Protein AF-0000000071817191 (afdb_homodimer)

Sequence (508 aa):
MSSQGKIFKFDKERPIPLLEDIYEMFQDKDYLIYTEIKSTRRDANRKQNAEAVAKAVVDMIAKYNMEKKVFVNSFDAFTTAAVKKLNPNLVVGTFFYLGEFDQDYDAKKEYGGLPDLSKCLRVLPNGPNFTEYLLMTGAVLKTYQGAFFDIDYNMYSRLMKESSLQGLEKYYGNKVSAGAWTIYKMTLSEKELKASDTLINQMIGWGLQRLITDDTDRVAKLLGRYDSGSGRSAQFLSATILLFIAGLVRLLISMSSQGKIFKFDKERPIPLLEDIYEMFQDKDYLIYTEIKSTRRDANRKQNAEAVAKAVVDMIAKYNMEKKVFVNSFDAFTTAAVKKLNPNLVVGTFFYLGEFDQDYDAKKEYGGLPDLSKCLRVLPNGPNFTEYLLMTGAVLKTYQGAFFDIDYNMYSRLMKESSLQGLEKYYGNKVSAGAWTIYKMTLSEKELKASDTLINQMIGWGLQRLITDDTDRVAKLLGRYDSGSGRSAQFLSATILLFIAGLVRLLIS

Solvent-accessible surface area (backbone atoms only — not comparable to full-atom values): 26976 Å² total; per-residue (Å²): 127,87,60,55,30,53,64,80,74,76,90,64,92,47,56,25,82,47,74,62,55,51,43,62,71,42,54,87,46,75,48,60,40,53,43,48,50,56,80,60,56,87,47,100,52,30,66,60,51,22,41,51,54,20,48,55,50,51,51,46,33,59,74,46,70,29,60,90,33,40,36,38,34,18,74,44,62,58,28,32,37,35,33,26,71,77,39,74,80,48,46,26,23,31,47,46,52,55,59,54,51,33,76,84,33,58,54,56,74,75,45,45,81,43,59,78,35,53,77,66,52,75,75,57,66,78,26,35,66,38,41,49,50,38,62,47,52,33,49,70,38,42,48,52,40,26,24,32,38,36,28,30,55,75,37,42,72,71,42,56,50,81,70,46,44,67,22,40,43,68,40,38,38,91,22,37,47,39,27,31,29,68,39,60,43,85,77,54,48,72,71,53,42,57,56,43,50,58,52,52,52,51,42,45,74,43,58,49,71,40,79,40,46,47,35,22,49,60,52,29,50,73,68,62,52,48,51,79,73,88,68,53,46,33,52,29,45,28,54,51,46,49,42,39,52,57,39,66,39,62,61,75,59,124,127,86,60,57,28,54,64,79,73,77,90,62,92,50,58,21,78,47,72,62,55,51,41,63,72,42,55,85,46,74,47,59,40,49,43,49,51,67,68,76,68,80,48,99,50,21,66,61,47,22,41,51,52,20,48,55,51,50,52,46,32,58,74,48,69,30,59,90,33,41,36,39,32,17,73,42,62,59,29,34,39,35,33,25,70,77,38,74,78,48,47,26,24,33,46,46,52,56,60,54,53,33,72,84,33,56,54,56,75,74,46,46,81,42,59,77,34,52,78,69,52,76,75,56,65,80,24,36,68,37,40,49,48,37,62,40,52,34,48,69,39,40,49,52,40,25,24,31,38,36,30,29,54,78,35,41,73,74,40,52,52,78,65,36,44,59,26,34,43,68,45,38,40,91,22,39,48,39,27,30,31,68,40,62,44,85,79,53,50,72,71,52,46,56,58,42,50,58,54,51,53,51,43,45,74,51,58,48,70,41,80,40,47,46,24,30,43,56,51,35,49,73,68,63,58,51,54,76,73,89,68,61,49,44,62,36,61,34,54,52,44,48,46,40,54,53,29,64,22,65,46,71,53,116

Structure (mmCIF, N/CA/C/O backbone):
data_AF-0000000071817191-model_v1
#
loop_
_entity.id
_entity.type
_entity.pdbx_description
1 polymer 'Uncharacterized protein'
#
loop_
_atom_site.group_PDB
_atom_site.id
_atom_site.type_symbol
_atom_site.label_atom_id
_atom_site.label_alt_id
_atom_site.label_comp_id
_atom_site.label_asym_id
_atom_site.label_entity_id
_atom_site.label_seq_id
_atom_site.pdbx_PDB_ins_code
_atom_site.Cartn_x
_atom_site.Cartn_y
_atom_site.Cartn_z
_atom_site.occupancy
_atom_site.B_iso_or_equiv
_atom_site.auth_seq_id
_atom_site.auth_comp_id
_atom_site.auth_asym_id
_atom_site.auth_atom_id
_atom_site.pdbx_PDB_model_num
ATOM 1 N N . MET A 1 1 ? 1.898 -35.625 -13.406 1 26.91 1 MET A N 1
ATOM 2 C CA . MET A 1 1 ? 2.883 -34.562 -13.219 1 26.91 1 MET A CA 1
ATOM 3 C C . MET A 1 1 ? 2.68 -33.875 -11.875 1 26.91 1 MET A C 1
ATOM 5 O O . MET A 1 1 ? 1.566 -33.438 -11.547 1 26.91 1 MET A O 1
ATOM 9 N N . SER A 1 2 ? 3.367 -34.156 -10.867 1 32.69 2 SER A N 1
A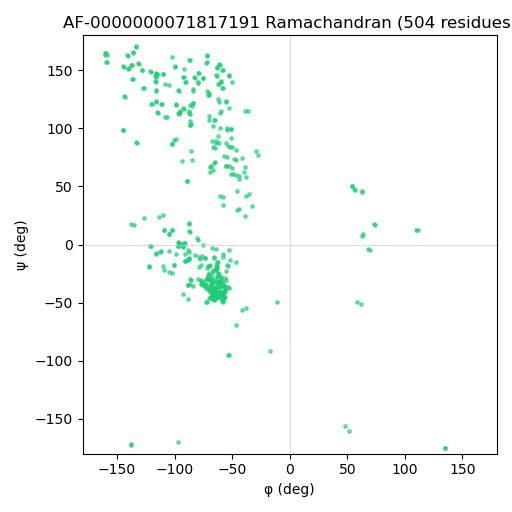TOM 10 C CA . SER A 1 2 ? 3.266 -33.75 -9.477 1 32.69 2 SER A CA 1
ATOM 11 C C . SER A 1 2 ? 3.268 -32.219 -9.359 1 32.69 2 SER A C 1
ATOM 13 O O . SER A 1 2 ? 4.277 -31.562 -9.648 1 32.69 2 SER A O 1
ATOM 15 N N . SER A 1 3 ? 2.293 -31.516 -9.797 1 40.75 3 SER A N 1
ATOM 16 C CA . SER A 1 3 ? 1.998 -30.078 -9.844 1 40.75 3 SER A CA 1
ATOM 17 C C . SER A 1 3 ? 2.33 -29.406 -8.516 1 40.75 3 SER A C 1
ATOM 19 O O . SER A 1 3 ? 1.433 -29.109 -7.723 1 40.75 3 SER A O 1
ATOM 21 N N . GLN A 1 4 ? 3.365 -29.953 -7.777 1 39.31 4 GLN A N 1
ATOM 22 C CA . GLN A 1 4 ? 3.627 -29.672 -6.371 1 39.31 4 GLN A CA 1
ATOM 23 C C . GLN A 1 4 ? 4.141 -28.25 -6.191 1 39.31 4 GLN A C 1
ATOM 25 O O . GLN A 1 4 ? 4.922 -27.75 -7.008 1 39.31 4 GLN A O 1
ATOM 30 N N . GLY A 1 5 ? 3.404 -27.438 -5.633 1 45.56 5 GLY A N 1
ATOM 31 C CA . GLY A 1 5 ? 3.93 -26.156 -5.164 1 45.56 5 GLY A CA 1
ATOM 32 C C . GLY A 1 5 ? 5.316 -26.281 -4.559 1 45.56 5 GLY A C 1
ATOM 33 O O . GLY A 1 5 ? 5.715 -27.344 -4.102 1 45.56 5 GLY A O 1
ATOM 34 N N . LYS A 1 6 ? 6.395 -25.719 -5.086 1 46.88 6 LYS A N 1
ATOM 35 C CA . LYS A 1 6 ? 7.742 -25.75 -4.52 1 46.88 6 LYS A CA 1
ATOM 36 C C . LYS A 1 6 ? 7.793 -25 -3.193 1 46.88 6 LYS A C 1
ATOM 38 O O . LYS A 1 6 ? 7.324 -23.859 -3.102 1 46.88 6 LYS A O 1
ATOM 43 N N . ILE A 1 7 ? 7.895 -25.766 -2.078 1 50.25 7 ILE A N 1
ATOM 44 C CA . ILE A 1 7 ? 8.148 -25.156 -0.773 1 50.25 7 ILE A CA 1
ATOM 45 C C . ILE A 1 7 ? 9.461 -24.391 -0.804 1 50.25 7 ILE A C 1
ATOM 47 O O . ILE A 1 7 ? 10.492 -24.922 -1.239 1 50.25 7 ILE A O 1
ATOM 51 N N . PHE A 1 8 ? 9.312 -23.109 -0.65 1 50.69 8 PHE A N 1
ATOM 52 C CA . PHE A 1 8 ? 10.539 -22.344 -0.516 1 50.69 8 PHE A CA 1
ATOM 53 C C . PHE A 1 8 ? 11 -22.297 0.937 1 50.69 8 PHE A C 1
ATOM 55 O O . PHE A 1 8 ? 10.227 -21.938 1.828 1 50.69 8 PHE A O 1
ATOM 62 N N . LYS A 1 9 ? 12.031 -23.031 1.238 1 55.59 9 LYS A N 1
ATOM 63 C CA . LYS A 1 9 ? 12.648 -22.969 2.557 1 55.59 9 LYS A CA 1
ATOM 64 C C . LYS A 1 9 ? 13.711 -21.859 2.607 1 55.59 9 LYS A C 1
ATOM 66 O O . LYS A 1 9 ? 14.641 -21.859 1.8 1 55.59 9 LYS A O 1
ATOM 71 N N . PHE A 1 10 ? 13.297 -20.875 3.457 1 59.56 10 PHE A N 1
ATOM 72 C CA . PHE A 1 10 ? 14.312 -19.844 3.656 1 59.56 10 PHE A CA 1
ATOM 73 C C . PHE A 1 10 ? 15.555 -20.438 4.301 1 59.56 10 PHE A C 1
ATOM 75 O O . PHE A 1 10 ? 15.461 -21.266 5.219 1 59.56 10 PHE A O 1
ATOM 82 N N . ASP A 1 11 ? 16.641 -20.234 3.67 1 61.88 11 ASP A N 1
ATOM 83 C CA . ASP A 1 11 ? 17.891 -20.875 4.074 1 61.88 11 ASP A CA 1
ATOM 84 C C . ASP A 1 11 ? 18.391 -20.281 5.391 1 61.88 11 ASP A C 1
ATOM 86 O O . ASP A 1 11 ? 19.188 -20.922 6.094 1 61.88 11 ASP A O 1
ATOM 90 N N . LYS A 1 12 ? 17.969 -18.984 5.688 1 68.06 12 LYS A N 1
ATOM 91 C CA . LYS A 1 12 ? 18.422 -18.328 6.91 1 68.06 12 LYS A CA 1
ATOM 92 C C . LYS A 1 12 ? 17.5 -17.156 7.266 1 68.06 12 LYS A C 1
ATOM 94 O O . LYS A 1 12 ? 16.672 -16.75 6.457 1 68.06 12 LYS A O 1
ATOM 99 N N . GLU A 1 13 ? 17.719 -16.844 8.508 1 67.75 13 GLU A N 1
ATOM 100 C CA . GLU A 1 13 ? 17.078 -15.594 8.914 1 67.75 13 GLU A CA 1
ATOM 101 C C . GLU A 1 13 ? 17.766 -14.383 8.289 1 67.75 13 GLU A C 1
ATOM 103 O O . GLU A 1 13 ? 19 -14.352 8.172 1 67.75 13 GLU A O 1
ATOM 108 N N . ARG A 1 14 ? 16.969 -13.555 7.754 1 70.88 14 ARG A N 1
ATOM 109 C CA . ARG A 1 14 ? 17.484 -12.328 7.156 1 70.88 14 ARG A CA 1
ATOM 110 C C . ARG A 1 14 ? 16.953 -11.094 7.875 1 70.88 14 ARG A C 1
ATOM 112 O O . ARG A 1 14 ? 15.828 -11.102 8.375 1 70.88 14 ARG A O 1
ATOM 119 N N . PRO A 1 15 ? 17.828 -10.102 7.945 1 71.25 15 PRO A N 1
ATOM 120 C CA . PRO A 1 15 ? 17.344 -8.875 8.586 1 71.25 15 PRO A CA 1
ATOM 121 C C . PRO A 1 15 ? 16.344 -8.117 7.734 1 71.25 15 PRO A C 1
ATOM 123 O O . PRO A 1 15 ? 16.281 -8.312 6.52 1 71.25 15 PRO A O 1
ATOM 126 N N . ILE A 1 16 ? 15.523 -7.305 8.391 1 70.94 16 ILE A N 1
ATOM 127 C CA . ILE A 1 16 ? 14.664 -6.32 7.738 1 70.94 16 ILE A CA 1
ATOM 128 C C . ILE A 1 16 ? 15.344 -4.953 7.762 1 70.94 16 ILE A C 1
ATOM 130 O O . ILE A 1 16 ? 15.898 -4.543 8.789 1 70.94 16 ILE A O 1
ATOM 134 N N . PRO A 1 17 ? 15.352 -4.285 6.617 1 76.12 17 PRO A N 1
ATOM 135 C CA . PRO A 1 17 ? 16 -2.975 6.637 1 76.12 17 PRO A CA 1
ATOM 136 C C . PRO A 1 17 ? 15.32 -1.989 7.586 1 76.12 17 PRO A C 1
ATOM 138 O O . PRO A 1 17 ? 14.094 -1.983 7.699 1 76.12 17 PRO A O 1
ATOM 141 N N . LEU A 1 18 ? 16.141 -1.257 8.289 1 76.25 18 LEU A N 1
ATOM 142 C CA . LEU A 1 18 ? 15.68 -0.145 9.117 1 76.25 18 LEU A CA 1
ATOM 143 C C . LEU A 1 18 ? 15.602 1.14 8.297 1 76.25 18 LEU A C 1
ATOM 145 O O . LEU A 1 18 ? 16.172 1.225 7.207 1 76.25 18 LEU A O 1
ATOM 149 N N . LEU A 1 19 ? 14.781 2.062 8.844 1 81 19 LEU A N 1
ATOM 150 C CA . LEU A 1 19 ? 14.68 3.344 8.156 1 81 19 LEU A CA 1
ATOM 151 C C . LEU A 1 19 ? 16.062 3.945 7.934 1 81 19 LEU A C 1
ATOM 153 O O . LEU A 1 19 ? 16.328 4.543 6.887 1 81 19 LEU A O 1
ATOM 157 N N . GLU A 1 20 ? 16.938 3.77 8.883 1 83.56 20 GLU A N 1
ATOM 158 C CA . GLU A 1 20 ? 18.297 4.316 8.75 1 83.56 20 GLU A CA 1
ATOM 159 C C . GLU A 1 20 ? 19.031 3.66 7.594 1 83.56 20 GLU A C 1
ATOM 161 O O . GLU A 1 20 ? 19.844 4.309 6.914 1 83.56 20 GLU A O 1
ATOM 166 N N . ASP A 1 21 ? 18.828 2.334 7.371 1 81.62 21 ASP A N 1
ATOM 167 C CA . ASP A 1 21 ? 19.453 1.648 6.242 1 81.62 21 ASP A CA 1
ATOM 168 C C . ASP A 1 21 ? 19 2.266 4.918 1 81.62 21 ASP A C 1
ATOM 170 O O . ASP A 1 21 ? 19.828 2.445 4.008 1 81.62 21 ASP A O 1
ATOM 174 N N . ILE A 1 22 ? 17.797 2.676 4.883 1 82.44 22 ILE A N 1
ATOM 175 C CA . ILE A 1 22 ? 17.234 3.258 3.668 1 82.44 22 ILE A CA 1
ATOM 176 C C . ILE A 1 22 ? 17.828 4.648 3.447 1 82.44 22 ILE A C 1
ATOM 178 O O . ILE A 1 22 ? 18.281 4.973 2.348 1 82.44 22 ILE A O 1
ATOM 182 N N . TYR A 1 23 ? 17.797 5.445 4.469 1 85.56 23 TYR A N 1
ATOM 183 C CA . TYR A 1 23 ? 18.344 6.793 4.328 1 85.56 23 TYR A CA 1
ATOM 184 C C . TYR A 1 23 ? 19.828 6.75 3.982 1 85.56 23 TYR A C 1
ATOM 186 O O . TYR A 1 23 ? 20.297 7.551 3.182 1 85.56 23 TYR A O 1
ATOM 194 N N . GLU A 1 24 ? 20.5 5.773 4.539 1 88.88 24 GLU A N 1
ATOM 195 C CA . GLU A 1 24 ? 21.922 5.613 4.223 1 88.88 24 GLU A CA 1
ATOM 196 C C . GLU A 1 24 ? 22.125 5.266 2.75 1 88.88 24 GLU A C 1
ATOM 198 O O . GLU A 1 24 ? 23.016 5.797 2.098 1 88.88 24 GLU A O 1
ATOM 203 N N . MET A 1 25 ? 21.312 4.461 2.258 1 83.31 25 MET A N 1
ATOM 204 C CA . MET A 1 25 ? 21.422 4.008 0.876 1 83.31 25 MET A CA 1
ATOM 205 C C . MET A 1 25 ? 21.078 5.129 -0.097 1 83.31 25 MET A C 1
ATOM 207 O O . MET A 1 25 ? 21.609 5.18 -1.208 1 83.31 25 MET A O 1
ATOM 211 N N . PHE A 1 26 ? 20.25 6.098 0.341 1 85.06 26 PHE A N 1
ATOM 212 C CA . PHE A 1 26 ? 19.672 7.031 -0.626 1 85.06 26 PHE A CA 1
ATOM 213 C C . PHE A 1 26 ? 20.234 8.438 -0.414 1 85.06 26 PHE A C 1
ATOM 215 O O . PHE A 1 26 ? 20.016 9.328 -1.235 1 85.06 26 PHE A O 1
ATOM 222 N N . GLN A 1 27 ? 21 8.633 0.619 1 90.06 27 GLN A N 1
ATOM 223 C CA . GLN A 1 27 ? 21.422 9.977 1.007 1 90.06 27 GLN A CA 1
ATOM 224 C C . GLN A 1 27 ? 22.203 10.648 -0.111 1 90.06 27 GLN A C 1
ATOM 226 O O . GLN A 1 27 ? 22.125 11.867 -0.288 1 90.06 27 GLN A O 1
ATOM 231 N N . ASP A 1 28 ? 22.875 9.836 -0.923 1 92.12 28 ASP A N 1
ATOM 232 C CA . ASP A 1 28 ? 23.719 10.422 -1.963 1 92.12 28 ASP A CA 1
ATOM 233 C C . ASP A 1 28 ? 23.062 10.297 -3.334 1 92.12 28 ASP A C 1
ATOM 235 O O . ASP A 1 28 ? 23.688 10.594 -4.359 1 92.12 28 ASP A O 1
ATOM 239 N N . LYS A 1 29 ? 21.844 9.883 -3.365 1 84.31 29 LYS A N 1
ATOM 240 C CA . LYS A 1 29 ? 21.094 9.781 -4.613 1 84.31 29 LYS A CA 1
ATOM 241 C C . LYS A 1 29 ? 20.172 10.984 -4.801 1 84.31 29 LYS A C 1
ATOM 243 O O . LYS A 1 29 ? 19.797 11.641 -3.828 1 84.31 29 LYS A O 1
ATOM 248 N N . ASP A 1 30 ? 19.906 11.258 -6.059 1 81.88 30 ASP A N 1
ATOM 249 C CA . ASP A 1 30 ? 19.047 12.391 -6.371 1 81.88 30 ASP A CA 1
ATOM 250 C C . ASP A 1 30 ? 17.578 11.969 -6.418 1 81.88 30 ASP A C 1
ATOM 252 O O . ASP A 1 30 ? 16.922 12.125 -7.445 1 81.88 30 ASP A O 1
ATOM 256 N N . TYR A 1 31 ? 17.109 11.328 -5.297 1 79 31 TYR A N 1
ATOM 257 C CA . TYR A 1 31 ? 15.719 10.945 -5.137 1 79 31 TYR A CA 1
ATOM 258 C C . TYR A 1 31 ? 15.07 11.703 -3.982 1 79 31 TYR A C 1
ATOM 260 O O . TYR A 1 31 ? 15.758 12.102 -3.037 1 79 31 TYR A O 1
ATOM 268 N N . LEU A 1 32 ? 13.828 11.961 -4.176 1 82 32 LEU A N 1
ATOM 269 C CA . LEU A 1 32 ? 13 12.352 -3.037 1 82 32 LEU A CA 1
ATOM 270 C C . LEU A 1 32 ? 12.375 11.133 -2.371 1 82 32 LEU A C 1
ATOM 272 O O . LEU A 1 32 ? 11.984 10.18 -3.053 1 82 32 LEU A O 1
ATOM 276 N N . ILE A 1 33 ? 12.352 11.172 -1.087 1 82.62 33 ILE A N 1
ATOM 277 C CA . ILE A 1 33 ? 11.766 10.055 -0.36 1 82.62 33 ILE A CA 1
ATOM 278 C C . ILE A 1 33 ? 10.469 10.492 0.31 1 82.62 33 ILE A C 1
ATOM 280 O O . ILE A 1 33 ? 10.445 11.484 1.04 1 82.62 33 ILE A O 1
ATOM 284 N N . TYR A 1 34 ? 9.398 9.82 -0.054 1 84 34 TYR A N 1
ATOM 285 C CA . TYR A 1 34 ? 8.109 9.93 0.616 1 84 34 TYR A CA 1
ATOM 286 C C . TYR A 1 34 ? 8.031 8.977 1.801 1 84 34 TYR A C 1
ATOM 288 O O . TYR A 1 34 ? 7.844 7.766 1.622 1 84 34 TYR A O 1
ATOM 296 N N . THR A 1 35 ? 8.18 9.508 3.014 1 84.56 35 THR A N 1
ATOM 297 C CA . THR A 1 35 ? 8.188 8.695 4.223 1 84.56 35 THR A CA 1
ATOM 298 C C . THR A 1 35 ? 6.805 8.672 4.871 1 84.56 35 THR A C 1
ATOM 300 O O . THR A 1 35 ? 6.328 9.695 5.359 1 84.56 35 THR A O 1
ATOM 303 N N . GLU A 1 36 ? 6.195 7.547 4.859 1 86.12 36 GLU A N 1
ATOM 304 C CA . GLU A 1 36 ? 4.914 7.363 5.539 1 86.12 36 GLU A CA 1
ATOM 305 C C . GLU A 1 36 ? 5.105 6.703 6.902 1 86.12 36 GLU A C 1
ATOM 307 O O . GLU A 1 36 ? 5.641 5.594 6.988 1 86.12 36 GLU A O 1
ATOM 312 N N . ILE A 1 37 ? 4.668 7.418 7.973 1 84.56 37 ILE A N 1
ATOM 313 C CA . ILE A 1 37 ? 4.715 6.852 9.312 1 84.56 37 ILE A CA 1
ATOM 314 C C . ILE A 1 37 ? 3.367 6.223 9.656 1 84.56 37 ILE A C 1
ATOM 316 O O . ILE A 1 37 ? 2.336 6.898 9.641 1 84.56 37 ILE A O 1
ATOM 320 N N . LYS A 1 38 ? 3.367 4.941 9.805 1 80.62 38 LYS A N 1
ATOM 321 C CA . LYS A 1 38 ? 2.182 4.242 10.297 1 80.62 38 LYS A CA 1
ATOM 322 C C . LYS A 1 38 ? 2.297 3.945 11.789 1 80.62 38 LYS A C 1
ATOM 324 O O . LYS A 1 38 ? 3.029 3.039 12.195 1 80.62 38 LYS A O 1
ATOM 329 N N . SER A 1 39 ? 1.797 4.887 12.578 1 67.56 39 SER A N 1
ATOM 330 C CA . SER A 1 39 ? 1.914 4.77 14.023 1 67.56 39 SER A CA 1
ATOM 331 C C . SER A 1 39 ? 0.753 3.977 14.609 1 67.56 39 SER A C 1
ATOM 333 O O . SER A 1 39 ? -0.366 4.031 14.102 1 67.56 39 SER A O 1
ATOM 335 N N . THR A 1 40 ? 1.017 2.795 15.188 1 60.22 40 THR A N 1
ATOM 336 C CA . THR A 1 40 ? 0.071 1.804 15.688 1 60.22 40 THR A CA 1
ATOM 337 C C . THR A 1 40 ? -1.019 2.469 16.531 1 60.22 40 THR A C 1
ATOM 339 O O . THR A 1 40 ? -2.182 2.066 16.469 1 60.22 40 THR A O 1
ATOM 342 N N . ARG A 1 41 ? -0.735 3.072 17.875 1 57.75 41 ARG A N 1
ATOM 343 C CA . ARG A 1 41 ? -1.492 2.91 19.109 1 57.75 41 ARG A CA 1
ATOM 344 C C . ARG A 1 41 ? -2.521 4.023 19.281 1 57.75 41 ARG A C 1
ATOM 346 O O . ARG A 1 41 ? -2.217 5.086 19.828 1 57.75 41 ARG A O 1
ATOM 353 N N . ARG A 1 42 ? -3.588 3.838 18.359 1 60.66 42 ARG A N 1
ATOM 354 C CA . ARG A 1 42 ? -4.684 4.754 18.656 1 60.66 42 ARG A CA 1
ATOM 355 C C . ARG A 1 42 ? -5.195 4.555 20.078 1 60.66 42 ARG A C 1
ATOM 357 O O . ARG A 1 42 ? -6.387 4.719 20.359 1 60.66 42 ARG A O 1
ATOM 364 N N . ASP A 1 43 ? -4.293 4.227 20.906 1 64.75 43 ASP A N 1
ATOM 365 C CA . ASP A 1 43 ? -4.719 3.982 22.281 1 64.75 43 ASP A CA 1
ATOM 366 C C . ASP A 1 43 ? -4.5 5.219 23.156 1 64.75 43 ASP A C 1
ATOM 368 O O . ASP A 1 43 ? -4.316 6.32 22.641 1 64.75 43 ASP A O 1
ATOM 372 N N . ALA A 1 44 ? -4.656 5.023 24.438 1 70.69 44 ALA A N 1
ATOM 373 C CA . ALA A 1 44 ? -4.547 6.102 25.422 1 70.69 44 ALA A CA 1
ATOM 374 C C . ALA A 1 44 ? -3.18 6.777 25.344 1 70.69 44 ALA A C 1
ATOM 376 O O . ALA A 1 44 ? -3.021 7.926 25.766 1 70.69 44 ALA A O 1
ATOM 377 N N . ASN A 1 45 ? -2.277 6.148 24.594 1 78.44 45 ASN A N 1
ATOM 378 C CA . ASN A 1 45 ? -0.915 6.672 24.531 1 78.44 45 ASN A CA 1
ATOM 379 C C . ASN A 1 45 ? -0.58 7.188 23.141 1 78.44 45 ASN A C 1
ATOM 381 O O . ASN A 1 45 ? 0.593 7.336 22.781 1 78.44 45 ASN A O 1
ATOM 385 N N . ARG A 1 46 ? -1.551 7.535 22.391 1 81.38 46 ARG A N 1
ATOM 386 C CA . ARG A 1 46 ? -1.4 7.918 21 1 81.38 46 ARG A CA 1
ATOM 387 C C . ARG A 1 46 ? -0.441 9.094 20.844 1 81.38 46 ARG A C 1
ATOM 389 O O . ARG A 1 46 ? 0.482 9.055 20.031 1 81.38 46 ARG A O 1
ATOM 396 N N . LYS A 1 47 ? -0.657 10.141 21.688 1 84.88 47 LYS A N 1
ATOM 397 C CA . LYS A 1 47 ? 0.16 11.344 21.578 1 84.88 47 LYS A CA 1
ATOM 398 C C . LYS A 1 47 ? 1.619 11.047 21.922 1 84.88 47 LYS A C 1
ATOM 400 O O . LYS A 1 47 ? 2.527 11.492 21.203 1 84.88 47 LYS A O 1
ATOM 405 N N . GLN A 1 48 ? 1.816 10.281 22.922 1 84.62 48 GLN A N 1
ATOM 406 C CA . GLN A 1 48 ? 3.168 9.914 23.328 1 84.62 48 GLN A CA 1
ATOM 407 C C . GLN A 1 48 ? 3.855 9.07 22.266 1 84.62 48 GLN A C 1
ATOM 409 O O . GLN A 1 48 ? 5.031 9.281 21.953 1 84.62 48 GLN A O 1
ATOM 414 N N . ASN A 1 49 ? 3.117 8.164 21.75 1 82.31 49 ASN A N 1
ATOM 415 C CA . ASN A 1 49 ? 3.66 7.312 20.688 1 82.31 49 ASN A CA 1
ATOM 416 C C . ASN A 1 49 ? 3.99 8.125 19.438 1 82.31 49 ASN A C 1
ATOM 418 O O . ASN A 1 49 ? 5.035 7.914 18.812 1 82.31 49 ASN A O 1
ATOM 422 N N . ALA A 1 50 ? 3.086 9.047 19.125 1 85.5 50 ALA A N 1
ATOM 423 C CA . ALA A 1 50 ? 3.299 9.922 17.969 1 85.5 50 ALA A CA 1
ATOM 424 C C . ALA A 1 50 ? 4.578 10.742 18.141 1 85.5 50 ALA A C 1
ATOM 426 O O . ALA A 1 50 ? 5.387 10.836 17.203 1 85.5 50 ALA A O 1
ATOM 427 N N . GLU A 1 51 ? 4.723 11.25 19.297 1 89.62 51 GLU A N 1
ATOM 428 C CA . GLU A 1 51 ? 5.906 12.062 19.562 1 89.62 51 GLU A CA 1
ATOM 429 C C . GLU A 1 51 ? 7.18 11.219 19.516 1 89.62 51 GLU A C 1
ATOM 431 O O . GLU A 1 51 ? 8.195 11.664 18.984 1 89.62 51 GLU A O 1
ATOM 436 N N . ALA A 1 52 ? 7.094 10 20.016 1 84.81 52 ALA A N 1
ATOM 437 C CA . ALA A 1 52 ? 8.258 9.125 20.047 1 84.81 52 ALA A CA 1
ATOM 438 C C . ALA A 1 52 ? 8.695 8.727 18.641 1 84.81 52 ALA A C 1
ATOM 440 O O . ALA A 1 52 ? 9.875 8.805 18.312 1 84.81 52 ALA A O 1
ATOM 441 N N . VAL A 1 53 ? 7.742 8.344 17.891 1 86.94 53 VAL A N 1
ATOM 442 C CA . VAL A 1 53 ? 8.086 7.91 16.531 1 86.94 53 VAL A CA 1
ATOM 443 C C . VAL A 1 53 ? 8.531 9.109 15.703 1 86.94 53 VAL A C 1
ATOM 445 O O . VAL A 1 53 ? 9.453 9 14.891 1 86.94 53 VAL A O 1
ATOM 448 N N . ALA A 1 54 ? 7.863 10.266 15.906 1 90.38 54 ALA A N 1
ATOM 449 C CA . ALA A 1 54 ? 8.273 11.492 15.211 1 90.38 54 ALA A CA 1
ATOM 450 C C . ALA A 1 54 ? 9.727 11.836 15.531 1 90.38 54 ALA A C 1
ATOM 452 O O . ALA A 1 54 ? 10.508 12.141 14.625 1 90.38 54 ALA A O 1
ATOM 453 N N . LYS A 1 55 ? 10.086 11.742 16.766 1 93.62 55 LYS A N 1
ATOM 454 C CA . LYS A 1 55 ? 11.453 12.047 17.156 1 93.62 55 LYS A CA 1
ATOM 455 C C . LYS A 1 55 ? 12.445 11.102 16.484 1 93.62 55 LYS A C 1
ATOM 457 O O . LYS A 1 55 ? 13.484 11.539 15.984 1 93.62 55 LYS A O 1
ATOM 462 N N . ALA A 1 56 ? 12.117 9.805 16.484 1 86.94 56 ALA A N 1
ATOM 463 C CA . ALA A 1 56 ? 12.992 8.82 15.852 1 86.94 56 ALA A CA 1
ATOM 464 C C . ALA A 1 56 ? 13.195 9.133 14.375 1 86.94 56 ALA A C 1
ATOM 466 O O . ALA A 1 56 ? 14.32 9.102 13.867 1 86.94 56 ALA A O 1
ATOM 467 N N . VAL A 1 57 ? 12.156 9.5 13.703 1 89.81 57 VAL A N 1
ATOM 468 C CA . VAL A 1 57 ? 12.203 9.773 12.273 1 89.81 57 VAL A CA 1
ATOM 469 C C . VAL A 1 57 ? 12.984 11.055 12.016 1 89.81 57 VAL A C 1
ATOM 471 O O . VAL A 1 57 ? 13.859 11.102 11.148 1 89.81 57 VAL A O 1
ATOM 474 N N . VAL A 1 58 ? 12.695 12.125 12.812 1 94.94 58 VAL A N 1
ATOM 475 C CA . VAL A 1 58 ? 13.367 13.406 12.641 1 94.94 58 VAL A CA 1
ATOM 476 C C . VAL A 1 58 ? 14.859 13.258 12.906 1 94.94 58 VAL A C 1
ATOM 478 O O . VAL A 1 58 ? 15.688 13.805 12.18 1 94.94 58 VAL A O 1
ATOM 481 N N . ASP A 1 59 ? 15.219 12.477 13.938 1 94.56 59 ASP A N 1
ATOM 482 C CA . ASP A 1 59 ? 16.625 12.219 14.25 1 94.56 59 ASP A CA 1
ATOM 483 C C . ASP A 1 59 ? 17.328 11.523 13.086 1 94.56 59 ASP A C 1
ATOM 485 O O . ASP A 1 59 ? 18.453 11.875 12.75 1 94.56 59 ASP A O 1
ATOM 489 N N . MET A 1 60 ? 16.672 10.578 12.484 1 90.19 60 MET A N 1
ATOM 490 C CA . MET A 1 60 ? 17.266 9.859 11.367 1 90.19 60 MET A CA 1
ATOM 491 C C . MET A 1 60 ? 17.422 10.766 10.148 1 90.19 60 MET A C 1
ATOM 493 O O . MET A 1 60 ? 18.438 10.711 9.453 1 90.19 60 MET A O 1
ATOM 497 N N . ILE A 1 61 ? 16.438 11.602 9.875 1 93.12 61 ILE A N 1
ATOM 498 C CA . ILE A 1 61 ? 16.5 12.547 8.773 1 93.12 61 ILE A CA 1
ATOM 499 C C . ILE A 1 61 ? 17.719 13.469 8.953 1 93.12 61 ILE A C 1
ATOM 501 O O . ILE A 1 61 ? 18.453 13.719 8 1 93.12 61 ILE A O 1
ATOM 505 N N . ALA A 1 62 ? 17.875 13.922 10.18 1 97.31 62 ALA A N 1
ATOM 506 C CA . ALA A 1 62 ? 19 14.797 10.492 1 97.31 62 ALA A CA 1
ATOM 507 C C . ALA A 1 62 ? 20.328 14.055 10.367 1 97.31 62 ALA A C 1
ATOM 509 O O . ALA A 1 62 ? 21.266 14.555 9.766 1 97.31 62 ALA A O 1
ATOM 510 N N . LYS A 1 63 ? 20.391 12.867 10.891 1 96.94 63 LYS A N 1
ATOM 511 C CA . LYS A 1 63 ? 21.609 12.062 10.898 1 96.94 63 LYS A CA 1
ATOM 512 C C . LYS A 1 63 ? 22.141 11.844 9.484 1 96.94 63 LYS A C 1
ATOM 514 O O . LYS A 1 63 ? 23.344 11.859 9.258 1 96.94 63 LYS A O 1
ATOM 519 N N . TYR A 1 64 ? 21.266 11.703 8.523 1 95.69 64 TYR A N 1
ATOM 520 C CA . TYR A 1 64 ? 21.688 11.352 7.172 1 95.69 64 TYR A CA 1
ATOM 521 C C . TYR A 1 64 ? 21.516 12.531 6.223 1 95.69 64 TYR A C 1
ATOM 523 O O . TYR A 1 64 ? 21.516 12.352 5 1 95.69 64 TYR A O 1
ATOM 531 N N . ASN A 1 65 ? 21.281 13.742 6.797 1 95.56 65 ASN A N 1
ATOM 532 C CA . ASN A 1 65 ? 21.188 14.984 6.035 1 95.56 65 ASN A CA 1
ATOM 533 C C . ASN A 1 65 ? 20.109 14.891 4.949 1 95.56 65 ASN A C 1
ATOM 535 O O . ASN A 1 65 ? 20.359 15.25 3.797 1 95.56 65 ASN A O 1
ATOM 539 N N . MET A 1 66 ? 18.922 14.398 5.328 1 91.5 66 MET A N 1
ATOM 540 C CA . MET A 1 66 ? 17.859 14.109 4.367 1 91.5 66 MET A CA 1
ATOM 541 C C . MET A 1 66 ? 16.797 15.203 4.387 1 91.5 66 MET A C 1
ATOM 543 O O . MET A 1 66 ? 15.742 15.055 3.771 1 91.5 66 MET A O 1
ATOM 547 N N . GLU A 1 67 ? 17 16.359 5.004 1 92.81 67 GLU A N 1
ATOM 548 C CA . GLU A 1 67 ? 15.969 17.359 5.262 1 92.81 67 GLU A CA 1
ATOM 549 C C . GLU A 1 67 ? 15.359 17.891 3.963 1 92.81 67 GLU A C 1
ATOM 551 O O . GLU A 1 67 ? 14.164 18.172 3.9 1 92.81 67 GLU A O 1
ATOM 556 N N . LYS A 1 68 ? 16.141 17.938 2.986 1 87.5 68 LYS A N 1
ATOM 557 C CA . LYS A 1 68 ? 15.664 18.516 1.727 1 87.5 68 LYS A CA 1
ATOM 558 C C . LYS A 1 68 ? 15.203 17.406 0.771 1 87.5 68 LYS A C 1
ATOM 560 O O . LYS A 1 68 ? 14.789 17.703 -0.356 1 87.5 68 LYS A O 1
ATOM 565 N N . LYS A 1 69 ? 15.266 16.141 1.224 1 85.75 69 LYS A N 1
ATOM 566 C CA . LYS A 1 69 ? 15 15.023 0.324 1 85.75 69 LYS A CA 1
ATOM 567 C C . LYS A 1 69 ? 13.82 14.188 0.824 1 85.75 69 LYS A C 1
ATOM 569 O O . LYS A 1 69 ? 13.414 13.219 0.17 1 85.75 69 LYS A O 1
ATOM 574 N N . VAL A 1 70 ? 13.289 14.625 1.971 1 86.81 70 VAL A N 1
ATOM 575 C CA . VAL A 1 70 ? 12.266 13.773 2.568 1 86.81 70 VAL A CA 1
ATOM 576 C C . VAL A 1 70 ? 11.008 14.594 2.848 1 86.81 70 VAL A C 1
ATOM 578 O O . VAL A 1 70 ? 11.094 15.734 3.318 1 86.81 70 VAL A O 1
ATOM 581 N N . PHE A 1 71 ? 9.883 14.062 2.498 1 87.44 71 PHE A N 1
ATOM 582 C CA . PHE A 1 71 ? 8.617 14.531 3.049 1 87.44 71 PHE A CA 1
ATOM 583 C C . PHE A 1 71 ? 7.941 13.438 3.865 1 87.44 71 PHE A C 1
ATOM 585 O O . PHE A 1 71 ? 8.133 12.25 3.598 1 87.44 71 PHE A O 1
ATOM 592 N N . VAL A 1 72 ? 7.258 13.844 4.879 1 88.31 72 VAL A N 1
ATOM 593 C CA . VAL A 1 72 ? 6.691 12.898 5.836 1 88.31 72 VAL A CA 1
ATOM 594 C C . VAL A 1 72 ? 5.164 12.984 5.809 1 88.31 72 VAL A C 1
ATOM 596 O O . VAL A 1 72 ? 4.602 14.078 5.762 1 88.31 72 VAL A O 1
ATOM 599 N N . ASN A 1 73 ? 4.539 11.859 5.754 1 90.06 73 ASN A N 1
ATOM 600 C CA . ASN A 1 73 ? 3.086 11.742 5.805 1 90.06 73 ASN A CA 1
ATOM 601 C C . ASN A 1 73 ? 2.643 10.688 6.812 1 90.06 73 ASN A C 1
ATOM 603 O O . ASN A 1 73 ? 3.43 9.82 7.195 1 90.06 73 ASN A O 1
ATOM 607 N N . SER A 1 74 ? 1.427 10.828 7.293 1 90.12 74 SER A N 1
ATOM 608 C CA . SER A 1 74 ? 0.858 9.859 8.219 1 90.12 74 SER A CA 1
ATOM 609 C C . SER A 1 74 ? -0.665 9.938 8.234 1 90.12 74 SER A C 1
ATOM 611 O O . SER A 1 74 ? -1.242 10.984 7.945 1 90.12 74 SER A O 1
ATOM 613 N N . PHE A 1 75 ? -1.272 8.898 8.633 1 89.94 75 PHE A N 1
ATOM 614 C CA . PHE A 1 75 ? -2.709 8.906 8.883 1 89.94 75 PHE A CA 1
ATOM 615 C C . PHE A 1 75 ? -3.02 9.547 10.227 1 89.94 75 PHE A C 1
ATOM 617 O O . PHE A 1 75 ? -4.18 9.859 10.523 1 89.94 75 PHE A O 1
ATOM 624 N N . ASP A 1 76 ? -2.01 9.781 11.023 1 88.81 76 ASP A N 1
ATOM 625 C CA . ASP A 1 76 ? -2.146 10.398 12.336 1 88.81 76 ASP A CA 1
ATOM 626 C C . ASP A 1 76 ? -1.59 11.82 12.328 1 88.81 76 ASP A C 1
ATOM 628 O O . ASP A 1 76 ? -0.373 12.016 12.367 1 88.81 76 ASP A O 1
ATOM 632 N N . ALA A 1 77 ? -2.512 12.812 12.422 1 91.56 77 ALA A N 1
ATOM 633 C CA . ALA A 1 77 ? -2.113 14.219 12.367 1 91.56 77 ALA A CA 1
ATOM 634 C C . ALA A 1 77 ? -1.229 14.578 13.555 1 91.56 77 ALA A C 1
ATOM 636 O O . ALA A 1 77 ? -0.4 15.492 13.461 1 91.56 77 ALA A O 1
ATOM 637 N N . PHE A 1 78 ? -1.308 13.812 14.648 1 91.62 78 PHE A N 1
ATOM 638 C CA . PHE A 1 78 ? -0.434 14.07 15.781 1 91.62 78 PHE A CA 1
ATOM 639 C C . PHE A 1 78 ? 1.013 13.734 15.445 1 91.62 78 PHE A C 1
ATOM 641 O O . PHE A 1 78 ? 1.936 14.422 15.883 1 91.62 78 PHE A O 1
ATOM 648 N N . THR A 1 79 ? 1.135 12.695 14.672 1 90.94 79 THR A N 1
ATOM 649 C CA . THR A 1 79 ? 2.477 12.281 14.281 1 90.94 79 THR A CA 1
ATOM 650 C C . THR A 1 79 ? 3.131 13.336 13.391 1 90.94 79 THR A C 1
ATOM 652 O O . THR A 1 79 ? 4.266 13.75 13.641 1 90.94 79 THR A O 1
ATOM 655 N N . THR A 1 80 ? 2.457 13.836 12.414 1 93.88 80 THR A N 1
ATOM 656 C CA . THR A 1 80 ? 3.055 14.812 11.516 1 93.88 80 THR A CA 1
ATOM 657 C C . THR A 1 80 ? 3.219 16.156 12.203 1 93.88 80 THR A C 1
ATOM 659 O O . THR A 1 80 ? 4.18 16.891 11.945 1 93.88 80 THR A O 1
ATOM 662 N N . ALA A 1 81 ? 2.262 16.5 13.102 1 94.06 81 ALA A N 1
ATOM 663 C CA . ALA A 1 81 ? 2.422 17.703 13.898 1 94.06 81 ALA A CA 1
ATOM 664 C C . ALA A 1 81 ? 3.682 17.641 14.758 1 94.06 81 ALA A C 1
ATOM 666 O O . ALA A 1 81 ? 4.414 18.625 14.883 1 94.06 81 ALA A O 1
ATOM 667 N N . ALA A 1 82 ? 3.898 16.438 15.32 1 94.31 82 ALA A N 1
ATOM 668 C CA . ALA A 1 82 ? 5.09 16.234 16.141 1 94.31 82 ALA A CA 1
ATOM 669 C C . ALA A 1 82 ? 6.359 16.375 15.305 1 94.31 82 ALA A C 1
ATOM 671 O O . ALA A 1 82 ? 7.344 16.969 15.75 1 94.31 82 ALA A O 1
ATOM 672 N N . VAL A 1 83 ? 6.379 15.852 14.125 1 95.44 83 VAL A N 1
ATOM 673 C CA . VAL A 1 83 ? 7.516 15.984 13.219 1 95.44 83 VAL A CA 1
ATOM 674 C C . VAL A 1 83 ? 7.793 17.469 12.953 1 95.44 83 VAL A C 1
ATOM 676 O O . VAL A 1 83 ? 8.938 17.922 13.047 1 95.44 83 VAL A O 1
ATOM 679 N N . LYS A 1 84 ? 6.777 18.203 12.664 1 95.56 84 LYS A N 1
ATOM 680 C CA . LYS A 1 84 ? 6.906 19.625 12.359 1 95.56 84 LYS A CA 1
ATOM 681 C C . LYS A 1 84 ? 7.422 20.406 13.57 1 95.56 84 LYS A C 1
ATOM 683 O O . LYS A 1 84 ? 8.258 21.297 13.43 1 95.56 84 LYS A O 1
ATOM 688 N N . LYS A 1 85 ? 6.902 20.094 14.68 1 95.81 85 LYS A N 1
ATOM 689 C CA . LYS A 1 85 ? 7.344 20.734 15.906 1 95.81 85 LYS A CA 1
ATOM 690 C C . LYS A 1 85 ? 8.836 20.531 16.141 1 95.81 85 LYS A C 1
ATOM 692 O O . LYS A 1 85 ? 9.547 21.453 16.547 1 95.81 85 LYS A O 1
ATOM 697 N N . LEU A 1 86 ? 9.312 19.359 15.891 1 97.5 86 LEU A N 1
ATOM 698 C CA . LEU A 1 86 ? 10.703 19 16.141 1 97.5 86 LEU A CA 1
ATOM 699 C C . LEU A 1 86 ? 11.633 19.625 15.102 1 97.5 86 LEU A C 1
ATOM 701 O O . LEU A 1 86 ? 12.773 19.969 15.414 1 97.5 86 LEU A O 1
ATOM 705 N N . ASN A 1 87 ? 11.195 19.75 13.859 1 97.19 87 ASN A N 1
ATOM 706 C CA . ASN A 1 87 ? 11.93 20.391 12.781 1 97.19 87 ASN A CA 1
ATOM 707 C C . ASN A 1 87 ? 10.992 21.141 11.828 1 97.19 87 ASN A C 1
ATOM 709 O O . ASN A 1 87 ? 10.445 20.531 10.898 1 97.19 87 ASN A O 1
ATOM 713 N N . PRO A 1 88 ? 10.867 22.406 11.992 1 94.38 88 PRO A N 1
ATOM 714 C CA . PRO A 1 88 ? 9.906 23.203 11.234 1 94.38 88 PRO A CA 1
ATOM 715 C C . PRO A 1 88 ? 10.227 23.266 9.742 1 94.38 88 PRO A C 1
ATOM 717 O O . PRO A 1 88 ? 9.391 23.688 8.945 1 94.38 88 PRO A O 1
ATOM 720 N N . ASN A 1 89 ? 11.375 22.828 9.352 1 91.06 89 ASN A N 1
ATOM 721 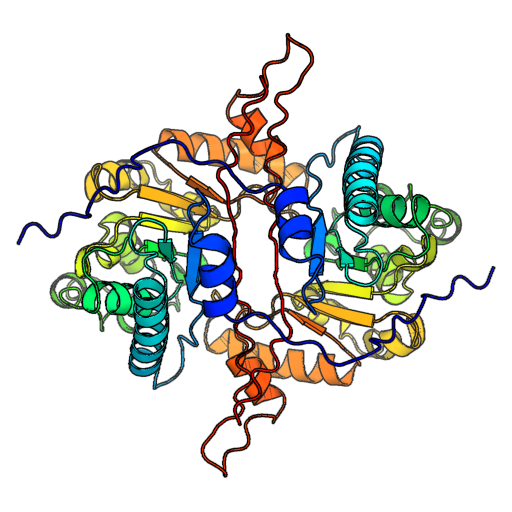C CA . ASN A 1 89 ? 11.773 22.906 7.953 1 91.06 89 ASN A CA 1
ATOM 722 C C . ASN A 1 89 ? 11.312 21.672 7.172 1 91.06 89 ASN A C 1
ATOM 724 O O . ASN A 1 89 ? 11.352 21.672 5.941 1 91.06 89 ASN A O 1
ATOM 728 N N . LEU A 1 90 ? 10.891 20.641 7.848 1 92.75 90 LEU A N 1
ATOM 729 C CA . LEU A 1 90 ? 10.461 19.438 7.16 1 92.75 90 LEU A CA 1
ATOM 730 C C . LEU A 1 90 ? 9.086 19.625 6.539 1 92.75 90 LEU A C 1
ATOM 732 O O . LEU A 1 90 ? 8.227 20.297 7.113 1 92.75 90 LEU A O 1
ATOM 736 N N . VAL A 1 91 ? 8.922 19.031 5.359 1 89.44 91 VAL A N 1
ATOM 737 C CA . VAL A 1 91 ? 7.645 19.031 4.648 1 89.44 91 VAL A CA 1
ATOM 738 C C . VAL A 1 91 ? 6.77 17.891 5.145 1 89.44 91 VAL A C 1
ATOM 740 O O . VAL A 1 91 ? 7.164 16.719 5.066 1 89.44 91 VAL A O 1
ATOM 743 N N . VAL A 1 92 ? 5.602 18.266 5.691 1 92.5 92 VAL A N 1
ATOM 744 C CA . VAL A 1 92 ? 4.75 17.234 6.258 1 92.5 92 VAL A CA 1
ATOM 745 C C . VAL A 1 92 ? 3.338 17.359 5.695 1 92.5 92 VAL A C 1
ATOM 747 O O . VAL A 1 92 ? 2.93 18.438 5.254 1 92.5 92 VAL A O 1
ATOM 750 N N . GLY A 1 93 ? 2.621 16.234 5.594 1 92.31 93 GLY A N 1
ATOM 751 C CA . GLY A 1 93 ? 1.217 16.172 5.227 1 92.31 93 GLY A CA 1
ATOM 752 C C . GLY A 1 93 ? 0.423 15.195 6.07 1 92.31 93 GLY A C 1
ATOM 753 O O . GLY A 1 93 ? 0.885 14.766 7.129 1 92.31 93 GLY A O 1
ATOM 754 N N . THR A 1 94 ? -0.78 14.961 5.715 1 92.81 94 THR A N 1
ATOM 755 C CA . THR A 1 94 ? -1.615 13.969 6.383 1 92.81 94 THR A CA 1
ATOM 756 C C . THR A 1 94 ? -2.533 13.273 5.383 1 92.81 94 THR A C 1
ATOM 758 O O . THR A 1 94 ? -2.883 13.852 4.352 1 92.81 94 THR A O 1
ATOM 761 N N . PHE A 1 95 ? -2.889 12.055 5.742 1 92.94 95 PHE A N 1
ATOM 762 C CA . PHE A 1 95 ? -3.875 11.305 4.977 1 92.94 95 PHE A CA 1
ATOM 763 C C . PHE A 1 95 ? -5.273 11.508 5.543 1 92.94 95 PHE A C 1
ATOM 765 O O . PHE A 1 95 ? -5.445 11.648 6.758 1 92.94 95 PHE A O 1
ATOM 772 N N . PHE A 1 96 ? -6.234 11.555 4.672 1 91.75 96 PHE A N 1
ATOM 773 C CA . PHE A 1 96 ? -7.641 11.453 5.043 1 91.75 96 PHE A CA 1
ATOM 774 C C . PHE A 1 96 ? -8.297 10.266 4.352 1 91.75 96 PHE A C 1
ATOM 776 O O . PHE A 1 96 ? -7.898 9.883 3.25 1 91.75 96 PHE A O 1
ATOM 783 N N . TYR A 1 97 ? -9.273 9.68 5.023 1 92.12 97 TYR A N 1
ATOM 784 C CA . TYR A 1 97 ? -9.883 8.484 4.465 1 92.12 97 TYR A CA 1
ATOM 785 C C . TYR A 1 97 ? -11.391 8.484 4.695 1 92.12 97 TYR A C 1
ATOM 787 O O . TYR A 1 97 ? -11.891 9.188 5.578 1 92.12 97 TYR A O 1
ATOM 795 N N . LEU A 1 98 ? -12.078 7.695 3.98 1 90.06 98 LEU A N 1
ATOM 796 C CA . LEU A 1 98 ? -13.531 7.719 3.869 1 90.06 98 LEU A CA 1
ATOM 797 C C . LEU A 1 98 ? -14.188 7.492 5.227 1 90.06 98 LEU A C 1
ATOM 799 O O . LEU A 1 98 ? -15.195 8.117 5.547 1 90.06 98 LEU A O 1
ATOM 803 N N . GLY A 1 99 ? -13.57 6.684 6.047 1 89.75 99 GLY A N 1
ATOM 804 C CA . GLY A 1 99 ? -14.141 6.348 7.344 1 89.75 99 GLY A CA 1
ATOM 805 C C . GLY A 1 99 ? -14.281 7.551 8.258 1 89.75 99 GLY A C 1
ATOM 806 O O . GLY A 1 99 ? -15.016 7.5 9.25 1 89.75 99 GLY A O 1
ATOM 807 N N . GLU A 1 100 ? -13.664 8.617 7.961 1 89.75 100 GLU A N 1
ATOM 808 C CA . GLU A 1 100 ? -13.758 9.82 8.781 1 89.75 100 GLU A CA 1
ATOM 809 C C . GLU A 1 100 ? -15.109 10.5 8.609 1 89.75 100 GLU A C 1
ATOM 811 O O . GLU A 1 100 ? -15.484 11.359 9.414 1 89.75 100 GLU A O 1
ATOM 816 N N . PHE A 1 101 ? -15.867 10.07 7.617 1 87.44 101 PHE A N 1
ATOM 817 C CA . PHE A 1 101 ? -17.203 10.625 7.402 1 87.44 101 PHE A CA 1
ATOM 818 C C . PHE A 1 101 ? -18.266 9.734 8.039 1 87.44 101 PHE A C 1
ATOM 820 O O . PHE A 1 101 ? -19.453 10.023 7.953 1 87.44 101 PHE A O 1
ATOM 827 N N . ASP A 1 102 ? -17.828 8.695 8.602 1 88 102 ASP A N 1
ATOM 828 C CA . ASP A 1 102 ? -18.797 7.84 9.273 1 88 102 ASP A CA 1
ATOM 829 C C . ASP A 1 102 ? -19.469 8.578 10.43 1 88 102 ASP A C 1
ATOM 831 O O . ASP A 1 102 ? -18.844 9.406 11.094 1 88 102 ASP A O 1
ATOM 835 N N . GLN A 1 103 ? -20.672 8.141 10.695 1 86.31 103 GLN A N 1
ATOM 836 C CA . GLN A 1 103 ? -21.469 8.789 11.742 1 86.31 103 GLN A CA 1
ATOM 837 C C . GLN A 1 103 ? -20.812 8.617 13.109 1 86.31 103 GLN A C 1
ATOM 839 O O . GLN A 1 103 ? -20.875 9.516 13.945 1 86.31 103 GLN A O 1
ATOM 844 N N . ASP A 1 104 ? -20.156 7.578 13.281 1 85.69 104 ASP A N 1
ATOM 845 C CA . ASP A 1 104 ? -19.609 7.266 14.602 1 85.69 104 ASP A CA 1
ATOM 846 C C . ASP A 1 104 ? -18.156 7.727 14.711 1 85.69 104 ASP A C 1
ATOM 848 O O . ASP A 1 104 ? -17.531 7.566 15.758 1 85.69 104 ASP A O 1
ATOM 852 N N . TYR A 1 105 ? -17.703 8.312 13.641 1 88.88 105 TYR A N 1
ATOM 853 C CA . TYR A 1 105 ? -16.344 8.859 13.711 1 88.88 105 TYR A CA 1
ATOM 854 C C . TYR A 1 105 ? -16.297 10.078 14.625 1 88.88 105 TYR A C 1
ATOM 856 O O . TYR A 1 105 ? -17.062 11.031 14.445 1 88.88 105 TYR A O 1
ATOM 864 N N . ASP A 1 106 ? -15.367 10.062 15.57 1 86.94 106 ASP A N 1
ATOM 865 C CA . ASP A 1 106 ? -15.227 11.156 16.531 1 86.94 106 ASP A CA 1
ATOM 866 C C . ASP A 1 106 ? -14.055 12.062 16.172 1 86.94 106 ASP A C 1
ATOM 868 O O . ASP A 1 106 ? -12.969 11.938 16.734 1 86.94 106 ASP A O 1
ATOM 872 N N . ALA A 1 107 ? -14.328 13.031 15.312 1 87.25 107 ALA A N 1
ATOM 873 C CA . ALA A 1 107 ? -13.289 13.938 14.836 1 87.25 107 ALA A CA 1
ATOM 874 C C . ALA A 1 107 ? -12.766 14.82 15.969 1 87.25 107 ALA A C 1
ATOM 876 O O . ALA A 1 107 ? -11.594 15.219 15.961 1 87.25 107 ALA A O 1
ATOM 877 N N . LYS A 1 108 ? -13.547 15.195 16.891 1 85.5 108 LYS A N 1
ATOM 878 C CA . LYS A 1 108 ? -13.117 16.016 18.016 1 85.5 108 LYS A CA 1
ATOM 879 C C . LYS A 1 108 ? -12.07 15.281 18.859 1 85.5 108 LYS A C 1
ATOM 881 O O . LYS A 1 108 ? -11.078 15.883 19.281 1 85.5 108 LYS A O 1
ATOM 886 N N . LYS A 1 109 ? -12.398 14.055 19.031 1 81.75 109 LYS A N 1
ATOM 887 C CA . LYS A 1 109 ? -11.43 13.242 19.75 1 81.75 109 LYS A CA 1
ATOM 888 C C . LYS A 1 109 ? -10.156 13.039 18.938 1 81.75 109 LYS A C 1
ATOM 890 O O . LYS A 1 109 ? -9.047 13.133 19.484 1 81.75 109 LYS A O 1
ATOM 895 N N . GLU A 1 110 ? -10.289 12.773 17.656 1 84.62 110 GLU A N 1
ATOM 896 C CA . GLU A 1 110 ? -9.172 12.445 16.781 1 84.62 110 GLU A CA 1
ATOM 897 C C . GLU A 1 110 ? -8.258 13.648 16.562 1 84.62 110 GLU A C 1
ATOM 899 O O . GLU A 1 110 ? -7.043 13.5 16.469 1 84.62 110 GLU A O 1
ATOM 904 N N . TYR A 1 111 ? -8.836 14.898 16.609 1 87.38 111 TYR A N 1
ATOM 905 C CA . TYR A 1 111 ? -8.039 16.062 16.219 1 87.38 111 TYR A CA 1
ATOM 906 C C . TYR A 1 111 ? -7.977 17.078 17.359 1 87.38 111 TYR A C 1
ATOM 908 O O . TYR A 1 111 ? -7.172 18.016 17.312 1 87.38 111 TYR A O 1
ATOM 916 N N . GLY A 1 112 ? -8.898 17.016 18.328 1 82.25 112 GLY A N 1
ATOM 917 C CA . GLY A 1 112 ? -9.039 18 19.391 1 82.25 112 GLY A CA 1
ATOM 918 C C . GLY A 1 112 ? -7.758 18.25 20.156 1 82.25 112 GLY A C 1
ATOM 919 O O . GLY A 1 112 ? -7.559 19.328 20.719 1 82.25 112 GLY A O 1
ATOM 920 N N . GLY A 1 113 ? -6.777 17.406 20.109 1 82.88 113 GLY A N 1
ATOM 921 C CA . GLY A 1 113 ? -5.531 17.609 20.844 1 82.88 113 GLY A CA 1
ATOM 922 C C . GLY A 1 113 ? -4.484 18.344 20.031 1 82.88 113 GLY A C 1
ATOM 923 O O . GLY A 1 113 ? -3.416 18.688 20.547 1 82.88 113 GLY A O 1
ATOM 924 N N . LEU A 1 114 ? -4.793 18.719 18.859 1 88.75 114 LEU A N 1
ATOM 925 C CA . LEU A 1 114 ? -3.865 19.484 18.031 1 88.75 114 LEU A CA 1
ATOM 926 C C . LEU A 1 114 ? -3.867 20.953 18.422 1 88.75 114 LEU A C 1
ATOM 928 O O . LEU A 1 114 ? -4.898 21.5 18.828 1 88.75 114 LEU A O 1
ATOM 932 N N . PRO A 1 115 ? -2.711 21.562 18.266 1 79.81 115 PRO A N 1
ATOM 933 C CA . PRO A 1 115 ? -2.652 22.969 18.656 1 79.81 115 PRO A CA 1
ATOM 934 C C . PRO A 1 115 ? -3.629 23.844 17.875 1 79.81 115 PRO A C 1
ATOM 936 O O . PRO A 1 115 ? -3.855 23.609 16.688 1 79.81 115 PRO A O 1
ATOM 939 N N . ASP A 1 116 ? -4.273 24.797 18.484 1 74.75 116 ASP A N 1
ATOM 940 C CA . ASP A 1 116 ? -5.062 25.891 17.922 1 74.75 116 ASP A CA 1
ATOM 941 C C . ASP A 1 116 ? -6.34 25.375 17.266 1 74.75 116 ASP A C 1
ATOM 943 O O . ASP A 1 116 ? -7.086 26.141 16.656 1 74.75 116 ASP A O 1
ATOM 947 N N . LEU A 1 117 ? -6.48 24.031 17.25 1 78.31 117 LEU A N 1
ATOM 948 C CA . LEU A 1 117 ? -7.707 23.531 16.625 1 78.31 117 LEU A CA 1
ATOM 949 C C . LEU A 1 117 ? -8.898 23.703 17.578 1 78.31 117 LEU A C 1
ATOM 951 O O . LEU A 1 117 ? -10.031 23.859 17.125 1 78.31 117 LEU A O 1
ATOM 955 N N . SER A 1 118 ? -8.57 23.625 18.828 1 67.25 118 SER A N 1
ATOM 956 C CA . SER A 1 118 ? -9.633 23.734 19.812 1 67.25 118 SER A CA 1
ATOM 957 C C . SER A 1 118 ? -10.422 25.031 19.625 1 67.25 118 SER A C 1
ATOM 959 O O . SER A 1 118 ? -11.641 25.062 19.812 1 67.25 118 SER A O 1
ATOM 961 N N . LYS A 1 119 ? -9.812 26.031 19.156 1 64.56 119 LYS A N 1
ATOM 962 C CA . LYS A 1 119 ? -10.492 27.312 18.953 1 64.56 119 LYS A CA 1
ATOM 963 C C . LYS A 1 119 ? -11.469 27.234 17.797 1 64.56 119 LYS A C 1
ATOM 965 O O . LYS A 1 119 ? -12.516 27.891 17.812 1 64.56 119 LYS A O 1
ATOM 970 N N . CYS A 1 120 ? -11.164 26.375 16.828 1 60.78 120 CYS A N 1
ATOM 971 C CA . CYS A 1 120 ? -11.984 26.234 15.633 1 60.78 120 CYS A CA 1
ATOM 972 C C . CYS A 1 120 ? -13.125 25.25 15.867 1 60.78 120 CYS A C 1
ATOM 974 O O . CYS A 1 120 ? -14.18 25.344 15.234 1 60.78 120 CYS A O 1
ATOM 976 N N . LEU A 1 121 ? -12.914 24.219 16.766 1 61.31 121 LEU A N 1
ATOM 977 C CA . LEU A 1 121 ? -13.797 23.078 16.938 1 61.31 121 LEU A CA 1
ATOM 978 C C . LEU A 1 121 ? -15.031 23.453 17.75 1 61.31 121 LEU A C 1
ATOM 980 O O . LEU A 1 121 ? -16.047 22.75 17.719 1 61.31 121 LEU A O 1
ATOM 984 N N . ARG A 1 122 ? -15.055 24.578 18.516 1 59.59 122 ARG A N 1
ATOM 985 C CA . ARG A 1 122 ? -16.109 24.844 19.484 1 59.59 122 ARG A CA 1
ATOM 986 C C . ARG A 1 122 ? -17.453 25.094 18.797 1 59.59 122 ARG A C 1
ATOM 988 O O . ARG A 1 122 ? -18.516 24.938 19.391 1 59.59 122 ARG A O 1
ATOM 995 N N . VAL A 1 123 ? -17.422 25.094 17.438 1 60.81 123 VAL A N 1
ATOM 996 C CA . VAL A 1 123 ? -18.672 25.703 17.016 1 60.81 123 VAL A CA 1
ATOM 997 C C . VAL A 1 123 ? -19.578 24.641 16.391 1 60.81 123 VAL A C 1
ATOM 999 O O . VAL A 1 123 ? -20.812 24.781 16.406 1 60.81 123 VAL A O 1
ATOM 1002 N N . LEU A 1 124 ? -19.016 23.547 15.93 1 70.25 124 LEU A N 1
ATOM 1003 C CA . LEU A 1 124 ? -19.891 22.625 15.211 1 70.25 124 LEU A CA 1
ATOM 1004 C C . LEU A 1 124 ? -20 21.281 15.938 1 70.25 124 LEU A C 1
ATOM 1006 O O . LEU A 1 124 ? -19.047 20.875 16.609 1 70.25 124 LEU A O 1
ATOM 1010 N N . PRO A 1 125 ? -21.266 20.703 15.953 1 78.44 125 PRO A N 1
ATOM 1011 C CA . PRO A 1 125 ? -21.391 19.344 16.516 1 78.44 125 PRO A CA 1
ATOM 1012 C C . PRO A 1 125 ? -20.516 18.328 15.797 1 78.44 125 PRO A C 1
ATOM 1014 O O . PRO A 1 125 ? -20.172 18.516 14.633 1 78.44 125 PRO A O 1
ATOM 1017 N N . ASN A 1 126 ? -20.109 17.344 16.531 1 83.19 126 ASN A N 1
ATOM 1018 C CA . ASN A 1 126 ? -19.375 16.234 15.938 1 83.19 126 ASN A CA 1
ATOM 1019 C C . ASN A 1 126 ? -20.219 15.516 14.883 1 83.19 126 ASN A C 1
ATOM 1021 O O . ASN A 1 126 ? -21.438 15.594 14.898 1 83.19 126 ASN A O 1
ATOM 1025 N N . GLY A 1 127 ? -19.562 14.898 13.977 1 83.25 127 GLY A N 1
ATOM 1026 C CA . GLY A 1 127 ? -20.234 14.188 12.906 1 83.25 127 GLY A CA 1
ATOM 1027 C C . GLY A 1 127 ? -19.641 14.453 11.539 1 83.25 127 GLY A C 1
ATOM 1028 O O . GLY A 1 127 ? -18.641 15.172 11.422 1 83.25 127 GLY A O 1
ATOM 1029 N N . PRO A 1 128 ? -20.281 13.914 10.508 1 84.12 128 PRO A N 1
ATOM 1030 C CA . PRO A 1 128 ? -19.734 14.016 9.148 1 84.12 128 PRO A CA 1
ATOM 1031 C C . PRO A 1 128 ? -19.594 15.461 8.672 1 84.12 128 PRO A C 1
ATOM 1033 O O . PRO A 1 128 ? -18.656 15.789 7.953 1 84.12 128 PRO A O 1
ATOM 1036 N N . ASN A 1 129 ? -20.5 16.297 9.156 1 81.31 129 ASN A N 1
ATOM 1037 C CA . ASN A 1 129 ? -20.422 17.703 8.75 1 81.31 129 ASN A CA 1
ATOM 1038 C C . ASN A 1 129 ? -19.203 18.391 9.352 1 81.31 129 ASN A C 1
ATOM 1040 O O . ASN A 1 129 ? -18.578 19.234 8.703 1 81.31 129 ASN A O 1
ATOM 1044 N N . PHE A 1 130 ? -18.984 18.047 10.508 1 83.19 130 PHE A N 1
ATOM 1045 C CA . PHE A 1 130 ? -17.812 18.609 11.18 1 83.19 130 PHE A CA 1
ATOM 1046 C C . PHE A 1 130 ? -16.531 18.156 10.5 1 83.19 130 PHE A C 1
ATOM 1048 O O . PHE A 1 130 ? -15.641 18.969 10.242 1 83.19 130 PHE A O 1
ATOM 1055 N N . THR A 1 131 ? -16.469 16.875 10.141 1 83.19 131 THR A N 1
ATOM 1056 C CA . THR A 1 131 ? -15.312 16.344 9.438 1 83.19 131 THR A CA 1
ATOM 1057 C C . THR A 1 131 ? -15.133 17.016 8.086 1 83.19 131 THR A C 1
ATOM 1059 O O . THR A 1 131 ? -14.016 17.391 7.711 1 83.19 131 THR A O 1
ATOM 1062 N N . GLU A 1 132 ? -16.188 17.188 7.453 1 81.19 132 GLU A N 1
ATOM 1063 C CA . GLU A 1 132 ? -16.156 17.875 6.164 1 81.19 132 GLU A CA 1
ATOM 1064 C C . GLU A 1 132 ? -15.625 19.297 6.309 1 81.19 132 GLU A C 1
ATOM 1066 O O . GLU A 1 132 ? -14.797 19.734 5.512 1 81.19 132 GLU A O 1
ATOM 1071 N N . TYR A 1 133 ? -16.094 19.984 7.305 1 81.25 133 TYR A N 1
ATOM 1072 C CA . TYR A 1 133 ? -15.648 21.344 7.57 1 81.25 133 TYR A CA 1
ATOM 1073 C C . TYR A 1 133 ? -14.148 21.391 7.816 1 81.25 133 TYR A C 1
ATOM 1075 O O . TYR A 1 133 ? -13.445 22.25 7.258 1 81.25 133 TYR A O 1
ATOM 1083 N N . LEU A 1 134 ? -13.664 20.469 8.625 1 82.94 134 LEU A N 1
ATOM 1084 C CA . LEU A 1 134 ? -12.242 20.406 8.938 1 82.94 134 LEU A CA 1
ATOM 1085 C C . LEU A 1 134 ? -11.414 20.203 7.672 1 82.94 134 LEU A C 1
ATOM 1087 O O . LEU A 1 134 ? -10.383 20.844 7.484 1 82.94 134 LEU A O 1
ATOM 1091 N N . LEU A 1 135 ? -11.867 19.312 6.859 1 81.38 135 LEU A N 1
ATOM 1092 C CA . LEU A 1 135 ? -11.148 19 5.629 1 81.38 135 LEU A CA 1
ATOM 1093 C C . LEU A 1 135 ? -11.18 20.188 4.664 1 81.38 135 LEU A C 1
ATOM 1095 O O . LEU A 1 135 ? -10.141 20.578 4.141 1 81.38 135 LEU A O 1
ATOM 1099 N N . MET A 1 136 ? -12.32 20.781 4.52 1 78.06 136 MET A N 1
ATOM 1100 C CA . MET A 1 136 ? -12.516 21.828 3.521 1 78.06 136 MET A CA 1
ATOM 1101 C C . MET A 1 136 ? -11.789 23.109 3.922 1 78.06 136 MET A C 1
ATOM 1103 O O . MET A 1 136 ? -11.305 23.859 3.062 1 78.06 136 MET A O 1
ATOM 1107 N N . THR A 1 137 ? -11.641 23.359 5.156 1 78.5 137 THR A N 1
ATOM 1108 C CA . THR A 1 137 ? -11.008 24.594 5.617 1 78.5 137 THR A CA 1
ATOM 1109 C C . THR A 1 137 ? -9.508 24.406 5.781 1 78.5 137 THR A C 1
ATOM 1111 O O . THR A 1 137 ? -8.766 25.375 5.938 1 78.5 137 THR A O 1
ATOM 1114 N N . GLY A 1 138 ? -9.148 23.141 5.762 1 81.31 138 GLY A N 1
ATOM 1115 C CA . GLY A 1 138 ? -7.746 22.844 5.996 1 81.31 138 GLY A CA 1
ATOM 1116 C C . GLY A 1 138 ? -7.332 23.031 7.445 1 81.31 138 GLY A C 1
ATOM 1117 O O . GLY A 1 138 ? -6.145 23.203 7.738 1 81.31 138 GLY A O 1
ATOM 1118 N N . ALA A 1 139 ? -8.32 23.062 8.32 1 82.56 139 ALA A N 1
ATOM 1119 C CA . ALA A 1 139 ? -8.078 23.391 9.727 1 82.56 139 ALA A CA 1
ATOM 1120 C C . ALA A 1 139 ? -7.039 22.453 10.336 1 82.56 139 ALA A C 1
ATOM 1122 O O . ALA A 1 139 ? -6.16 22.891 11.078 1 82.56 139 ALA A O 1
ATOM 1123 N N . VAL A 1 140 ? -7.066 21.203 10.008 1 87.44 140 VAL A N 1
ATOM 1124 C CA . VAL A 1 140 ? -6.168 20.219 10.602 1 87.44 140 VAL A CA 1
ATOM 1125 C C . VAL A 1 140 ? -4.723 20.531 10.219 1 87.44 140 VAL A C 1
ATOM 1127 O O . VAL A 1 140 ? -3.855 20.641 11.086 1 87.44 140 VAL A O 1
ATOM 1130 N N . LEU A 1 141 ? -4.473 20.797 9 1 87.88 141 LEU A N 1
ATOM 1131 C CA . LEU A 1 141 ? -3.123 21.047 8.5 1 87.88 141 LEU A CA 1
ATOM 1132 C C . LEU A 1 141 ? -2.607 22.391 8.969 1 87.88 141 LEU A C 1
ATOM 1134 O O . LEU A 1 141 ? -1.42 22.547 9.266 1 87.88 141 LEU A O 1
ATOM 1138 N N . LYS A 1 142 ? -3.488 23.328 9.008 1 82.88 142 LYS A N 1
ATOM 1139 C CA . LYS A 1 142 ? -3.1 24.688 9.344 1 82.88 142 LYS A CA 1
ATOM 1140 C C . LYS A 1 142 ? -2.545 24.766 10.766 1 82.88 142 LYS A C 1
ATOM 1142 O O . LYS A 1 142 ? -1.665 25.594 11.047 1 82.88 142 LYS A O 1
ATOM 1147 N N . THR A 1 143 ? -2.967 23.891 11.609 1 86.06 143 THR A N 1
ATOM 1148 C CA . THR A 1 143 ? -2.572 23.969 13.016 1 86.06 143 THR A CA 1
ATOM 1149 C C . THR A 1 143 ? -1.075 23.719 13.172 1 86.06 143 THR A C 1
ATOM 1151 O O . THR A 1 143 ? -0.471 24.141 14.156 1 86.06 143 THR A O 1
ATOM 1154 N N . TYR A 1 144 ? -0.469 23.062 12.242 1 88.81 144 TYR A N 1
ATOM 1155 C CA . TYR A 1 144 ? 0.951 22.75 12.359 1 88.81 144 TYR A CA 1
ATOM 1156 C C . TYR A 1 144 ? 1.682 23.016 11.047 1 88.81 144 TYR A C 1
ATOM 1158 O O . TYR A 1 144 ? 2.77 22.484 10.82 1 88.81 144 TYR A O 1
ATOM 1166 N N . GLN A 1 145 ? 1.081 23.766 10.172 1 87.38 145 GLN A N 1
ATOM 1167 C CA . GLN A 1 145 ? 1.68 24.203 8.922 1 87.38 145 GLN A CA 1
ATOM 1168 C C . GLN A 1 145 ? 2.012 23.016 8.016 1 87.38 145 GLN A C 1
ATOM 1170 O O . GLN A 1 145 ? 3.123 22.922 7.496 1 87.38 145 GLN A O 1
ATOM 1175 N N . GLY A 1 146 ? 1.045 22.125 7.934 1 90.19 146 GLY A N 1
ATOM 1176 C CA . GLY A 1 146 ? 1.161 21.078 6.949 1 90.19 146 GLY A CA 1
ATOM 1177 C C . GLY A 1 146 ? 1.16 21.578 5.52 1 90.19 146 GLY A C 1
ATOM 1178 O O . GLY A 1 146 ? 0.467 22.547 5.199 1 90.19 146 GLY A O 1
ATOM 1179 N N . ALA A 1 147 ? 1.942 20.875 4.629 1 87.12 147 ALA A N 1
ATOM 1180 C CA . ALA A 1 147 ? 2.156 21.375 3.277 1 87.12 147 ALA A CA 1
ATOM 1181 C C . ALA A 1 147 ? 1.258 20.656 2.273 1 87.12 147 ALA A C 1
ATOM 1183 O O . ALA A 1 147 ? 1.055 21.141 1.156 1 87.12 147 ALA A O 1
ATOM 1184 N N . PHE A 1 148 ? 0.728 19.5 2.67 1 86.31 148 PHE A N 1
ATOM 1185 C CA . PHE A 1 148 ? -0.074 18.75 1.71 1 86.31 148 PHE A CA 1
ATOM 1186 C C . PHE A 1 148 ? -0.977 17.75 2.424 1 86.31 148 PHE A C 1
ATOM 1188 O O . PHE A 1 148 ? -0.809 17.5 3.617 1 86.31 148 PHE A O 1
ATOM 1195 N N . PHE A 1 149 ? -1.964 17.234 1.693 1 88.88 149 PHE A N 1
ATOM 1196 C CA . PHE A 1 149 ? -2.748 16.109 2.154 1 88.88 149 PHE A CA 1
ATOM 1197 C C . PHE A 1 149 ? -3.045 15.148 1.003 1 88.88 149 PHE A C 1
ATOM 1199 O O . PHE A 1 149 ? -3.029 15.547 -0.162 1 88.88 149 PHE A O 1
ATOM 1206 N N . ASP A 1 150 ? -3.201 13.93 1.322 1 88.56 150 ASP A N 1
ATOM 1207 C CA . ASP A 1 150 ? -3.656 12.891 0.399 1 88.56 150 ASP A CA 1
ATOM 1208 C C . ASP A 1 150 ? -4.949 12.242 0.893 1 88.56 150 ASP A C 1
ATOM 1210 O O . ASP A 1 150 ? -4.984 11.672 1.984 1 88.56 150 ASP A O 1
ATOM 1214 N N . ILE A 1 151 ? -5.949 12.336 0.098 1 89.44 151 ILE A N 1
ATOM 1215 C CA . ILE A 1 151 ? -7.266 11.891 0.54 1 89.44 151 ILE A CA 1
ATOM 1216 C C . ILE A 1 151 ? -7.656 10.617 -0.214 1 89.44 151 ILE A C 1
ATOM 1218 O O . ILE A 1 151 ? -7.297 10.445 -1.382 1 89.44 151 ILE A O 1
ATOM 1222 N N . ASP A 1 152 ? -8.383 9.773 0.49 1 91.81 152 ASP A N 1
ATOM 1223 C CA . ASP A 1 152 ? -9.047 8.672 -0.201 1 91.81 152 ASP A CA 1
ATOM 1224 C C . ASP A 1 152 ? -9.938 9.188 -1.329 1 91.81 152 ASP A C 1
ATOM 1226 O O . ASP A 1 152 ? -10.828 10.016 -1.099 1 91.81 152 ASP A O 1
ATOM 1230 N N . TYR A 1 153 ? -9.695 8.711 -2.561 1 86.38 153 TYR A N 1
ATOM 1231 C CA . TYR A 1 153 ? -10.406 9.281 -3.695 1 86.38 153 TYR A CA 1
ATOM 1232 C C . TYR A 1 153 ? -11.906 9.023 -3.592 1 86.38 153 TYR A C 1
ATOM 1234 O O . TYR A 1 153 ? -12.711 9.742 -4.184 1 86.38 153 TYR A O 1
ATOM 1242 N N . ASN A 1 154 ? -12.289 7.996 -2.764 1 86.25 154 ASN A N 1
ATOM 1243 C CA . ASN A 1 154 ? -13.711 7.727 -2.562 1 86.25 154 ASN A CA 1
ATOM 1244 C C . ASN A 1 154 ? -14.375 8.836 -1.753 1 86.25 154 ASN A C 1
ATOM 1246 O O . ASN A 1 154 ? -15.602 8.93 -1.718 1 86.25 154 ASN A O 1
ATOM 1250 N N . MET A 1 155 ? -13.602 9.617 -1.076 1 85.38 155 MET A N 1
ATOM 1251 C CA . MET A 1 155 ? -14.148 10.734 -0.311 1 85.38 155 MET A CA 1
ATOM 1252 C C . MET A 1 155 ? -14.656 11.836 -1.238 1 85.38 155 MET A C 1
ATOM 1254 O O . MET A 1 155 ? -15.414 12.711 -0.817 1 85.38 155 MET A O 1
ATOM 1258 N N . TYR A 1 156 ? -14.18 11.781 -2.457 1 74.62 156 TYR A N 1
ATOM 1259 C CA . TYR A 1 156 ? -14.508 12.859 -3.391 1 74.62 156 TYR A CA 1
ATOM 1260 C C . TYR A 1 156 ? -16 12.883 -3.693 1 74.62 156 TYR A C 1
ATOM 1262 O O . TYR A 1 156 ? -16.594 13.961 -3.818 1 74.62 156 TYR A O 1
ATOM 1270 N N . SER A 1 157 ? -16.531 11.688 -3.809 1 71.06 157 SER A N 1
ATOM 1271 C CA . SER A 1 157 ? -17.953 11.664 -4.078 1 71.06 157 SER A CA 1
ATOM 1272 C C . SER A 1 157 ? -18.734 12.383 -2.988 1 71.06 157 SER A C 1
ATOM 1274 O O . SER A 1 157 ? -19.75 13.039 -3.27 1 71.06 157 SER A O 1
ATOM 1276 N N . ARG A 1 158 ? -18.234 12.305 -1.819 1 72.5 158 ARG A N 1
ATOM 1277 C CA . ARG A 1 158 ? -18.891 12.969 -0.695 1 72.5 158 ARG A CA 1
ATOM 1278 C C . ARG A 1 158 ? -18.609 14.469 -0.725 1 72.5 158 ARG A C 1
ATOM 1280 O O . ARG A 1 158 ? -19.469 15.266 -0.33 1 72.5 158 ARG A O 1
ATOM 1287 N N . LEU A 1 159 ? -17.516 14.758 -1.189 1 72.12 159 LEU A N 1
ATOM 1288 C CA . LEU A 1 159 ? -17.094 16.156 -1.153 1 72.12 159 LEU A CA 1
ATOM 1289 C C . LEU A 1 159 ? -17.609 16.906 -2.371 1 72.12 159 LEU A C 1
ATOM 1291 O O . LEU A 1 159 ? -17.688 18.141 -2.354 1 72.12 159 LEU A O 1
ATOM 1295 N N . MET A 1 160 ? -17.719 16.172 -3.639 1 61.56 160 MET A N 1
ATOM 1296 C CA . MET A 1 160 ? -18.109 16.766 -4.914 1 61.56 160 MET A CA 1
ATOM 1297 C C . MET A 1 160 ? -19.484 17.422 -4.809 1 61.56 160 MET A C 1
ATOM 1299 O O . MET A 1 160 ? -19.922 18.125 -5.727 1 61.56 160 MET A O 1
ATOM 1303 N N . LYS A 1 161 ? -20.078 17.203 -3.754 1 55.06 161 LYS A N 1
ATOM 1304 C CA . LYS A 1 161 ? -21.234 18.078 -3.857 1 55.06 161 LYS A CA 1
ATOM 1305 C C . LYS A 1 161 ? -20.828 19.5 -4.23 1 55.06 161 LYS A C 1
ATOM 1307 O O . LYS A 1 161 ? -19.703 19.922 -3.941 1 55.06 161 LYS A O 1
ATOM 1312 N N . GLU A 1 162 ? -21.5 20.172 -5.047 1 51.22 162 GLU A N 1
ATOM 1313 C CA . GLU A 1 162 ? -21.188 21.359 -5.844 1 51.22 162 GLU A CA 1
ATOM 1314 C C . GLU A 1 162 ? -19.953 22.078 -5.312 1 51.22 162 GLU A C 1
ATOM 1316 O O . GLU A 1 162 ? -18.984 22.281 -6.047 1 51.22 162 GLU A O 1
ATOM 1321 N N . SER A 1 163 ? -19.938 22.938 -4.523 1 50.47 163 SER A N 1
ATOM 1322 C CA . SER A 1 163 ? -19.094 24.047 -4.137 1 50.47 163 SER A CA 1
ATOM 1323 C C . SER A 1 163 ? -17.859 23.578 -3.363 1 50.47 163 SER A C 1
ATOM 1325 O O . SER A 1 163 ? -16.953 24.359 -3.1 1 50.47 163 SER A O 1
ATOM 1327 N N . SER A 1 164 ? -17.672 22.25 -3.109 1 53.59 164 SER A N 1
ATOM 1328 C CA . SER A 1 164 ? -16.812 22 -1.963 1 53.59 164 SER A CA 1
ATOM 1329 C C . SER A 1 164 ? -15.344 21.938 -2.383 1 53.59 164 SER A C 1
ATOM 1331 O O . SER A 1 164 ? -14.484 22.547 -1.749 1 53.59 164 SER A O 1
ATOM 1333 N N . LEU A 1 165 ? -15.07 21.172 -3.48 1 56.91 165 LEU A N 1
ATOM 1334 C CA . LEU A 1 165 ? -13.648 21.094 -3.795 1 56.91 165 LEU A CA 1
ATOM 1335 C C . LEU A 1 165 ? -13.188 22.344 -4.543 1 56.91 165 LEU A C 1
ATOM 1337 O O . LEU A 1 165 ? -11.992 22.625 -4.59 1 56.91 165 LEU A O 1
ATOM 1341 N N . GLN A 1 166 ? -14.172 22.969 -5.328 1 57.84 166 GLN A N 1
ATOM 1342 C CA . GLN A 1 166 ? -13.742 24.25 -5.859 1 57.84 166 GLN A CA 1
ATOM 1343 C C . GLN A 1 166 ? -13.086 25.109 -4.773 1 57.84 166 GLN A C 1
ATOM 1345 O O . GLN A 1 166 ? -12.234 25.953 -5.066 1 57.84 166 GLN A O 1
ATOM 1350 N N . GLY A 1 167 ? -13.383 24.578 -3.6 1 58.47 167 GLY A N 1
ATOM 1351 C CA . GLY A 1 167 ? -12.883 25.328 -2.453 1 58.47 167 GLY A CA 1
ATOM 1352 C C . GLY A 1 167 ? -11.5 24.875 -2.016 1 58.47 167 GLY A C 1
ATOM 1353 O O . GLY A 1 167 ? -10.977 25.359 -1.007 1 58.47 167 GLY A O 1
ATOM 1354 N N . LEU A 1 168 ? -11 23.719 -2.645 1 63.91 168 LEU A N 1
ATOM 1355 C CA . LEU A 1 168 ? -9.672 23.391 -2.123 1 63.91 168 LEU A CA 1
ATOM 1356 C C . LEU A 1 168 ? -8.711 24.562 -2.346 1 63.91 168 LEU A C 1
ATOM 1358 O O . LEU A 1 168 ? -7.957 24.922 -1.439 1 63.91 168 LEU A O 1
ATOM 1362 N N . GLU A 1 169 ? -8.797 24.984 -3.639 1 65.12 169 GLU A N 1
ATOM 1363 C CA . GLU A 1 169 ? -7.961 26.141 -3.908 1 65.12 169 GLU A CA 1
ATOM 1364 C C . GLU A 1 169 ? -8.391 27.344 -3.061 1 65.12 169 GLU A C 1
ATOM 1366 O O . GLU A 1 169 ? -7.551 28.094 -2.562 1 65.12 169 GLU A O 1
ATOM 1371 N N . LYS A 1 170 ? -9.703 27.453 -3.008 1 66.06 170 LYS A N 1
ATOM 1372 C CA . LYS A 1 170 ? -10.234 28.562 -2.225 1 66.06 170 LYS A CA 1
ATOM 1373 C C . LYS A 1 170 ? -9.875 28.422 -0.749 1 66.06 170 LYS A C 1
ATOM 1375 O O . LYS A 1 170 ? -9.531 29.406 -0.089 1 66.06 170 LYS A O 1
ATOM 1380 N N . TYR A 1 171 ? -9.93 27.172 -0.284 1 64.5 171 TYR A N 1
ATOM 1381 C CA . TYR A 1 171 ? -9.758 26.953 1.147 1 64.5 171 TYR A CA 1
ATOM 1382 C C . TYR A 1 171 ? -8.289 26.781 1.5 1 64.5 171 TYR A C 1
ATOM 1384 O O . TYR A 1 171 ? -7.844 27.203 2.568 1 64.5 171 TYR A O 1
ATOM 1392 N N . TYR A 1 172 ? -7.598 26.172 0.596 1 67.62 172 TYR A N 1
ATOM 1393 C CA . TYR A 1 172 ? -6.215 25.844 0.926 1 67.62 172 TYR A CA 1
ATOM 1394 C C . TYR A 1 172 ? -5.246 26.781 0.228 1 67.62 172 TYR A C 1
ATOM 1396 O O . TYR A 1 172 ? -4.09 26.906 0.634 1 67.62 172 TYR A O 1
ATOM 1404 N N . GLY A 1 173 ? -5.902 27.609 -0.616 1 62.56 173 GLY A N 1
ATOM 1405 C CA . GLY A 1 173 ? -5.035 28.453 -1.414 1 62.56 173 GLY A CA 1
ATOM 1406 C C . GLY A 1 173 ? -3.955 27.688 -2.146 1 62.56 173 GLY A C 1
ATOM 1407 O O . GLY A 1 173 ? -4.129 26.516 -2.459 1 62.56 173 GLY A O 1
ATOM 1408 N N . ASN A 1 174 ? -2.889 28.375 -2.564 1 64.94 174 ASN A N 1
ATOM 1409 C CA . ASN A 1 174 ? -1.754 27.797 -3.273 1 64.94 174 ASN A CA 1
ATOM 1410 C C . ASN A 1 174 ? -0.699 27.266 -2.307 1 64.94 174 ASN A C 1
ATOM 1412 O O . ASN A 1 174 ? 0.384 26.859 -2.725 1 64.94 174 ASN A O 1
ATOM 1416 N N . LYS A 1 175 ? -1.192 27.094 -1.05 1 71.25 175 LYS A N 1
ATOM 1417 C CA . LYS A 1 175 ? -0.153 26.797 -0.07 1 71.25 175 LYS A CA 1
ATOM 1418 C C . LYS A 1 175 ? -0.165 25.328 0.308 1 71.25 175 LYS A C 1
ATOM 1420 O O . LYS A 1 175 ? 0.825 24.797 0.825 1 71.25 175 LYS A O 1
ATOM 1425 N N . VAL A 1 176 ? -1.276 24.703 0.137 1 79.12 176 VAL A N 1
ATOM 1426 C CA . VAL A 1 176 ? -1.388 23.297 0.494 1 79.12 176 VAL A CA 1
ATOM 1427 C C . VAL A 1 176 ? -1.67 22.469 -0.757 1 79.12 176 VAL A C 1
ATOM 1429 O O . VAL A 1 176 ? -2.588 22.781 -1.521 1 79.12 176 VAL A O 1
ATOM 1432 N N . SER A 1 177 ? -0.795 21.516 -1 1 79.62 177 SER A N 1
ATOM 1433 C CA . SER A 1 177 ? -0.967 20.625 -2.145 1 79.62 177 SER A CA 1
ATOM 1434 C C . SER A 1 177 ? -1.905 19.469 -1.811 1 79.62 177 SER A C 1
ATOM 1436 O O . SER A 1 177 ? -1.805 18.875 -0.738 1 79.62 177 SER A O 1
ATOM 1438 N N . ALA A 1 178 ? -2.812 19.219 -2.713 1 81.62 178 ALA A N 1
ATOM 1439 C CA . ALA A 1 178 ? -3.77 18.141 -2.494 1 81.62 178 ALA A CA 1
ATOM 1440 C C . ALA A 1 178 ? -3.475 16.953 -3.406 1 81.62 178 ALA A C 1
ATOM 1442 O O . ALA A 1 178 ? -3.133 17.125 -4.578 1 81.62 178 ALA A O 1
ATOM 1443 N N . GLY A 1 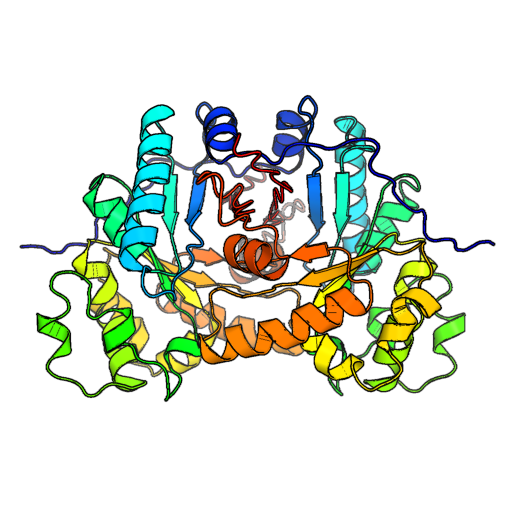179 ? -3.58 15.75 -2.824 1 82.81 179 GLY A N 1
ATOM 1444 C CA . GLY A 1 179 ? -3.461 14.516 -3.576 1 82.81 179 GLY A CA 1
ATOM 1445 C C . GLY A 1 179 ? -4.547 13.508 -3.246 1 82.81 179 GLY A C 1
ATOM 1446 O O . GLY A 1 179 ? -5.387 13.758 -2.377 1 82.81 179 GLY A O 1
ATOM 1447 N N . ALA A 1 180 ? -4.629 12.422 -4.027 1 86.38 180 ALA A N 1
ATOM 1448 C CA . ALA A 1 180 ? -5.637 11.383 -3.807 1 86.38 180 ALA A CA 1
ATOM 1449 C C . ALA A 1 180 ? -5.031 9.992 -3.943 1 86.38 180 ALA A C 1
ATOM 1451 O O . ALA A 1 180 ? -4.145 9.773 -4.773 1 86.38 180 ALA A O 1
ATOM 1452 N N . TRP A 1 181 ? -5.52 9.148 -3.078 1 87.88 181 TRP A N 1
ATOM 1453 C CA . TRP A 1 181 ? -5.098 7.754 -3.084 1 87.88 181 TRP A CA 1
ATOM 1454 C C . TRP A 1 181 ? -6.293 6.82 -2.924 1 87.88 181 TRP A C 1
ATOM 1456 O O . TRP A 1 181 ? -7.359 7.242 -2.467 1 87.88 181 TRP A O 1
ATOM 1466 N N . THR A 1 182 ? -6.141 5.531 -3.189 1 85.31 182 THR A N 1
ATOM 1467 C CA . THR A 1 182 ? -5.383 4.969 -4.301 1 85.31 182 THR A CA 1
ATOM 1468 C C . THR A 1 182 ? -6.234 4.922 -5.566 1 85.31 182 THR A C 1
ATOM 1470 O O . THR A 1 182 ? -7.312 4.324 -5.574 1 85.31 182 THR A O 1
ATOM 1473 N N . ILE A 1 183 ? -5.75 5.559 -6.531 1 85.31 183 ILE A N 1
ATOM 1474 C CA . ILE A 1 183 ? -6.438 5.633 -7.816 1 85.31 183 ILE A CA 1
ATOM 1475 C C . ILE A 1 183 ? -6.191 4.348 -8.602 1 85.31 183 ILE A C 1
ATOM 1477 O O . ILE A 1 183 ? -5.09 3.797 -8.578 1 85.31 183 ILE A O 1
ATOM 1481 N N . TYR A 1 184 ? -7.262 3.891 -9.273 1 85.88 184 TYR A N 1
ATOM 1482 C CA . TYR A 1 184 ? -7.188 2.707 -10.125 1 85.88 184 TYR A CA 1
ATOM 1483 C C . TYR A 1 184 ? -6.629 1.518 -9.352 1 85.88 184 TYR A C 1
ATOM 1485 O O . TYR A 1 184 ? -5.707 0.844 -9.82 1 85.88 184 TYR A O 1
ATOM 1493 N N . LYS A 1 185 ? -7.195 1.269 -8.203 1 86.69 185 LYS A N 1
ATOM 1494 C CA . LYS A 1 185 ? -6.797 0.115 -7.398 1 86.69 185 LYS A CA 1
ATOM 1495 C C . LYS A 1 185 ? -6.855 -1.171 -8.219 1 86.69 185 LYS A C 1
ATOM 1497 O O . LYS A 1 185 ? -7.789 -1.373 -9 1 86.69 185 LYS A O 1
ATOM 1502 N N . MET A 1 186 ? -5.918 -2.064 -7.93 1 84.44 186 MET A N 1
ATOM 1503 C CA . MET A 1 186 ? -5.836 -3.334 -8.641 1 84.44 186 MET A CA 1
ATOM 1504 C C . MET A 1 186 ? -7.082 -4.18 -8.406 1 84.44 186 MET A C 1
ATOM 1506 O O . MET A 1 186 ? -7.406 -5.055 -9.203 1 84.44 186 MET A O 1
ATOM 1510 N N . THR A 1 187 ? -7.863 -3.838 -7.32 1 87.25 187 THR A N 1
ATOM 1511 C CA . THR A 1 187 ? -8.992 -4.676 -6.918 1 87.25 187 THR A CA 1
ATOM 1512 C C . THR A 1 187 ? -10.281 -4.195 -7.574 1 87.25 187 THR A C 1
ATOM 1514 O O . THR A 1 187 ? -11.344 -4.801 -7.387 1 87.25 187 THR A O 1
ATOM 1517 N N . LEU A 1 188 ? -10.242 -3.123 -8.367 1 87.75 188 LEU A N 1
ATOM 1518 C CA . LEU A 1 188 ? -11.445 -2.594 -9.008 1 87.75 188 LEU A CA 1
ATOM 1519 C C . LEU A 1 188 ? -11.758 -3.359 -10.281 1 87.75 188 LEU A C 1
ATOM 1521 O O . LEU A 1 188 ? -10.852 -3.744 -11.023 1 87.75 188 LEU A O 1
ATOM 1525 N N . SER A 1 189 ? -13.023 -3.533 -10.539 1 82.44 189 SER A N 1
ATOM 1526 C CA . SER A 1 189 ? -13.492 -4.086 -11.805 1 82.44 189 SER A CA 1
ATOM 1527 C C . SER A 1 189 ? -13.32 -3.086 -12.938 1 82.44 189 SER A C 1
ATOM 1529 O O . SER A 1 189 ? -13.117 -1.895 -12.703 1 82.44 189 SER A O 1
ATOM 1531 N N . GLU A 1 190 ? -13.391 -3.609 -14.125 1 79.31 190 GLU A N 1
ATOM 1532 C CA . GLU A 1 190 ? -13.297 -2.715 -15.273 1 79.31 190 GLU A CA 1
ATOM 1533 C C . GLU A 1 190 ? -14.367 -1.633 -15.227 1 79.31 190 GLU A C 1
ATOM 1535 O O . GLU A 1 190 ? -14.117 -0.482 -15.586 1 79.31 190 GLU A O 1
ATOM 1540 N N . LYS A 1 191 ? -15.562 -2.061 -14.812 1 82.44 191 LYS A N 1
ATOM 1541 C CA . LYS A 1 191 ? -16.656 -1.096 -14.68 1 82.44 191 LYS A CA 1
ATOM 1542 C C . LYS A 1 191 ? -16.297 -0.001 -13.672 1 82.44 191 LYS A C 1
ATOM 1544 O O . LYS A 1 191 ? -16.5 1.185 -13.945 1 82.44 191 LYS A O 1
ATOM 1549 N N . GLU A 1 192 ? -15.727 -0.374 -12.602 1 86.38 192 GLU A N 1
ATOM 1550 C CA . GLU A 1 192 ? -15.336 0.579 -11.57 1 86.38 192 GLU A CA 1
ATOM 1551 C C . GLU A 1 192 ? -14.188 1.462 -12.047 1 86.38 192 GLU A C 1
ATOM 1553 O O . GLU A 1 192 ? -14.133 2.65 -11.719 1 86.38 192 GLU A O 1
ATOM 1558 N N . LEU A 1 193 ? -13.305 0.866 -12.82 1 86.81 193 LEU A N 1
ATOM 1559 C CA . LEU A 1 193 ? -12.188 1.629 -13.352 1 86.81 193 LEU A CA 1
ATOM 1560 C C . LEU A 1 193 ? -12.672 2.719 -14.305 1 86.81 193 LEU A C 1
ATOM 1562 O O . LEU A 1 193 ? -12.203 3.857 -14.242 1 86.81 193 LEU A O 1
ATOM 1566 N N . LYS A 1 194 ? -13.578 2.416 -15.102 1 85.19 194 LYS A N 1
ATOM 1567 C CA . LYS A 1 194 ? -14.133 3.396 -16.031 1 85.19 194 LYS A CA 1
ATOM 1568 C C . LYS A 1 194 ? -14.852 4.516 -15.281 1 85.19 194 LYS A C 1
ATOM 1570 O O . LYS A 1 194 ? -14.727 5.688 -15.641 1 85.19 194 LYS A O 1
ATOM 1575 N N . ALA A 1 195 ? -15.57 4.133 -14.273 1 86.06 195 ALA A N 1
ATOM 1576 C CA . ALA A 1 195 ? -16.234 5.137 -13.445 1 86.06 195 ALA A CA 1
ATOM 1577 C C . ALA A 1 195 ? -15.203 6.051 -12.773 1 86.06 195 ALA A C 1
ATOM 1579 O O . ALA A 1 195 ? -15.445 7.25 -12.617 1 86.06 195 ALA A O 1
ATOM 1580 N N . SER A 1 196 ? -14.078 5.492 -12.445 1 87.69 196 SER A N 1
ATOM 1581 C CA . SER A 1 196 ? -13.008 6.246 -11.805 1 87.69 196 SER A CA 1
ATOM 1582 C C . SER A 1 196 ? -12.438 7.301 -12.742 1 87.69 196 SER A C 1
ATOM 1584 O O . SER A 1 196 ? -12 8.367 -12.297 1 87.69 196 SER A O 1
ATOM 1586 N N . ASP A 1 197 ? -12.469 7.016 -14.008 1 86.75 197 ASP A N 1
ATOM 1587 C CA . ASP A 1 197 ? -11.938 7.969 -14.977 1 86.75 197 ASP A CA 1
ATOM 1588 C C . ASP A 1 197 ? -12.625 9.328 -14.852 1 86.75 197 ASP A C 1
ATOM 1590 O O . ASP A 1 197 ? -11.961 10.359 -14.797 1 86.75 197 ASP A O 1
ATOM 1594 N N . THR A 1 198 ? -13.906 9.289 -14.758 1 84.75 198 THR A N 1
ATOM 1595 C CA . THR A 1 198 ? -14.688 10.523 -14.656 1 84.75 198 THR A CA 1
ATOM 1596 C C . THR A 1 198 ? -14.359 11.258 -13.359 1 84.75 198 THR A C 1
ATOM 1598 O O . THR A 1 198 ? -14.117 12.469 -13.367 1 84.75 198 THR A O 1
ATOM 1601 N N . LEU A 1 199 ? -14.328 10.539 -12.344 1 85.12 199 LEU A N 1
ATOM 1602 C CA . LEU A 1 199 ? -14.062 11.125 -11.031 1 85.12 199 LEU A CA 1
ATOM 1603 C C . LEU A 1 199 ? -12.656 11.719 -10.984 1 85.12 199 LEU A C 1
ATOM 1605 O O . LEU A 1 199 ? -12.469 12.836 -10.5 1 85.12 199 LEU A O 1
ATOM 1609 N N . ILE A 1 200 ? -11.711 11.023 -11.461 1 84 200 ILE A N 1
ATOM 1610 C CA . ILE A 1 200 ? -10.32 11.461 -11.414 1 84 200 ILE A CA 1
ATOM 1611 C C . ILE A 1 200 ? -10.148 12.711 -12.273 1 84 200 ILE A C 1
ATOM 1613 O O . ILE A 1 200 ? -9.469 13.656 -11.875 1 84 200 ILE A O 1
ATOM 1617 N N . ASN A 1 201 ? -10.812 12.719 -13.43 1 82.12 201 ASN A N 1
ATOM 1618 C CA . ASN A 1 201 ? -10.781 13.906 -14.273 1 82.12 201 ASN A CA 1
ATOM 1619 C C . ASN A 1 201 ? -11.367 15.117 -13.555 1 82.12 201 ASN A C 1
ATOM 1621 O O . ASN A 1 201 ? -10.828 16.219 -13.633 1 82.12 201 ASN A O 1
ATOM 1625 N N . GLN A 1 202 ? -12.406 14.898 -12.891 1 81 202 GLN A N 1
ATOM 1626 C CA . GLN A 1 202 ? -13.023 15.977 -12.125 1 81 202 GLN A CA 1
ATOM 1627 C C . GLN A 1 202 ? -12.094 16.469 -11.016 1 81 202 GLN A C 1
ATOM 1629 O O . GLN A 1 202 ? -11.945 17.672 -10.805 1 81 202 GLN A O 1
ATOM 1634 N N . MET A 1 203 ? -11.469 15.578 -10.336 1 80.06 203 MET A N 1
ATOM 1635 C CA . MET A 1 203 ? -10.562 15.922 -9.25 1 80.06 203 MET A CA 1
ATOM 1636 C C . MET A 1 203 ? -9.375 16.734 -9.773 1 80.06 203 MET A C 1
ATOM 1638 O O . MET A 1 203 ? -8.953 17.703 -9.133 1 80.06 203 MET A O 1
ATOM 1642 N N . ILE A 1 204 ? -8.898 16.328 -10.875 1 78.38 204 ILE A N 1
ATOM 1643 C CA . ILE A 1 204 ? -7.816 17.078 -11.5 1 78.38 204 ILE A CA 1
ATOM 1644 C C . ILE A 1 204 ? -8.289 18.484 -11.844 1 78.38 204 ILE A C 1
ATOM 1646 O O . ILE A 1 204 ? -7.57 19.469 -11.617 1 78.38 204 ILE A O 1
ATOM 1650 N N . GLY A 1 205 ? -9.469 18.562 -12.328 1 76.94 205 GLY A N 1
ATOM 1651 C CA . GLY A 1 205 ? -10.047 19.859 -12.633 1 76.94 205 GLY A CA 1
ATOM 1652 C C . GLY A 1 205 ? -10.203 20.734 -11.414 1 76.94 205 GLY A C 1
ATOM 1653 O O . GLY A 1 205 ? -10.148 21.969 -11.516 1 76.94 205 GLY A O 1
ATOM 1654 N N . TRP A 1 206 ? -10.289 20.094 -10.234 1 76.62 206 TRP A N 1
ATOM 1655 C CA . TRP A 1 206 ? -10.461 20.828 -8.992 1 76.62 206 TRP A CA 1
ATOM 1656 C C . TRP A 1 206 ? -9.102 21.219 -8.406 1 76.62 206 TRP A C 1
ATOM 1658 O O . TRP A 1 206 ? -9.039 21.875 -7.359 1 76.62 206 TRP A O 1
ATOM 1668 N N . GLY A 1 207 ? -8.008 20.766 -9.039 1 74.75 207 GLY A N 1
ATOM 1669 C CA . GLY A 1 207 ? -6.695 21.234 -8.625 1 74.75 207 GLY A CA 1
ATOM 1670 C C . GLY A 1 207 ? -5.875 20.172 -7.922 1 74.75 207 GLY A C 1
ATOM 1671 O O . GLY A 1 207 ? -4.859 20.469 -7.289 1 74.75 207 GLY A O 1
ATOM 1672 N N . LEU A 1 208 ? -6.355 18.953 -8.031 1 77.94 208 LEU A N 1
ATOM 1673 C CA . LEU A 1 208 ? -5.543 17.875 -7.48 1 77.94 208 LEU A CA 1
ATOM 1674 C C . LEU A 1 208 ? -4.168 17.844 -8.133 1 77.94 208 LEU A C 1
ATOM 1676 O O . LEU A 1 208 ? -4.051 17.938 -9.359 1 77.94 208 LEU A O 1
ATOM 1680 N N . GLN A 1 209 ? -3.139 17.688 -7.219 1 74.94 209 GLN A N 1
ATOM 1681 C CA . GLN A 1 209 ? -1.779 17.828 -7.73 1 74.94 209 GLN A CA 1
ATOM 1682 C C . GLN A 1 209 ? -1.001 16.516 -7.598 1 74.94 209 GLN A C 1
ATOM 1684 O O . GLN A 1 209 ? 0.107 16.391 -8.125 1 74.94 209 GLN A O 1
ATOM 1689 N N . ARG A 1 210 ? -1.513 15.555 -6.984 1 79.12 210 ARG A N 1
ATOM 1690 C CA . ARG A 1 210 ? -0.814 14.297 -6.777 1 79.12 210 ARG A CA 1
ATOM 1691 C C . ARG A 1 210 ? -1.779 13.117 -6.863 1 79.12 210 ARG A C 1
ATOM 1693 O O . ARG A 1 210 ? -2.857 13.141 -6.266 1 79.12 210 ARG A O 1
ATOM 1700 N N . LEU A 1 211 ? -1.425 12.18 -7.676 1 81.69 211 LEU A N 1
ATOM 1701 C CA . LEU A 1 211 ? -2.199 10.953 -7.828 1 81.69 211 LEU A CA 1
ATOM 1702 C C . LEU A 1 211 ? -1.396 9.742 -7.367 1 81.69 211 LEU A C 1
ATOM 1704 O O . LEU A 1 211 ? -0.332 9.453 -7.918 1 81.69 211 LEU A O 1
ATOM 1708 N N . ILE A 1 212 ? -1.828 9.125 -6.324 1 83.44 212 ILE A N 1
ATOM 1709 C CA . ILE A 1 212 ? -1.264 7.859 -5.863 1 83.44 212 ILE A CA 1
ATOM 1710 C C . ILE A 1 212 ? -2.053 6.695 -6.461 1 83.44 212 ILE A C 1
ATOM 1712 O O . ILE A 1 212 ? -3.254 6.559 -6.211 1 83.44 212 ILE A O 1
ATOM 1716 N N . THR A 1 213 ? -1.399 5.828 -7.297 1 84.12 213 THR A N 1
ATOM 1717 C CA . THR A 1 213 ? -2.152 4.91 -8.141 1 84.12 213 THR A CA 1
ATOM 1718 C C . THR A 1 213 ? -1.499 3.529 -8.156 1 84.12 213 THR A C 1
ATOM 1720 O O . THR A 1 213 ? -0.293 3.406 -7.93 1 84.12 213 THR A O 1
ATOM 1723 N N . ASP A 1 214 ? -2.354 2.514 -8.422 1 80 214 ASP A N 1
ATOM 1724 C CA . ASP A 1 214 ? -1.854 1.171 -8.703 1 80 214 ASP A CA 1
ATOM 1725 C C . ASP A 1 214 ? -1.546 0.997 -10.188 1 80 214 ASP A C 1
ATOM 1727 O O . ASP A 1 214 ? -0.891 0.03 -10.586 1 80 214 ASP A O 1
ATOM 1731 N N . ASP A 1 215 ? -1.998 1.968 -10.984 1 79.75 215 ASP A N 1
ATOM 1732 C CA . ASP A 1 215 ? -1.924 1.809 -12.43 1 79.75 215 ASP A CA 1
ATOM 1733 C C . ASP A 1 215 ? -1.374 3.068 -13.094 1 79.75 215 ASP A C 1
ATOM 1735 O O . ASP A 1 215 ? -2.139 3.92 -13.555 1 79.75 215 ASP A O 1
ATOM 1739 N N . THR A 1 216 ? -0.072 3.104 -13.188 1 77 216 THR A N 1
ATOM 1740 C CA . THR A 1 216 ? 0.586 4.297 -13.703 1 77 216 THR A CA 1
ATOM 1741 C C . THR A 1 216 ? 0.277 4.484 -15.188 1 77 216 THR A C 1
ATOM 1743 O O . THR A 1 216 ? 0.173 5.613 -15.672 1 77 216 THR A O 1
ATOM 1746 N N . ASP A 1 217 ? 0.103 3.361 -15.891 1 73.56 217 ASP A N 1
ATOM 1747 C CA . ASP A 1 217 ? -0.195 3.451 -17.312 1 73.56 217 ASP A CA 1
ATOM 1748 C C . ASP A 1 217 ? -1.561 4.094 -17.547 1 73.56 217 ASP A C 1
ATOM 1750 O O . ASP A 1 217 ? -1.708 4.945 -18.422 1 73.56 217 ASP A O 1
ATOM 1754 N N . ARG A 1 218 ? -2.453 3.66 -16.781 1 80.81 218 ARG A N 1
ATOM 1755 C CA . ARG A 1 218 ? -3.797 4.207 -16.938 1 80.81 218 ARG A CA 1
ATOM 1756 C C . ARG A 1 218 ? -3.82 5.699 -16.609 1 80.81 218 ARG A C 1
ATOM 1758 O O . ARG A 1 218 ? -4.508 6.473 -17.281 1 80.81 218 ARG A O 1
ATOM 1765 N N . VAL A 1 219 ? -3.105 6.133 -15.578 1 79.38 219 VAL A N 1
ATOM 1766 C CA . VAL A 1 219 ? -3.029 7.547 -15.234 1 79.38 219 VAL A CA 1
ATOM 1767 C C . VAL A 1 219 ? -2.373 8.328 -16.375 1 79.38 219 VAL A C 1
ATOM 1769 O O . VAL A 1 219 ? -2.826 9.414 -16.719 1 79.38 219 VAL A O 1
ATOM 1772 N N . ALA A 1 220 ? -1.283 7.738 -16.891 1 74.56 220 ALA A N 1
ATOM 1773 C CA . ALA A 1 220 ? -0.593 8.406 -18 1 74.56 220 ALA A CA 1
ATOM 1774 C C . ALA A 1 220 ? -1.527 8.609 -19.188 1 74.56 220 ALA A C 1
ATOM 1776 O O . ALA A 1 220 ? -1.525 9.672 -19.812 1 74.56 220 ALA A O 1
ATOM 1777 N N . LYS A 1 221 ? -2.318 7.637 -19.469 1 77.62 221 LYS A N 1
ATOM 1778 C CA . LYS A 1 221 ? -3.287 7.734 -20.547 1 77.62 221 LYS A CA 1
ATOM 1779 C C . LYS A 1 221 ? -4.344 8.797 -20.25 1 77.62 221 LYS A C 1
ATOM 1781 O O . LYS A 1 221 ? -4.684 9.594 -21.125 1 77.62 221 LYS A O 1
ATOM 1786 N N . LEU A 1 222 ? -4.801 8.734 -19.078 1 78.75 222 LEU A N 1
ATOM 1787 C CA . LEU A 1 222 ? -5.812 9.695 -18.656 1 78.75 222 LEU A CA 1
ATOM 1788 C C . LEU A 1 222 ? -5.301 11.125 -18.797 1 78.75 222 LEU A C 1
ATOM 1790 O O . LEU A 1 222 ? -6.055 12.016 -19.203 1 78.75 222 LEU A O 1
ATOM 1794 N N . LEU A 1 223 ? -4.02 11.305 -18.547 1 76.06 223 LEU A N 1
ATOM 1795 C CA . LEU A 1 223 ? -3.432 12.641 -18.562 1 76.06 223 LEU A CA 1
ATOM 1796 C C . LEU A 1 223 ? -2.975 13.023 -19.969 1 76.06 223 LEU A C 1
ATOM 1798 O O . LEU A 1 223 ? -2.469 14.125 -20.172 1 76.06 223 LEU A O 1
ATOM 1802 N N . GLY A 1 224 ? -3.383 12.211 -21 1 69.38 224 GLY A N 1
ATOM 1803 C CA . GLY A 1 224 ? -3.012 12.492 -22.375 1 69.38 224 GLY A CA 1
ATOM 1804 C C . GLY A 1 224 ? -1.516 12.438 -22.609 1 69.38 224 GLY A C 1
ATOM 1805 O O . GLY A 1 224 ? -0.997 13.117 -23.5 1 69.38 224 GLY A O 1
ATOM 1806 N N . ARG A 1 225 ? -0.796 12.07 -21.797 1 59.22 225 ARG A N 1
ATOM 1807 C CA . ARG A 1 225 ? 0.658 12 -21.906 1 59.22 225 ARG A CA 1
ATOM 1808 C C . ARG A 1 225 ? 1.092 10.773 -22.688 1 59.22 225 ARG A C 1
ATOM 1810 O O . ARG A 1 225 ? 2.289 10.523 -22.844 1 59.22 225 ARG A O 1
ATOM 1817 N N . TYR A 1 226 ? 0.073 9.969 -23.234 1 50.97 226 TYR A N 1
ATOM 1818 C CA . TYR A 1 226 ? 0.442 8.875 -24.125 1 50.97 226 TYR A CA 1
ATOM 1819 C C . TYR A 1 226 ? 0.606 9.367 -25.562 1 50.97 226 TYR A C 1
ATOM 1821 O O . TYR A 1 226 ? -0.339 9.891 -26.156 1 50.97 226 TYR A O 1
ATOM 1829 N N . ASP A 1 227 ? 1.622 10.086 -25.938 1 43.09 227 ASP A N 1
ATOM 1830 C CA . ASP A 1 227 ? 1.792 10.398 -27.359 1 43.09 227 ASP A CA 1
ATOM 1831 C C . ASP A 1 227 ? 1.716 9.141 -28.219 1 43.09 227 ASP A C 1
ATOM 1833 O O . ASP A 1 227 ? 2.49 8.195 -28.016 1 43.09 227 ASP A O 1
ATOM 1837 N N . SER A 1 228 ? 0.607 8.805 -28.875 1 38.72 228 SER A N 1
ATOM 1838 C CA . SER A 1 228 ? 0.413 7.824 -29.938 1 38.72 228 SER A CA 1
ATOM 1839 C C . SER A 1 228 ? 1.593 7.816 -30.906 1 38.72 228 SER A C 1
ATOM 1841 O O . SER A 1 228 ? 1.849 6.812 -31.578 1 38.72 228 SER A O 1
ATOM 1843 N N . GLY A 1 229 ? 2.014 8.961 -31.531 1 36.22 229 GLY A N 1
ATOM 1844 C CA . GLY A 1 229 ? 2.918 8.977 -32.688 1 36.22 229 GLY A CA 1
ATOM 1845 C C . GLY A 1 229 ? 4.203 8.211 -32.438 1 36.22 229 GLY A C 1
ATOM 1846 O O . GLY A 1 229 ? 4.586 7.348 -33.219 1 36.22 229 GLY A O 1
ATOM 1847 N N . SER A 1 230 ? 5.297 8.992 -32 1 38.12 230 SER A N 1
ATOM 1848 C CA . SER A 1 230 ? 6.672 8.562 -32.219 1 38.12 230 SER A CA 1
ATOM 1849 C C . SER A 1 230 ? 6.953 7.234 -31.531 1 38.12 230 SER A C 1
ATOM 1851 O O . SER A 1 230 ? 8.055 6.695 -31.625 1 38.12 230 SER A O 1
ATOM 1853 N N . GLY A 1 231 ? 6.184 6.188 -31.469 1 35.06 231 GLY A N 1
ATOM 1854 C CA . GLY A 1 231 ? 6.23 4.816 -31 1 35.06 231 GLY A CA 1
ATOM 1855 C C . GLY A 1 231 ? 6.473 4.711 -29.5 1 35.06 231 GLY A C 1
ATOM 1856 O O . GLY A 1 231 ? 6.469 3.611 -28.938 1 35.06 231 GLY A O 1
ATOM 1857 N N . ARG A 1 232 ? 7.574 5.457 -29.141 1 33.53 232 ARG A N 1
ATOM 1858 C CA . ARG A 1 232 ? 8.055 5.297 -27.766 1 33.53 232 ARG A CA 1
ATOM 1859 C C . ARG A 1 232 ? 7.074 5.902 -26.766 1 33.53 232 ARG A C 1
ATOM 1861 O O . ARG A 1 232 ? 6.699 7.07 -26.891 1 33.53 232 ARG A O 1
ATOM 1868 N N . SER A 1 233 ? 5.867 5.332 -26.75 1 32 233 SER A N 1
ATOM 1869 C CA . SER A 1 233 ? 4.973 5.727 -25.672 1 32 233 SER A CA 1
ATOM 1870 C C . SER A 1 233 ? 5.758 6.113 -24.422 1 32 233 SER A C 1
ATOM 1872 O O . SER A 1 233 ? 6.562 5.328 -23.906 1 32 233 SER A O 1
ATOM 1874 N N . ALA A 1 234 ? 6.297 7.371 -24.391 1 30.88 234 ALA A N 1
ATOM 1875 C CA . ALA A 1 234 ? 6.867 7.832 -23.125 1 30.88 234 ALA A CA 1
ATOM 1876 C C . ALA A 1 234 ? 6.023 7.363 -21.953 1 30.88 234 ALA A C 1
ATOM 1878 O O . ALA A 1 234 ? 5.082 8.047 -21.547 1 30.88 234 ALA A O 1
ATOM 1879 N N . GLN A 1 235 ? 5.297 6.297 -22.156 1 30.41 235 GLN A N 1
ATOM 1880 C CA . GLN A 1 235 ? 4.32 5.793 -21.203 1 30.41 235 GLN A CA 1
ATOM 1881 C C . GLN A 1 235 ? 4.902 5.75 -19.781 1 30.41 235 GLN A C 1
ATOM 1883 O O . GLN A 1 235 ? 5.852 5.008 -19.531 1 30.41 235 GLN A O 1
ATOM 1888 N N . PHE A 1 236 ? 5.004 6.891 -19.328 1 29.05 236 PHE A N 1
ATOM 1889 C CA . PHE A 1 236 ? 5.379 7.16 -17.953 1 29.05 236 PHE A CA 1
ATOM 1890 C C . PHE A 1 236 ? 4.742 6.145 -17.016 1 29.05 236 PHE A C 1
ATOM 1892 O O . PHE A 1 236 ? 3.541 6.203 -16.75 1 29.05 236 PHE A O 1
ATOM 1899 N N . LEU A 1 237 ? 4.754 4.93 -17.422 1 29.39 237 LEU A N 1
ATOM 1900 C CA . LEU A 1 237 ? 4.141 3.967 -16.516 1 29.39 237 LEU A CA 1
ATOM 1901 C C . LEU A 1 237 ? 4.711 4.109 -15.117 1 29.39 237 LEU A C 1
ATOM 1903 O O . LEU A 1 237 ? 5.914 3.93 -14.906 1 29.39 237 LEU A O 1
ATOM 1907 N N . SER A 1 238 ? 4.492 5.312 -14.586 1 28.69 238 SER A N 1
ATOM 1908 C CA . SER A 1 238 ? 4.879 5.371 -13.18 1 28.69 238 SER A CA 1
ATOM 1909 C C . SER A 1 238 ? 4.414 4.129 -12.422 1 28.69 238 SER A C 1
ATOM 1911 O O . SER A 1 238 ? 3.232 3.779 -12.461 1 28.69 238 SER A O 1
ATOM 1913 N N . ALA A 1 239 ? 4.91 3.023 -12.922 1 29.91 239 ALA A N 1
ATOM 1914 C CA . ALA A 1 239 ? 4.617 1.88 -12.062 1 29.91 239 ALA A CA 1
ATOM 1915 C C . ALA A 1 239 ? 5.023 2.16 -10.617 1 29.91 239 ALA A C 1
ATOM 1917 O O . ALA A 1 239 ? 6.043 2.809 -10.367 1 29.91 239 ALA A O 1
ATOM 1918 N N . THR A 1 240 ? 4.094 2.66 -9.914 1 32.06 240 THR A N 1
ATOM 1919 C CA . THR A 1 240 ? 4.383 2.625 -8.484 1 32.06 240 THR A CA 1
ATOM 1920 C C . THR A 1 240 ? 4.863 1.238 -8.062 1 32.06 240 THR A C 1
ATOM 1922 O O . THR A 1 240 ? 4.172 0.243 -8.289 1 32.06 240 THR A O 1
ATOM 1925 N N . ILE A 1 241 ? 6.066 0.979 -8.453 1 33.03 241 ILE A N 1
ATOM 1926 C CA . ILE A 1 241 ? 6.562 -0.245 -7.832 1 33.03 241 ILE A CA 1
ATOM 1927 C C . ILE A 1 241 ? 6.621 -0.071 -6.316 1 33.03 241 ILE A C 1
ATOM 1929 O O . ILE A 1 241 ? 7.184 0.905 -5.816 1 33.03 241 ILE A O 1
ATOM 1933 N N . LEU A 1 242 ? 5.551 -0.497 -5.773 1 37.28 242 LEU A N 1
ATOM 1934 C CA . LEU A 1 242 ? 5.605 -0.633 -4.32 1 37.28 242 LEU A CA 1
ATOM 1935 C C . LEU A 1 242 ? 6.742 -1.56 -3.906 1 37.28 242 LEU A C 1
ATOM 1937 O O . LEU A 1 242 ? 6.793 -2.717 -4.328 1 37.28 242 LEU A O 1
ATOM 1941 N N . LEU A 1 243 ? 7.828 -0.989 -3.996 1 37.09 243 LEU A N 1
ATOM 1942 C CA . LEU A 1 243 ? 8.766 -1.871 -3.307 1 37.09 243 LEU A CA 1
ATOM 1943 C C . LEU A 1 243 ? 8.414 -1.983 -1.826 1 37.09 243 LEU A C 1
ATOM 1945 O O . LEU A 1 243 ? 8.445 -0.986 -1.102 1 37.09 243 LEU A O 1
ATOM 1949 N N . PHE A 1 244 ? 7.559 -2.984 -1.659 1 36.91 244 PHE A N 1
ATOM 1950 C CA . PHE A 1 244 ? 7.41 -3.361 -0.259 1 36.91 244 PHE A CA 1
ATOM 1951 C C . PHE A 1 244 ? 8.703 -3.955 0.283 1 36.91 244 PHE A C 1
ATOM 1953 O O . PHE A 1 244 ? 9.234 -4.918 -0.276 1 36.91 244 PHE A O 1
ATOM 1960 N N . ILE A 1 245 ? 9.555 -3.254 0.678 1 33.22 245 ILE A N 1
ATOM 1961 C CA . ILE A 1 245 ? 10.602 -3.924 1.437 1 33.22 245 ILE A CA 1
ATOM 1962 C C . ILE A 1 245 ? 10.047 -4.41 2.771 1 33.22 245 ILE A C 1
ATOM 1964 O O . ILE A 1 245 ? 9.742 -3.607 3.656 1 33.22 245 ILE A O 1
ATOM 1968 N N . ALA A 1 246 ? 9.172 -5.336 2.621 1 31.33 246 ALA A N 1
ATOM 1969 C CA . ALA A 1 246 ? 8.75 -5.969 3.867 1 31.33 246 ALA A CA 1
ATOM 1970 C C . ALA A 1 246 ? 9.898 -6.734 4.512 1 31.33 246 ALA A C 1
ATOM 1972 O O . ALA A 1 246 ? 10.594 -7.504 3.844 1 31.33 246 ALA A O 1
ATOM 1973 N N . GLY A 1 247 ? 10.828 -6.238 5 1 28.72 247 GLY A N 1
ATOM 1974 C CA . GLY A 1 247 ? 11.711 -7.027 5.848 1 28.72 247 GLY A CA 1
ATOM 1975 C C . GLY A 1 247 ? 11.008 -7.605 7.062 1 28.72 247 GLY A C 1
ATOM 1976 O O . GLY A 1 247 ? 10.148 -6.953 7.652 1 28.72 247 GLY A O 1
ATOM 1977 N N . LEU A 1 248 ? 10.672 -8.898 6.895 1 27.39 248 LEU A N 1
ATOM 1978 C CA . LEU A 1 248 ? 10.555 -9.5 8.219 1 27.39 248 LEU A CA 1
ATOM 1979 C C . LEU A 1 248 ? 11.656 -8.992 9.148 1 27.39 248 LEU A C 1
ATOM 1981 O O . LEU A 1 248 ? 12.836 -9.211 8.883 1 27.39 248 LEU A O 1
ATOM 1985 N N . VAL A 1 249 ? 11.695 -7.852 9.398 1 25.42 249 VAL A N 1
ATOM 1986 C CA . VAL A 1 249 ? 12.672 -7.398 10.375 1 25.42 249 VAL A CA 1
ATOM 1987 C C . VAL A 1 249 ? 12.484 -8.164 11.688 1 25.42 249 VAL A C 1
ATOM 1989 O O . VAL A 1 249 ? 11.414 -8.094 12.305 1 25.42 249 VAL A O 1
ATOM 1992 N N . ARG A 1 250 ? 13.148 -9.281 11.727 1 24.5 250 ARG A N 1
ATOM 1993 C CA . ARG A 1 250 ? 13.43 -9.75 13.078 1 24.5 250 ARG A CA 1
ATOM 1994 C C . ARG A 1 250 ? 14.102 -8.672 13.906 1 24.5 250 ARG A C 1
ATOM 1996 O O . ARG A 1 250 ? 15.18 -8.188 13.547 1 24.5 250 ARG A O 1
ATOM 2003 N N . LEU A 1 251 ? 13.461 -7.711 14.188 1 23.56 251 LEU A N 1
ATOM 2004 C CA . LEU A 1 251 ? 14.148 -6.961 15.242 1 23.56 251 LEU A CA 1
ATOM 2005 C C . LEU A 1 251 ? 14.5 -7.871 16.406 1 23.56 251 LEU A C 1
ATOM 2007 O O . LEU A 1 251 ? 13.617 -8.453 17.047 1 23.56 251 LEU A O 1
ATOM 2011 N N . LEU A 1 252 ? 15.664 -8.594 16.297 1 21.12 252 LEU A N 1
ATOM 2012 C CA . LEU A 1 252 ? 16.406 -9.148 17.422 1 21.12 252 LEU A CA 1
ATOM 2013 C C . LEU A 1 252 ? 16.641 -8.094 18.5 1 21.12 252 LEU A C 1
ATOM 2015 O O . LEU A 1 252 ? 17.297 -7.082 18.25 1 21.12 252 LEU A O 1
ATOM 2019 N N . ILE A 1 253 ? 15.633 -7.633 19.125 1 21.02 253 ILE A N 1
ATOM 2020 C CA . ILE A 1 253 ? 16.062 -7.043 20.391 1 21.02 253 ILE A CA 1
ATOM 2021 C C . ILE A 1 253 ? 16.859 -8.062 21.188 1 21.02 253 ILE A C 1
ATOM 2023 O O . ILE A 1 253 ? 16.359 -9.148 21.5 1 21.02 253 ILE A O 1
ATOM 2027 N N . SER A 1 254 ? 18.188 -7.961 21.109 1 18.16 254 SER A N 1
ATOM 2028 C CA . SER A 1 254 ? 19.047 -8.375 22.203 1 18.16 254 SER A CA 1
ATOM 2029 C C . SER A 1 254 ? 18.562 -7.836 23.547 1 18.16 254 SER A C 1
ATOM 2031 O O . SER A 1 254 ? 18.078 -6.699 23.625 1 18.16 254 SER A O 1
ATOM 2033 N N . MET B 1 1 ? -0.487 35.406 13.156 1 26.36 1 MET B N 1
ATOM 2034 C CA . MET B 1 1 ? 0.545 34.438 12.781 1 26.36 1 MET B CA 1
ATOM 2035 C C . MET B 1 1 ? 0.219 33.812 11.438 1 26.36 1 MET B C 1
ATOM 2037 O O . MET B 1 1 ? -0.894 33.312 11.234 1 26.36 1 MET B O 1
ATOM 2041 N N . SER B 1 2 ? 0.745 34.188 10.375 1 32.56 2 SER B N 1
ATOM 2042 C CA . SER B 1 2 ? 0.498 33.812 8.992 1 32.56 2 SER B CA 1
ATOM 2043 C C . SER B 1 2 ? 0.62 32.281 8.805 1 32.56 2 SER B C 1
ATOM 2045 O O . SER B 1 2 ? 1.699 31.719 8.984 1 32.56 2 SER B O 1
ATOM 2047 N N . SER B 1 3 ? -0.233 31.469 9.336 1 40.28 3 SER B N 1
ATOM 2048 C CA . SER B 1 3 ? -0.367 30.016 9.375 1 40.28 3 SER B CA 1
ATOM 2049 C C . SER B 1 3 ? -0.141 29.406 7.992 1 40.28 3 SER B C 1
ATOM 2051 O O . SER B 1 3 ? -1.096 29.016 7.316 1 40.28 3 SER B O 1
ATOM 2053 N N . GLN B 1 4 ? 0.711 30.062 7.141 1 38.91 4 GLN B N 1
ATOM 2054 C CA . GLN B 1 4 ? 0.792 29.797 5.707 1 38.91 4 GLN B CA 1
ATOM 2055 C C . GLN B 1 4 ? 1.414 28.438 5.434 1 38.91 4 GLN B C 1
ATOM 2057 O O . GLN B 1 4 ? 2.361 28.031 6.113 1 38.91 4 GLN B O 1
ATOM 2062 N N . GLY B 1 5 ? 0.661 27.547 5.043 1 45.12 5 GLY B N 1
ATOM 2063 C CA . GLY B 1 5 ? 1.242 26.344 4.457 1 45.12 5 GLY B CA 1
ATOM 2064 C C . GLY B 1 5 ? 2.488 26.625 3.639 1 45.12 5 GLY B C 1
ATOM 2065 O O . GLY B 1 5 ? 2.701 27.75 3.189 1 45.12 5 GLY B O 1
ATOM 2066 N N . LYS B 1 6 ? 3.688 26.188 3.973 1 46.5 6 LYS B N 1
ATOM 2067 C CA . LYS B 1 6 ? 4.91 26.375 3.199 1 46.5 6 LYS B CA 1
ATOM 2068 C C . LYS B 1 6 ? 4.848 25.625 1.873 1 46.5 6 LYS B C 1
ATOM 2070 O O . LYS B 1 6 ? 4.516 24.438 1.841 1 46.5 6 LYS B O 1
ATOM 2075 N N . ILE B 1 7 ? 4.684 26.359 0.767 1 50.06 7 ILE B N 1
ATOM 2076 C CA . ILE B 1 7 ? 4.785 25.781 -0.572 1 50.06 7 ILE B CA 1
ATOM 2077 C C . ILE B 1 7 ? 6.176 25.188 -0.771 1 50.06 7 ILE B C 1
ATOM 2079 O O . ILE B 1 7 ? 7.188 25.844 -0.498 1 50.06 7 ILE B O 1
ATOM 2083 N N . PHE B 1 8 ? 6.148 23.891 -0.884 1 50 8 PHE B N 1
ATOM 2084 C CA . PHE B 1 8 ? 7.414 23.266 -1.23 1 50 8 PHE B CA 1
ATOM 2085 C C . PHE B 1 8 ? 7.613 23.25 -2.742 1 50 8 PHE B C 1
ATOM 2087 O O . PHE B 1 8 ? 6.75 22.766 -3.479 1 50 8 PHE B O 1
ATOM 2094 N N . LYS B 1 9 ? 8.445 24.125 -3.211 1 54.91 9 LYS B N 1
ATOM 2095 C CA . LYS B 1 9 ? 8.836 24.109 -4.617 1 54.91 9 LYS B CA 1
ATOM 2096 C C . LYS B 1 9 ? 10.016 23.172 -4.848 1 54.91 9 LYS B C 1
ATOM 2098 O O . LYS B 1 9 ? 11.055 23.297 -4.191 1 54.91 9 LYS B O 1
ATOM 2103 N N . PHE B 1 10 ? 9.617 22.078 -5.605 1 58.88 10 PHE B N 1
ATOM 2104 C CA . PHE B 1 10 ? 10.727 21.219 -5.977 1 58.88 10 PHE B CA 1
ATOM 2105 C C . PHE B 1 10 ? 11.734 21.969 -6.84 1 58.88 10 PHE B C 1
ATOM 2107 O O . PHE B 1 10 ? 11.352 22.719 -7.746 1 58.88 10 PHE B O 1
ATOM 2114 N N . ASP B 1 11 ? 12.922 22 -6.375 1 61.47 11 ASP B N 1
ATOM 2115 C CA . ASP B 1 11 ? 13.969 22.812 -6.992 1 61.47 11 ASP B CA 1
ATOM 2116 C C . ASP B 1 11 ? 14.328 22.266 -8.375 1 61.47 11 ASP B C 1
ATOM 2118 O O . ASP B 1 11 ? 14.859 23 -9.211 1 61.47 11 ASP B O 1
ATOM 2122 N N . LYS B 1 12 ? 14.078 20.906 -8.562 1 67.06 12 LYS B N 1
ATOM 2123 C CA . LYS B 1 12 ? 14.398 20.297 -9.844 1 67.06 12 LYS B CA 1
ATOM 2124 C C . LYS B 1 12 ? 13.617 19 -10.047 1 67.06 12 LYS B C 1
ATOM 2126 O O . LYS B 1 12 ? 13.008 18.484 -9.109 1 67.06 12 LYS B O 1
ATOM 2131 N N . GLU B 1 13 ? 13.656 18.703 -11.297 1 67.19 13 GLU B N 1
ATOM 2132 C CA . GLU B 1 13 ? 13.133 17.375 -11.602 1 67.19 13 GLU B CA 1
ATOM 2133 C C . GLU B 1 13 ? 14.07 16.281 -11.086 1 67.19 13 GLU B C 1
ATOM 2135 O O . GLU B 1 13 ? 15.289 16.406 -11.18 1 67.19 13 GLU B O 1
ATOM 2140 N N . ARG B 1 14 ? 13.5 15.391 -10.414 1 70.88 14 ARG B N 1
ATOM 2141 C CA . ARG B 1 14 ? 14.266 14.258 -9.906 1 70.88 14 ARG B CA 1
ATOM 2142 C C . ARG B 1 14 ? 13.789 12.945 -10.523 1 70.88 14 ARG B C 1
ATOM 2144 O O . ARG B 1 14 ? 12.602 12.789 -10.82 1 70.88 14 ARG B O 1
ATOM 2151 N N . PRO B 1 15 ? 14.766 12.078 -10.734 1 70.94 15 PRO B N 1
ATOM 2152 C CA . PRO B 1 15 ? 14.359 10.789 -11.305 1 70.94 15 PRO B CA 1
ATOM 2153 C C . PRO B 1 15 ? 13.617 9.906 -10.305 1 70.94 15 PRO B C 1
ATOM 2155 O O . PRO B 1 15 ? 13.75 10.102 -9.094 1 70.94 15 PRO B O 1
ATOM 2158 N N . ILE B 1 16 ? 12.812 8.992 -10.812 1 70.75 16 ILE B N 1
ATOM 2159 C CA . ILE B 1 16 ? 12.219 7.902 -10.047 1 70.75 16 ILE B CA 1
ATOM 2160 C C . ILE B 1 16 ? 13.062 6.641 -10.203 1 70.75 16 ILE B C 1
ATOM 2162 O O . ILE B 1 16 ? 13.484 6.301 -11.305 1 70.75 16 ILE B O 1
ATOM 2166 N N . PRO B 1 17 ? 13.367 5.996 -9.086 1 75.94 17 PRO B N 1
ATOM 2167 C CA . PRO B 1 17 ? 14.188 4.789 -9.227 1 75.94 17 PRO B CA 1
ATOM 2168 C C . PRO B 1 17 ? 13.508 3.709 -10.062 1 75.94 17 PRO B C 1
ATOM 2170 O O . PRO B 1 17 ? 12.289 3.527 -9.977 1 75.94 17 PRO B O 1
ATOM 2173 N N . LEU B 1 18 ? 14.305 3.094 -10.922 1 76 18 LEU B N 1
ATOM 2174 C CA . LEU B 1 18 ? 13.867 1.921 -11.672 1 76 18 LEU B CA 1
ATOM 2175 C C . LEU B 1 18 ? 14.094 0.646 -10.867 1 76 18 LEU B C 1
ATOM 2177 O O . LEU B 1 18 ? 14.836 0.65 -9.883 1 76 18 LEU B O 1
ATOM 2181 N N . LEU B 1 19 ? 13.32 -0.384 -11.289 1 80.88 19 LEU B N 1
ATOM 2182 C CA . LEU B 1 19 ? 13.508 -1.658 -10.602 1 80.88 19 LEU B CA 1
ATOM 2183 C C . LEU B 1 19 ? 14.977 -2.072 -10.609 1 80.88 19 LEU B C 1
ATOM 2185 O O . LEU B 1 19 ? 15.477 -2.619 -9.633 1 80.88 19 LEU B O 1
ATOM 2189 N N . GLU B 1 20 ? 15.648 -1.782 -11.688 1 83.44 20 GLU B N 1
ATOM 2190 C CA . GLU B 1 20 ? 17.062 -2.143 -11.781 1 83.44 20 GLU B CA 1
ATOM 2191 C C . GLU B 1 20 ? 17.891 -1.375 -10.75 1 83.44 20 GLU B C 1
ATOM 2193 O O . GLU B 1 20 ? 18.875 -1.9 -10.227 1 83.44 20 GLU B O 1
ATOM 2198 N N . ASP B 1 21 ? 17.531 -0.089 -10.492 1 81.31 21 ASP B N 1
ATOM 2199 C CA . ASP B 1 21 ? 18.234 0.686 -9.469 1 81.31 21 ASP B CA 1
ATOM 2200 C C . ASP B 1 21 ? 18.109 0.027 -8.094 1 81.31 21 ASP B C 1
ATOM 2202 O O . ASP B 1 21 ? 19.078 -0.03 -7.336 1 81.31 21 ASP B O 1
ATOM 2206 N N . ILE B 1 22 ? 16.984 -0.532 -7.871 1 82.38 22 ILE B N 1
ATOM 2207 C CA . ILE B 1 22 ? 16.703 -1.171 -6.586 1 82.38 22 ILE B CA 1
ATOM 2208 C C . ILE B 1 22 ? 17.5 -2.469 -6.48 1 82.38 22 ILE B C 1
ATOM 2210 O O . ILE B 1 22 ? 18.172 -2.713 -5.473 1 82.38 22 ILE B O 1
ATOM 2214 N N . TYR B 1 23 ? 17.422 -3.264 -7.496 1 85.25 23 TYR B N 1
ATOM 2215 C CA . TYR B 1 23 ? 18.156 -4.523 -7.461 1 85.25 23 TYR B CA 1
ATOM 2216 C C . TYR B 1 23 ? 19.656 -4.273 -7.359 1 85.25 23 TYR B C 1
ATOM 2218 O O . TYR B 1 23 ? 20.359 -5 -6.656 1 85.25 23 TYR B O 1
ATOM 2226 N N . GLU B 1 24 ? 20.109 -3.232 -8.016 1 88.62 24 GLU B N 1
ATOM 2227 C CA . GLU B 1 24 ? 21.516 -2.881 -7.93 1 88.62 24 GLU B CA 1
ATOM 2228 C C . GLU B 1 24 ? 21.906 -2.49 -6.504 1 88.62 24 GLU B C 1
ATOM 2230 O O . GLU B 1 24 ? 22.969 -2.887 -6.016 1 88.62 24 GLU B O 1
ATOM 2235 N N . MET B 1 25 ? 21.078 -1.793 -5.879 1 83.25 25 MET B N 1
ATOM 2236 C CA . MET B 1 25 ? 21.359 -1.312 -4.527 1 83.25 25 MET B CA 1
ATOM 2237 C C . MET B 1 25 ? 21.328 -2.461 -3.525 1 83.25 25 MET B C 1
ATOM 2239 O O . MET B 1 25 ? 22.047 -2.426 -2.518 1 83.25 25 MET B O 1
ATOM 2243 N N . PHE B 1 26 ? 20.562 -3.545 -3.822 1 85.25 26 PHE B N 1
ATOM 2244 C CA . PHE B 1 26 ? 20.297 -4.531 -2.785 1 85.25 26 PHE B CA 1
ATOM 2245 C C . PHE B 1 26 ? 21 -5.852 -3.1 1 85.25 26 PHE B C 1
ATOM 2247 O O . PHE B 1 26 ? 21.031 -6.758 -2.264 1 85.25 26 PHE B O 1
ATOM 2254 N N . GLN B 1 27 ? 21.609 -5.953 -4.25 1 90.12 27 GLN B N 1
ATOM 2255 C CA . GLN B 1 27 ? 22.141 -7.23 -4.715 1 90.12 27 GLN B CA 1
ATOM 2256 C C . GLN B 1 27 ? 23.188 -7.781 -3.75 1 90.12 27 GLN B C 1
ATOM 2258 O O . GLN B 1 27 ? 23.297 -8.992 -3.576 1 90.12 27 GLN B O 1
ATOM 2263 N N . ASP B 1 28 ? 23.859 -6.887 -3.051 1 92.25 28 ASP B N 1
ATOM 2264 C CA . ASP B 1 28 ? 24.938 -7.344 -2.168 1 92.25 28 ASP B CA 1
ATOM 2265 C C . ASP B 1 28 ? 24.5 -7.297 -0.706 1 92.25 28 ASP B C 1
ATOM 2267 O O . ASP B 1 28 ? 25.312 -7.492 0.198 1 92.25 28 ASP B O 1
ATOM 2271 N N . LYS B 1 29 ? 23.25 -7.051 -0.469 1 84.69 29 LYS B N 1
ATOM 2272 C CA . LYS B 1 29 ? 22.703 -7.035 0.886 1 84.69 29 LYS B CA 1
ATOM 2273 C C . LYS B 1 29 ? 21.984 -8.344 1.206 1 84.69 29 LYS B C 1
ATOM 2275 O O . LYS B 1 29 ? 21.547 -9.055 0.299 1 84.69 29 LYS B O 1
ATOM 2280 N N . ASP B 1 30 ? 21.969 -8.633 2.488 1 82.12 30 ASP B N 1
ATOM 2281 C CA . ASP B 1 30 ? 21.328 -9.875 2.924 1 82.12 30 ASP B CA 1
ATOM 2282 C C . ASP B 1 30 ? 19.844 -9.648 3.209 1 82.12 30 ASP B C 1
ATOM 2284 O O . ASP B 1 30 ? 19.375 -9.875 4.328 1 82.12 30 ASP B O 1
ATOM 2288 N N . TYR B 1 31 ? 19.125 -9.094 2.186 1 79.44 31 TYR B N 1
ATOM 2289 C CA . TYR B 1 31 ? 17.688 -8.898 2.26 1 79.44 31 TYR B CA 1
ATOM 2290 C C . TYR B 1 31 ? 16.969 -9.742 1.218 1 79.44 31 TYR B C 1
ATOM 2292 O O . TYR B 1 31 ? 17.531 -10.078 0.176 1 79.44 31 TYR B O 1
ATOM 2300 N N . LEU B 1 32 ? 15.797 -10.148 1.604 1 82.06 32 LEU B N 1
ATOM 2301 C CA . LEU B 1 32 ? 14.859 -10.664 0.61 1 82.06 32 LEU B CA 1
ATOM 2302 C C . LEU B 1 32 ? 13.969 -9.547 0.069 1 82.06 32 LEU B C 1
ATOM 2304 O O . LEU B 1 32 ? 13.57 -8.648 0.814 1 82.06 32 LEU B O 1
ATOM 2308 N N . ILE B 1 33 ? 13.742 -9.617 -1.201 1 83 33 ILE B N 1
ATOM 2309 C CA . ILE B 1 33 ? 12.898 -8.594 -1.812 1 83 33 ILE B CA 1
ATOM 2310 C C . ILE B 1 33 ? 11.586 -9.211 -2.27 1 83 33 ILE B C 1
ATOM 2312 O O . ILE B 1 33 ? 11.578 -10.211 -2.994 1 83 33 ILE B O 1
ATOM 2316 N N . TYR B 1 34 ? 10.508 -8.68 -1.736 1 84.06 34 TYR B N 1
ATOM 2317 C CA . TYR B 1 34 ? 9.148 -8.977 -2.188 1 84.06 34 TYR B CA 1
ATOM 2318 C C . TYR B 1 34 ? 8.75 -8.055 -3.332 1 84.06 34 TYR B C 1
ATOM 2320 O O . TYR B 1 34 ? 8.43 -6.883 -3.113 1 84.06 34 TYR B O 1
ATOM 2328 N N . THR B 1 35 ? 8.773 -8.57 -4.566 1 84.5 35 THR B N 1
ATOM 2329 C CA . THR B 1 35 ? 8.477 -7.773 -5.746 1 84.5 35 THR B CA 1
ATOM 2330 C C . THR B 1 35 ? 7.023 -7.953 -6.168 1 84.5 35 THR B C 1
ATOM 2332 O O . THR B 1 35 ? 6.621 -9.039 -6.582 1 84.5 35 THR B O 1
ATOM 2335 N N . GLU B 1 36 ? 6.277 -6.918 -6.047 1 86.31 36 GLU B N 1
ATOM 2336 C CA . GLU B 1 36 ? 4.895 -6.918 -6.516 1 86.31 36 GLU B CA 1
ATOM 2337 C C . GLU B 1 36 ? 4.773 -6.258 -7.883 1 86.31 36 GLU B C 1
ATOM 2339 O O . GLU B 1 36 ? 5.137 -5.094 -8.055 1 86.31 36 GLU B O 1
ATOM 2344 N N . ILE B 1 37 ? 4.27 -7.035 -8.875 1 84.69 37 ILE B N 1
ATOM 2345 C CA . ILE B 1 37 ? 4.023 -6.484 -10.203 1 84.69 37 ILE B CA 1
ATOM 2346 C C . ILE B 1 37 ? 2.564 -6.047 -10.32 1 84.69 37 ILE B C 1
ATOM 2348 O O . ILE B 1 37 ? 1.652 -6.859 -10.141 1 84.69 37 ILE B O 1
ATOM 2352 N N . LYS B 1 38 ? 2.395 -4.801 -10.477 1 80.75 38 LYS B N 1
ATOM 2353 C CA . LYS B 1 38 ? 1.061 -4.273 -10.758 1 80.75 38 LYS B CA 1
ATOM 2354 C C . LYS B 1 38 ? 0.883 -3.982 -12.242 1 80.75 38 LYS B C 1
ATOM 2356 O O . LYS B 1 38 ? 1.417 -2.996 -12.758 1 80.75 38 LYS B O 1
ATOM 2361 N N . SER B 1 39 ? 0.412 -4.996 -12.984 1 69.88 39 SER B N 1
ATOM 2362 C CA . SER B 1 39 ? 0.243 -4.887 -14.43 1 69.88 39 SER B CA 1
ATOM 2363 C C . SER B 1 39 ? -1.16 -4.406 -14.789 1 69.88 39 SER B C 1
ATOM 2365 O O . SER B 1 39 ? -2.098 -4.574 -14.008 1 69.88 39 SER B O 1
ATOM 2367 N N . THR B 1 40 ? -1.2 -3.723 -15.93 1 64.31 40 THR B N 1
ATOM 2368 C CA . THR B 1 40 ? -2.498 -3.297 -16.438 1 64.31 40 THR B CA 1
ATOM 2369 C C . THR B 1 40 ? -3.332 -4.5 -16.875 1 64.31 40 THR B C 1
ATOM 2371 O O . THR B 1 40 ? -2.947 -5.234 -17.781 1 64.31 40 THR B O 1
ATOM 2374 N N . ARG B 1 41 ? -4.191 -5.188 -16 1 60.59 41 ARG B N 1
ATOM 2375 C CA . ARG B 1 41 ? -4.836 -6.492 -16.109 1 60.59 41 ARG B CA 1
ATOM 2376 C C . ARG B 1 41 ? -6.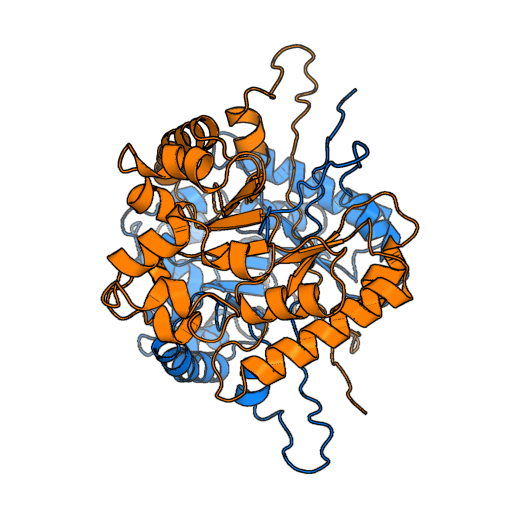027 -6.434 -17.062 1 60.59 41 ARG B C 1
ATOM 2378 O O . ARG B 1 41 ? -6.539 -7.473 -17.484 1 60.59 41 ARG B O 1
ATOM 2385 N N . ARG B 1 42 ? -6.469 -5.273 -17.5 1 63.28 42 ARG B N 1
ATOM 2386 C CA . ARG B 1 42 ? -7.836 -5.434 -17.984 1 63.28 42 ARG B CA 1
ATOM 2387 C C . ARG B 1 42 ? -7.984 -4.91 -19.406 1 63.28 42 ARG B C 1
ATOM 2389 O O . ARG B 1 42 ? -9.102 -4.664 -19.859 1 63.28 42 ARG B O 1
ATOM 2396 N N . ASP B 1 43 ? -6.918 -4.906 -19.938 1 66.94 43 ASP B N 1
ATOM 2397 C CA . ASP B 1 43 ? -7.078 -4.523 -21.328 1 66.94 43 ASP B CA 1
ATOM 2398 C C . ASP B 1 43 ? -7 -5.742 -22.25 1 66.94 43 ASP B C 1
ATOM 2400 O O . ASP B 1 43 ? -6.766 -6.859 -21.781 1 66.94 43 ASP B O 1
ATOM 2404 N N . ALA B 1 44 ? -7.492 -5.617 -23.453 1 72 44 ALA B N 1
ATOM 2405 C CA . ALA B 1 44 ? -7.488 -6.691 -24.453 1 72 44 ALA B CA 1
ATOM 2406 C C . ALA B 1 44 ? -6.086 -7.273 -24.625 1 72 44 ALA B C 1
ATOM 2408 O O . ALA B 1 44 ? -5.93 -8.406 -25.078 1 72 44 ALA B O 1
ATOM 2409 N N . ASN B 1 45 ? -5.156 -6.629 -24.141 1 79.44 45 ASN B N 1
ATOM 2410 C CA . ASN B 1 45 ? -3.766 -7.043 -24.297 1 79.44 45 ASN B CA 1
ATOM 2411 C C . ASN B 1 45 ? -3.168 -7.527 -22.984 1 79.44 45 ASN B C 1
ATOM 2413 O O . ASN B 1 45 ? -1.946 -7.555 -22.828 1 79.44 45 ASN B O 1
ATOM 2417 N N . ARG B 1 46 ? -4.012 -7.992 -22.109 1 81.75 46 ARG B N 1
ATOM 2418 C CA . ARG B 1 46 ? -3.605 -8.352 -20.766 1 81.75 46 ARG B CA 1
ATOM 2419 C C . ARG B 1 46 ? -2.506 -9.406 -20.781 1 81.75 46 ARG B C 1
ATOM 2421 O O . ARG B 1 46 ? -1.479 -9.25 -20.109 1 81.75 46 ARG B O 1
ATOM 2428 N N . LYS B 1 47 ? -2.74 -10.477 -21.562 1 85.06 47 LYS B N 1
ATOM 2429 C CA . LYS B 1 47 ? -1.779 -11.578 -21.594 1 85.06 47 LYS B CA 1
ATOM 2430 C C . LYS B 1 47 ? -0.438 -11.117 -22.156 1 85.06 47 LYS B C 1
ATOM 2432 O O . LYS B 1 47 ? 0.616 -11.438 -21.594 1 85.06 47 LYS B O 1
ATOM 2437 N N . GLN B 1 48 ? -0.498 -10.352 -23.188 1 85.44 48 GLN B N 1
ATOM 2438 C CA . GLN B 1 48 ? 0.717 -9.828 -23.797 1 85.44 48 GLN B CA 1
ATOM 2439 C C . GLN B 1 48 ? 1.454 -8.883 -22.844 1 85.44 48 GLN B C 1
ATOM 2441 O O . GLN B 1 48 ? 2.68 -8.945 -22.734 1 85.44 48 GLN B O 1
ATOM 2446 N N . ASN B 1 49 ? 0.686 -8.062 -22.203 1 82.25 49 ASN B N 1
ATOM 2447 C CA . ASN B 1 49 ? 1.277 -7.145 -21.25 1 82.25 49 ASN B CA 1
ATOM 2448 C C . ASN B 1 49 ? 1.899 -7.895 -20.062 1 82.25 49 ASN B C 1
ATOM 2450 O O . ASN B 1 49 ? 2.994 -7.555 -19.625 1 82.25 49 ASN B O 1
ATOM 2454 N N . ALA B 1 50 ? 1.174 -8.93 -19.625 1 85.5 50 ALA B N 1
ATOM 2455 C CA . ALA B 1 50 ? 1.678 -9.766 -18.531 1 85.5 50 ALA B CA 1
ATOM 2456 C C . ALA B 1 50 ? 3.008 -10.414 -18.906 1 85.5 50 ALA B C 1
ATOM 2458 O O . ALA B 1 50 ? 3.957 -10.391 -18.125 1 85.5 50 ALA B O 1
ATOM 2459 N N . GLU B 1 51 ? 3.039 -10.906 -20.078 1 89.56 51 GLU B N 1
ATOM 2460 C CA . GLU B 1 51 ? 4.258 -11.562 -20.547 1 89.56 51 GLU B CA 1
ATOM 2461 C C . GLU B 1 51 ? 5.402 -10.57 -20.688 1 89.56 51 GLU B C 1
ATOM 2463 O O . GLU B 1 51 ? 6.543 -10.867 -20.328 1 89.56 51 GLU B O 1
ATOM 2468 N N . ALA B 1 52 ? 5.082 -9.383 -21.156 1 84.94 52 ALA B N 1
ATOM 2469 C CA . ALA B 1 52 ? 6.109 -8.359 -21.375 1 84.94 52 ALA B CA 1
ATOM 2470 C C . ALA B 1 52 ? 6.703 -7.898 -20.047 1 84.94 52 ALA B C 1
ATOM 2472 O O . ALA B 1 52 ? 7.926 -7.809 -19.906 1 84.94 52 ALA B O 1
ATOM 2473 N N . VAL B 1 53 ? 5.844 -7.633 -19.125 1 87.06 53 VAL B N 1
ATOM 2474 C CA . VAL B 1 53 ? 6.336 -7.145 -17.844 1 87.06 53 VAL B CA 1
ATOM 2475 C C . VAL B 1 53 ? 7.062 -8.266 -17.109 1 87.06 53 VAL B C 1
ATOM 2477 O O . VAL B 1 53 ? 8.078 -8.031 -16.453 1 87.06 53 VAL B O 1
ATOM 2480 N N . ALA B 1 54 ? 6.523 -9.516 -17.219 1 90.31 54 ALA B N 1
ATOM 2481 C CA . ALA B 1 54 ? 7.199 -10.664 -16.625 1 90.31 54 ALA B CA 1
ATOM 2482 C C . ALA B 1 54 ? 8.617 -10.812 -17.172 1 90.31 54 ALA B C 1
ATOM 2484 O O . ALA B 1 54 ? 9.562 -11.016 -16.406 1 90.31 54 ALA B O 1
ATOM 2485 N N . LYS B 1 55 ? 8.742 -10.68 -18.438 1 93.12 55 LYS B N 1
ATOM 2486 C CA . LYS B 1 55 ? 10.055 -10.805 -19.062 1 93.12 55 LYS B CA 1
ATOM 2487 C C . LYS B 1 55 ? 11.016 -9.734 -18.547 1 93.12 55 LYS B C 1
ATOM 2489 O O . LYS B 1 55 ? 12.164 -10.031 -18.219 1 93.12 55 LYS B O 1
ATOM 2494 N N . ALA B 1 56 ? 10.523 -8.492 -18.484 1 86.75 56 ALA B N 1
ATOM 2495 C CA . ALA B 1 56 ? 11.359 -7.398 -17.984 1 86.75 56 ALA B CA 1
ATOM 2496 C C . ALA B 1 56 ? 11.828 -7.668 -16.562 1 86.75 56 ALA B C 1
ATOM 2498 O O . ALA B 1 56 ? 13.008 -7.48 -16.25 1 86.75 56 ALA B O 1
ATOM 2499 N N . VAL B 1 57 ? 10.977 -8.148 -15.734 1 89.44 57 VAL B N 1
ATOM 2500 C CA . VAL B 1 57 ? 11.281 -8.398 -14.336 1 89.44 57 VAL B CA 1
ATOM 2501 C C . VAL B 1 57 ? 12.258 -9.57 -14.219 1 89.44 57 VAL B C 1
ATOM 2503 O O . VAL B 1 57 ? 13.258 -9.484 -13.5 1 89.44 57 VAL B O 1
ATOM 2506 N N . VAL B 1 58 ? 11.984 -10.664 -14.969 1 94.62 58 VAL B N 1
ATOM 2507 C CA . VAL B 1 58 ? 12.828 -11.852 -14.922 1 94.62 58 VAL B CA 1
ATOM 2508 C C . VAL B 1 58 ? 14.234 -11.508 -15.43 1 94.62 58 VAL B C 1
ATOM 2510 O O . VAL B 1 58 ? 15.227 -11.938 -14.844 1 94.62 58 VAL B O 1
ATOM 2513 N N . ASP B 1 59 ? 14.32 -10.703 -16.5 1 94.25 59 ASP B N 1
ATOM 2514 C CA . ASP B 1 59 ? 15.609 -10.266 -17.031 1 94.25 59 ASP B CA 1
ATOM 2515 C C . ASP B 1 59 ? 16.391 -9.477 -15.984 1 94.25 59 ASP B C 1
ATOM 2517 O O . ASP B 1 59 ? 17.594 -9.664 -15.836 1 94.25 59 ASP B O 1
ATOM 2521 N N . MET B 1 60 ? 15.719 -8.609 -15.273 1 89.81 60 MET B N 1
ATOM 2522 C CA . MET B 1 60 ? 16.375 -7.801 -14.258 1 89.81 60 MET B CA 1
ATOM 2523 C C . MET B 1 60 ? 16.859 -8.664 -13.094 1 89.81 60 MET B C 1
ATOM 2525 O O . MET B 1 60 ? 17.953 -8.469 -12.562 1 89.81 60 MET B O 1
ATOM 2529 N N . ILE B 1 61 ? 16.031 -9.617 -12.672 1 93.06 61 ILE B N 1
ATOM 2530 C CA . ILE B 1 61 ? 16.406 -10.539 -11.602 1 93.06 61 ILE B CA 1
ATOM 2531 C C . ILE B 1 61 ? 17.672 -11.289 -11.984 1 93.06 61 ILE B C 1
ATOM 2533 O O . ILE B 1 61 ? 18.594 -11.43 -11.164 1 93.06 61 ILE B O 1
ATOM 2537 N N . ALA B 1 62 ? 17.703 -11.727 -13.219 1 97.38 62 ALA B N 1
ATOM 2538 C CA . ALA B 1 62 ? 18.875 -12.453 -13.711 1 97.38 62 ALA B CA 1
ATOM 2539 C C . ALA B 1 62 ? 20.094 -11.531 -13.797 1 97.38 62 ALA B C 1
ATOM 2541 O O . ALA B 1 62 ? 21.188 -11.898 -13.359 1 97.38 62 ALA B O 1
ATOM 2542 N N . LYS B 1 63 ? 19.906 -10.352 -14.32 1 96.94 63 LYS B N 1
ATOM 2543 C CA . LYS B 1 63 ? 20.984 -9.391 -14.516 1 96.94 63 LYS B CA 1
ATOM 2544 C C . LYS B 1 63 ? 21.703 -9.094 -13.203 1 96.94 63 LYS B C 1
ATOM 2546 O O . LYS B 1 63 ? 22.922 -8.945 -13.172 1 96.94 63 LYS B O 1
ATOM 2551 N N . TYR B 1 64 ? 21 -9.055 -12.125 1 95.69 64 TYR B N 1
ATOM 2552 C CA . TYR B 1 64 ? 21.578 -8.633 -10.852 1 95.69 64 TYR B CA 1
ATOM 2553 C C . TYR B 1 64 ? 21.719 -9.812 -9.898 1 95.69 64 TYR B C 1
ATOM 2555 O O . TYR B 1 64 ? 21.875 -9.625 -8.688 1 95.69 64 TYR B O 1
ATOM 2563 N N . ASN B 1 65 ? 21.562 -11.062 -10.445 1 95.69 65 ASN B N 1
ATOM 2564 C CA . ASN B 1 65 ? 21.75 -12.297 -9.695 1 95.69 65 ASN B CA 1
ATOM 2565 C C . ASN B 1 65 ? 20.859 -12.336 -8.445 1 95.69 65 ASN B C 1
ATOM 2567 O O . ASN B 1 65 ? 21.344 -12.648 -7.355 1 95.69 65 ASN B O 1
ATOM 2571 N N . MET B 1 66 ? 19.562 -12.008 -8.617 1 91.62 66 MET B N 1
ATOM 2572 C CA . MET B 1 66 ? 18.641 -11.859 -7.5 1 91.62 66 MET B CA 1
ATOM 2573 C C . MET B 1 66 ? 17.75 -13.078 -7.363 1 91.62 66 MET B C 1
ATOM 2575 O O . MET B 1 66 ? 16.797 -13.07 -6.582 1 91.62 66 MET B O 1
ATOM 2579 N N . GLU B 1 67 ? 18 -14.203 -8.016 1 92.94 67 GLU B N 1
ATOM 2580 C CA . GLU B 1 67 ? 17.078 -15.344 -8.117 1 92.94 67 GLU B CA 1
ATOM 2581 C C . GLU B 1 67 ? 16.766 -15.922 -6.742 1 92.94 67 GLU B C 1
ATOM 2583 O O . GLU B 1 67 ? 15.648 -16.359 -6.492 1 92.94 67 GLU B O 1
ATOM 2588 N N . LYS B 1 68 ? 17.703 -15.867 -5.902 1 87.62 68 LYS B N 1
ATOM 2589 C CA . LYS B 1 68 ? 17.531 -16.484 -4.59 1 87.62 68 LYS B CA 1
ATOM 2590 C C . LYS B 1 68 ? 17.078 -15.445 -3.559 1 87.62 68 LYS B C 1
ATOM 2592 O O . LYS B 1 68 ? 16.906 -15.773 -2.383 1 87.62 68 LYS B O 1
ATOM 2597 N N . LYS B 1 69 ? 16.875 -14.172 -3.996 1 85.94 69 LYS B N 1
ATOM 2598 C CA . LYS B 1 69 ? 16.609 -13.094 -3.053 1 85.94 69 LYS B CA 1
ATOM 2599 C C . LYS B 1 69 ? 15.258 -12.43 -3.346 1 85.94 69 LYS B C 1
ATOM 2601 O O . LYS B 1 69 ? 14.836 -11.523 -2.619 1 85.94 69 LYS B O 1
ATOM 2606 N N . VAL B 1 70 ? 14.617 -12.945 -4.402 1 86.88 70 VAL B N 1
ATOM 2607 C CA . VAL B 1 70 ? 13.398 -12.242 -4.816 1 86.88 70 VAL B CA 1
ATOM 2608 C C . VAL B 1 70 ? 12.242 -13.234 -4.898 1 86.88 70 VAL B C 1
ATOM 2610 O O . VAL B 1 70 ? 12.398 -14.352 -5.387 1 86.88 70 VAL B O 1
ATOM 2613 N N . PHE B 1 71 ? 11.125 -12.828 -4.359 1 87.5 71 PHE B N 1
ATOM 2614 C CA . PHE B 1 71 ? 9.852 -13.461 -4.684 1 87.5 71 PHE B CA 1
ATOM 2615 C C . PHE B 1 71 ? 8.922 -12.484 -5.398 1 87.5 71 PHE B C 1
ATOM 2617 O O . PHE B 1 71 ? 8.984 -11.273 -5.156 1 87.5 71 PHE B O 1
ATOM 2624 N N . VAL B 1 72 ? 8.148 -13.016 -6.289 1 88.25 72 VAL B N 1
ATOM 2625 C CA . VAL B 1 72 ? 7.32 -12.172 -7.137 1 88.25 72 VAL B CA 1
ATOM 2626 C C . VAL B 1 72 ? 5.844 -12.461 -6.867 1 88.25 72 VAL B C 1
ATOM 2628 O O . VAL B 1 72 ? 5.445 -13.617 -6.742 1 88.25 72 VAL B O 1
ATOM 2631 N N . ASN B 1 73 ? 5.09 -11.422 -6.691 1 90.19 73 ASN B N 1
ATOM 2632 C CA . ASN B 1 73 ? 3.645 -11.508 -6.508 1 90.19 73 ASN B CA 1
ATOM 2633 C C . ASN B 1 73 ? 2.904 -10.531 -7.418 1 90.19 73 ASN B C 1
ATOM 2635 O O . ASN B 1 73 ? 3.492 -9.562 -7.906 1 90.19 73 ASN B O 1
ATOM 2639 N N . SER B 1 74 ? 1.673 -10.852 -7.699 1 90.06 74 SER B N 1
ATOM 2640 C CA . SER B 1 74 ? 0.833 -9.977 -8.516 1 90.06 74 SER B CA 1
ATOM 2641 C C . SER B 1 74 ? -0.647 -10.266 -8.281 1 90.06 74 SER B C 1
ATOM 2643 O O . SER B 1 74 ? -1.02 -11.375 -7.914 1 90.06 74 SER B O 1
ATOM 2645 N N . PHE B 1 75 ? -1.449 -9.32 -8.555 1 89.75 75 PHE B N 1
ATOM 2646 C CA . PHE B 1 75 ? -2.893 -9.531 -8.57 1 89.75 75 PHE B CA 1
ATOM 2647 C C . PHE B 1 75 ? -3.326 -10.227 -9.859 1 89.75 75 PHE B C 1
ATOM 2649 O O . PHE B 1 75 ? -4.461 -10.688 -9.961 1 89.75 75 PHE B O 1
ATOM 2656 N N . ASP B 1 76 ? -2.447 -10.297 -10.812 1 88.75 76 ASP B N 1
ATOM 2657 C CA . ASP B 1 76 ? -2.703 -10.938 -12.094 1 88.75 76 ASP B CA 1
ATOM 2658 C C . ASP B 1 76 ? -1.967 -12.273 -12.203 1 88.75 76 ASP B C 1
ATOM 2660 O O . ASP B 1 76 ? -0.755 -12.305 -12.43 1 88.75 76 ASP B O 1
ATOM 2664 N N . ALA B 1 77 ? -2.752 -13.383 -12.164 1 91.69 77 ALA B N 1
ATOM 2665 C CA . ALA B 1 77 ? -2.164 -14.719 -12.188 1 91.69 77 ALA B CA 1
ATOM 2666 C C . ALA B 1 77 ? -1.44 -14.969 -13.508 1 91.69 77 ALA B C 1
ATOM 2668 O O . ALA B 1 77 ? -0.498 -15.766 -13.57 1 91.69 77 ALA B O 1
ATOM 2669 N N . PHE B 1 78 ? -1.792 -14.227 -14.57 1 91.81 78 PHE B N 1
ATOM 2670 C CA . PHE B 1 78 ? -1.083 -14.375 -15.836 1 91.81 78 PHE B CA 1
ATOM 2671 C C . PHE B 1 78 ? 0.343 -13.844 -15.727 1 91.81 78 PHE B C 1
ATOM 2673 O O . PHE B 1 78 ? 1.267 -14.406 -16.312 1 91.81 78 PHE B O 1
ATOM 2680 N N . THR B 1 79 ? 0.454 -12.805 -14.961 1 90.94 79 THR B N 1
ATOM 2681 C CA . THR B 1 79 ? 1.772 -12.203 -14.773 1 90.94 79 THR B CA 1
ATOM 2682 C C . THR B 1 79 ? 2.693 -13.156 -14.008 1 90.94 79 THR B C 1
ATOM 2684 O O . THR B 1 79 ? 3.818 -13.414 -14.438 1 90.94 79 THR B O 1
ATOM 2687 N N . THR B 1 80 ? 2.246 -13.742 -12.961 1 94.06 80 THR B N 1
ATOM 2688 C CA . THR B 1 80 ? 3.102 -14.617 -12.172 1 94.06 80 THR B CA 1
ATOM 2689 C C . THR B 1 80 ? 3.336 -15.938 -12.898 1 94.06 80 THR B C 1
ATOM 2691 O O . THR B 1 80 ? 4.418 -16.531 -12.805 1 94.06 80 THR B O 1
ATOM 2694 N N . ALA B 1 81 ? 2.312 -16.406 -13.633 1 94.31 81 ALA B N 1
ATOM 2695 C CA . ALA B 1 81 ? 2.504 -17.594 -14.469 1 94.31 81 ALA B CA 1
ATOM 2696 C C . ALA B 1 81 ? 3.592 -17.359 -15.508 1 94.31 81 ALA B C 1
ATOM 2698 O O . ALA B 1 81 ? 4.422 -18.234 -15.758 1 94.31 81 ALA B O 1
ATOM 2699 N N . ALA B 1 82 ? 3.564 -16.141 -16.078 1 94.25 82 ALA B N 1
ATOM 2700 C CA . ALA B 1 82 ? 4.574 -15.789 -17.078 1 94.25 82 ALA B CA 1
ATOM 2701 C C . ALA B 1 82 ? 5.969 -15.75 -16.453 1 94.25 82 ALA B C 1
ATOM 2703 O O . ALA B 1 82 ? 6.938 -16.203 -17.062 1 94.25 82 ALA B O 1
ATOM 2704 N N . VAL B 1 83 ? 6.098 -15.211 -15.289 1 95.38 83 VAL B N 1
ATOM 2705 C CA . VAL B 1 83 ? 7.371 -15.188 -14.578 1 95.38 83 VAL B CA 1
ATOM 2706 C C . VAL B 1 83 ? 7.879 -16.609 -14.375 1 95.38 83 VAL B C 1
ATOM 2708 O O . VAL B 1 83 ? 9.039 -16.906 -14.656 1 95.38 83 VAL B O 1
ATOM 2711 N N . LYS B 1 84 ? 7.02 -17.484 -13.945 1 95.56 84 LYS B N 1
ATOM 2712 C CA . LYS B 1 84 ? 7.387 -18.875 -13.688 1 95.56 84 LYS B CA 1
ATOM 2713 C C . LYS B 1 84 ? 7.801 -19.578 -14.969 1 95.56 84 LYS B C 1
ATOM 2715 O O . LYS B 1 84 ? 8.758 -20.359 -14.977 1 95.56 84 LYS B O 1
ATOM 2720 N N . LYS B 1 85 ? 7.082 -19.344 -15.977 1 95.81 85 LYS B N 1
ATOM 2721 C CA . LYS B 1 85 ? 7.398 -19.953 -17.281 1 95.81 85 LYS B CA 1
ATOM 2722 C C . LYS B 1 85 ? 8.797 -19.547 -17.734 1 95.81 85 LYS B C 1
ATOM 2724 O O . LYS B 1 85 ? 9.547 -20.375 -18.25 1 95.81 85 LYS B O 1
ATOM 2729 N N . LEU B 1 86 ? 9.141 -18.312 -17.547 1 97.5 86 LEU B N 1
ATOM 2730 C CA . LEU B 1 86 ? 10.414 -17.766 -18.016 1 97.5 86 LEU B CA 1
ATOM 2731 C C . LEU B 1 86 ? 11.57 -18.266 -17.156 1 97.5 86 LEU B C 1
ATOM 2733 O O . LEU B 1 86 ? 12.68 -18.453 -17.641 1 97.5 86 LEU B O 1
ATOM 2737 N N . ASN B 1 87 ? 11.359 -18.438 -15.867 1 97.19 87 ASN B N 1
ATOM 2738 C CA . ASN B 1 87 ? 12.336 -18.969 -14.922 1 97.19 87 ASN B CA 1
ATOM 2739 C C . ASN B 1 87 ? 11.672 -19.812 -13.844 1 97.19 87 ASN B C 1
ATOM 2741 O O . ASN B 1 87 ? 11.203 -19.297 -12.836 1 97.19 87 ASN B O 1
ATOM 2745 N N . PRO B 1 88 ? 11.695 -21.094 -14.008 1 94.38 88 PRO B N 1
ATOM 2746 C CA . PRO B 1 88 ? 10.977 -22.016 -13.117 1 94.38 88 PRO B CA 1
ATOM 2747 C C . PRO B 1 88 ? 11.539 -22.016 -11.695 1 94.38 88 PRO B C 1
ATOM 2749 O O . PRO B 1 88 ? 10.898 -22.531 -10.773 1 94.38 88 PRO B O 1
ATOM 2752 N N . ASN B 1 89 ? 12.664 -21.422 -11.492 1 91.25 89 ASN B N 1
ATOM 2753 C CA . ASN B 1 89 ? 13.281 -21.438 -10.172 1 91.25 89 ASN B CA 1
ATOM 2754 C C . ASN B 1 89 ? 12.797 -20.266 -9.312 1 91.25 89 ASN B C 1
ATOM 2756 O O . ASN B 1 89 ? 13.023 -20.25 -8.102 1 91.25 89 ASN B O 1
ATOM 2760 N N . LEU B 1 90 ? 12.141 -19.312 -9.906 1 92.81 90 LEU B N 1
ATOM 2761 C CA . LEU B 1 90 ? 11.672 -18.156 -9.141 1 92.81 90 LEU B CA 1
ATOM 2762 C C . LEU B 1 90 ? 10.445 -18.531 -8.305 1 92.81 90 LEU B C 1
ATOM 2764 O O . LEU B 1 90 ? 9.602 -19.312 -8.75 1 92.81 90 LEU B O 1
ATOM 2768 N N . VAL B 1 91 ? 10.398 -17.938 -7.113 1 89.56 91 VAL B N 1
ATOM 2769 C CA . VAL B 1 91 ? 9.273 -18.125 -6.203 1 89.56 91 VAL B CA 1
ATOM 2770 C C . VAL B 1 91 ? 8.18 -17.094 -6.535 1 89.56 91 VAL B C 1
ATOM 2772 O O . VAL B 1 91 ? 8.422 -15.891 -6.504 1 89.56 91 VAL B O 1
ATOM 2775 N N . VAL B 1 92 ? 7.012 -17.641 -6.887 1 92.5 92 VAL B N 1
ATOM 2776 C CA . VAL B 1 92 ? 5.949 -16.734 -7.297 1 92.5 92 VAL B CA 1
ATOM 2777 C C . VAL B 1 92 ? 4.676 -17.047 -6.508 1 92.5 92 VAL B C 1
ATOM 2779 O O . VAL B 1 92 ? 4.496 -18.156 -6.016 1 92.5 92 VAL B O 1
ATOM 2782 N N . GLY B 1 93 ? 3.848 -16.031 -6.281 1 92.38 93 GLY B N 1
ATOM 2783 C CA . GLY B 1 93 ? 2.525 -16.156 -5.691 1 92.38 93 GLY B CA 1
ATOM 2784 C C . GLY B 1 93 ? 1.483 -15.297 -6.379 1 92.38 93 GLY B C 1
ATOM 2785 O O . GLY B 1 93 ? 1.711 -14.797 -7.484 1 92.38 93 GLY B O 1
ATOM 2786 N N . THR B 1 94 ? 0.321 -15.242 -5.832 1 92.75 94 THR B N 1
ATOM 2787 C CA . THR B 1 94 ? -0.736 -14.375 -6.344 1 92.75 94 THR B CA 1
ATOM 2788 C C . THR B 1 94 ? -1.566 -13.805 -5.199 1 92.75 94 THR B C 1
ATOM 2790 O O . THR B 1 94 ? -1.655 -14.414 -4.125 1 92.75 94 THR B O 1
ATOM 2793 N N . PHE B 1 95 ? -2.127 -12.648 -5.469 1 92.94 95 PHE B N 1
ATOM 2794 C CA . PHE B 1 95 ? -3.07 -12.023 -4.543 1 92.94 95 PHE B CA 1
ATOM 2795 C C . PHE B 1 95 ? -4.5 -12.438 -4.875 1 92.94 95 PHE B C 1
ATOM 2797 O O . PHE B 1 95 ? -4.844 -12.617 -6.043 1 92.94 95 PHE B O 1
ATOM 2804 N N . PHE B 1 96 ? -5.293 -12.594 -3.859 1 91.88 96 PHE B N 1
ATOM 2805 C CA . PHE B 1 96 ? -6.742 -12.688 -3.992 1 91.88 96 PHE B CA 1
ATOM 2806 C C . PHE B 1 96 ? -7.434 -11.602 -3.186 1 91.88 96 PHE B C 1
ATOM 2808 O O . PHE B 1 96 ? -6.918 -11.156 -2.154 1 91.88 96 PHE B O 1
ATOM 2815 N N . TYR B 1 97 ? -8.586 -11.172 -3.676 1 92.12 97 TYR B N 1
ATOM 2816 C CA . TYR B 1 97 ? -9.258 -10.062 -3.002 1 92.12 97 TYR B CA 1
ATOM 2817 C C . TYR B 1 97 ? -10.766 -10.266 -2.986 1 92.12 97 TYR B C 1
ATOM 2819 O O . TYR B 1 97 ? -11.297 -11.039 -3.785 1 92.12 97 TYR B O 1
ATOM 2827 N N . LEU B 1 98 ? -11.43 -9.57 -2.166 1 90.12 98 LEU B N 1
ATOM 2828 C CA . LEU B 1 98 ? -12.828 -9.789 -1.816 1 90.12 98 LEU B CA 1
ATOM 2829 C C . LEU B 1 98 ? -13.719 -9.664 -3.045 1 90.12 98 LEU B C 1
ATOM 2831 O O . LEU B 1 98 ? -14.672 -10.43 -3.203 1 90.12 98 LEU B O 1
ATOM 2835 N N . GLY B 1 99 ? -13.367 -8.781 -3.943 1 89.75 99 GLY B N 1
ATOM 2836 C CA . GLY B 1 99 ? -14.18 -8.539 -5.121 1 89.75 99 GLY B CA 1
ATOM 2837 C C . GLY B 1 99 ? -14.305 -9.758 -6.023 1 89.75 99 GLY B C 1
ATOM 2838 O O . GLY B 1 99 ? -15.188 -9.812 -6.875 1 89.75 99 GLY B O 1
ATOM 2839 N N . GLU B 1 100 ? -13.508 -10.719 -5.844 1 89.88 100 GLU B N 1
ATOM 2840 C CA . GLU B 1 100 ? -13.562 -11.93 -6.652 1 89.88 100 GLU B CA 1
ATOM 2841 C C . GLU B 1 100 ? -14.766 -12.797 -6.273 1 89.88 100 GLU B C 1
ATOM 2843 O O . GLU B 1 100 ? -15.141 -13.711 -7.016 1 89.88 100 GLU B O 1
ATOM 2848 N N . PHE B 1 101 ? -15.391 -12.461 -5.172 1 87.81 101 PHE B N 1
ATOM 2849 C CA . PHE B 1 101 ? -16.578 -13.188 -4.75 1 87.81 101 PHE B CA 1
ATOM 2850 C C . PHE B 1 101 ? -17.844 -12.461 -5.184 1 87.81 101 PHE B C 1
ATOM 2852 O O . PHE B 1 101 ? -18.953 -12.906 -4.902 1 87.81 101 PHE B O 1
ATOM 2859 N N . ASP B 1 102 ? -17.656 -11.375 -5.793 1 88.25 102 ASP B N 1
ATOM 2860 C CA . ASP B 1 102 ? -18.828 -10.664 -6.285 1 88.25 102 ASP B CA 1
ATOM 2861 C C . ASP B 1 102 ? -19.578 -11.484 -7.332 1 88.25 102 ASP B C 1
ATOM 2863 O O . ASP B 1 102 ? -18.953 -12.227 -8.102 1 88.25 102 ASP B O 1
ATOM 2867 N N . GLN B 1 103 ? -20.875 -11.227 -7.391 1 86.56 103 GLN B N 1
ATOM 2868 C CA . GLN B 1 103 ? -21.719 -11.977 -8.312 1 86.56 103 GLN B CA 1
ATOM 2869 C C . GLN B 1 103 ? -21.312 -11.711 -9.766 1 86.56 103 GLN B C 1
ATOM 2871 O O . GLN B 1 103 ? -21.391 -12.609 -10.602 1 86.56 103 GLN B O 1
ATOM 2876 N N . ASP B 1 104 ? -20.859 -10.602 -10.023 1 85.69 104 ASP B N 1
ATOM 2877 C CA . ASP B 1 104 ? -20.578 -10.211 -11.398 1 85.69 104 ASP B CA 1
ATOM 2878 C C . ASP B 1 104 ? -19.109 -10.469 -11.758 1 85.69 104 ASP B C 1
ATOM 2880 O O . ASP B 1 104 ? -18.688 -10.227 -12.883 1 85.69 104 ASP B O 1
ATOM 2884 N N . TYR B 1 105 ? -18.406 -11 -10.781 1 88.88 105 TYR B N 1
ATOM 2885 C CA . TYR B 1 105 ? -17.031 -11.352 -11.094 1 88.88 105 TYR B CA 1
ATOM 2886 C C . TYR B 1 105 ? -16.969 -12.555 -12.023 1 88.88 105 TYR B C 1
ATOM 2888 O O . TYR B 1 105 ? -17.547 -13.594 -11.742 1 88.88 105 TYR B O 1
ATOM 2896 N N . ASP B 1 106 ? -16.219 -12.398 -13.102 1 86.81 106 ASP B N 1
ATOM 2897 C CA . ASP B 1 106 ? -16.094 -13.453 -14.102 1 86.81 106 ASP B CA 1
ATOM 2898 C C . ASP B 1 106 ? -14.758 -14.195 -13.953 1 86.81 106 ASP B C 1
ATOM 2900 O O . ASP B 1 106 ? -13.805 -13.93 -14.688 1 86.81 106 ASP B O 1
ATOM 2904 N N . ALA B 1 107 ? -14.758 -15.195 -13.102 1 87.38 107 ALA B N 1
ATOM 2905 C CA . ALA B 1 107 ? -13.539 -15.961 -12.812 1 87.38 107 ALA B CA 1
ATOM 2906 C C . ALA B 1 107 ? -13.094 -16.766 -14.039 1 87.38 107 ALA B C 1
ATOM 2908 O O . ALA B 1 107 ? -11.898 -16.984 -14.234 1 87.38 107 ALA B O 1
ATOM 2909 N N . LYS B 1 108 ? -13.961 -17.234 -14.82 1 85.31 108 LYS B N 1
ATOM 2910 C CA . LYS B 1 108 ? -13.609 -17.984 -16.031 1 85.31 108 LYS B CA 1
ATOM 2911 C C . LYS B 1 108 ? -12.828 -17.109 -17.016 1 85.31 108 LYS B C 1
ATOM 2913 O O . LYS B 1 108 ? -11.852 -17.562 -17.594 1 85.31 108 LYS B O 1
ATOM 2918 N N . LYS B 1 109 ? -13.336 -15.953 -17.094 1 81.56 109 LYS B N 1
ATOM 2919 C CA . LYS B 1 109 ? -12.625 -15.016 -17.953 1 81.56 109 LYS B CA 1
ATOM 2920 C C . LYS B 1 109 ? -11.273 -14.641 -17.359 1 81.56 109 LYS B C 1
ATOM 2922 O O . LYS B 1 109 ? -10.266 -14.586 -18.078 1 81.56 109 LYS B O 1
ATOM 2927 N N . GLU B 1 110 ? -11.219 -14.406 -16.062 1 84.62 110 GLU B N 1
ATOM 2928 C CA . GLU B 1 110 ? -10.023 -13.922 -15.367 1 84.62 110 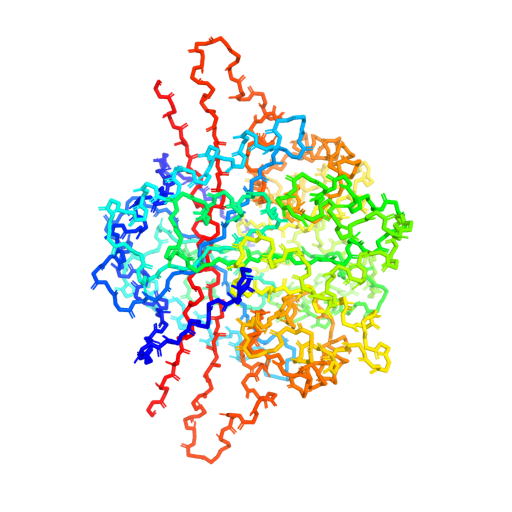GLU B CA 1
ATOM 2929 C C . GLU B 1 110 ? -8.938 -14.992 -15.328 1 84.62 110 GLU B C 1
ATOM 2931 O O . GLU B 1 110 ? -7.75 -14.68 -15.414 1 84.62 110 GLU B O 1
ATOM 2936 N N . TYR B 1 111 ? -9.359 -16.312 -15.297 1 87.44 111 TYR B N 1
ATOM 2937 C CA . TYR B 1 111 ? -8.359 -17.359 -15.07 1 87.44 111 TYR B CA 1
ATOM 2938 C C . TYR B 1 111 ? -8.344 -18.359 -16.219 1 87.44 111 TYR B C 1
ATOM 2940 O O . TYR B 1 111 ? -7.43 -19.172 -16.328 1 87.44 111 TYR B O 1
ATOM 2948 N N . GLY B 1 112 ? -9.406 -18.422 -17.031 1 82.06 112 GLY B N 1
ATOM 2949 C CA . GLY B 1 112 ? -9.586 -19.422 -18.062 1 82.06 112 GLY B CA 1
ATOM 2950 C C . GLY B 1 112 ? -8.414 -19.5 -19.031 1 82.06 112 GLY B C 1
ATOM 2951 O O . GLY B 1 112 ? -8.164 -20.547 -19.641 1 82.06 112 GLY B O 1
ATOM 2952 N N . GLY B 1 113 ? -7.562 -18.547 -19.125 1 82.69 113 GLY B N 1
ATOM 2953 C CA . GLY B 1 113 ? -6.438 -18.578 -20.047 1 82.69 113 GLY B CA 1
ATOM 2954 C C . GLY B 1 113 ? -5.18 -19.156 -19.438 1 82.69 113 GLY B C 1
ATOM 2955 O O . GLY B 1 113 ? -4.176 -19.359 -20.125 1 82.69 113 GLY B O 1
ATOM 2956 N N . LEU B 1 114 ? -5.242 -19.562 -18.234 1 88.75 114 LEU B N 1
ATOM 2957 C CA . LEU B 1 114 ? -4.102 -20.188 -17.578 1 88.75 114 LEU B CA 1
ATOM 2958 C C . LEU B 1 114 ? -3.959 -21.641 -18 1 88.75 114 LEU B C 1
ATOM 2960 O O . LEU B 1 114 ? -4.957 -22.328 -18.234 1 88.75 114 LEU B O 1
ATOM 2964 N N . PRO B 1 115 ? -2.707 -22.078 -18.047 1 79.62 115 PRO B N 1
ATOM 2965 C CA . PRO B 1 115 ? -2.514 -23.469 -18.469 1 79.62 115 PRO B CA 1
ATOM 2966 C C . PRO B 1 115 ? -3.219 -24.469 -17.547 1 79.62 115 PRO B C 1
ATOM 2968 O O . PRO B 1 115 ? -3.266 -24.266 -16.328 1 79.62 115 PRO B O 1
ATOM 2971 N N . ASP B 1 116 ? -3.836 -25.5 -18.047 1 74.94 116 ASP B N 1
ATOM 2972 C CA . ASP B 1 116 ? -4.367 -26.703 -17.406 1 74.94 116 ASP B CA 1
ATOM 2973 C C . ASP B 1 116 ? -5.586 -26.359 -16.547 1 74.94 116 ASP B C 1
ATOM 2975 O O . ASP B 1 116 ? -6.137 -27.219 -15.867 1 74.94 116 ASP B O 1
ATOM 2979 N N . LEU B 1 117 ? -5.895 -25.031 -16.453 1 78.56 117 LEU B N 1
ATOM 2980 C CA . LEU B 1 117 ? -7.062 -24.703 -15.641 1 78.56 117 LEU B CA 1
ATOM 2981 C C . LEU B 1 117 ? -8.352 -25.031 -16.391 1 78.56 117 LEU B C 1
ATOM 2983 O O . LEU B 1 117 ? -9.367 -25.359 -15.766 1 78.56 117 LEU B O 1
ATOM 2987 N N . SER B 1 118 ? -8.242 -24.875 -17.672 1 67.19 118 SER B N 1
ATOM 2988 C CA . SER B 1 118 ? -9.438 -25.125 -18.469 1 67.19 118 SER B CA 1
ATOM 2989 C C . SER B 1 118 ? -9.984 -26.531 -18.234 1 67.19 118 SER B C 1
ATOM 2991 O O . SER B 1 118 ? -11.195 -26.734 -18.219 1 67.19 118 SER B O 1
ATOM 2993 N N . LYS B 1 119 ? -9.164 -27.453 -17.906 1 64.38 119 LYS B N 1
ATOM 2994 C CA . LYS B 1 119 ? -9.609 -28.828 -17.656 1 64.38 119 LYS B CA 1
ATOM 2995 C C . LYS B 1 119 ? -10.375 -28.922 -16.344 1 64.38 119 LYS B C 1
ATOM 2997 O O . LYS B 1 119 ? -11.312 -29.719 -16.219 1 64.38 119 LYS B O 1
ATOM 3002 N N . CYS B 1 120 ? -10.023 -28.031 -15.414 1 60.5 120 CYS B N 1
ATOM 3003 C CA . CYS B 1 120 ? -10.633 -28.047 -14.086 1 60.5 120 CYS B CA 1
ATOM 3004 C C . CYS B 1 120 ? -11.922 -27.25 -14.07 1 60.5 120 CYS B C 1
ATOM 3006 O O . CYS B 1 120 ? -12.82 -27.531 -13.273 1 60.5 120 CYS B O 1
ATOM 3008 N N . LEU B 1 121 ? -12.031 -26.156 -14.961 1 61.47 121 LEU B N 1
ATOM 3009 C CA . LEU B 1 121 ? -13.078 -25.141 -14.922 1 61.47 121 LEU B CA 1
ATOM 3010 C C . LEU B 1 121 ? -14.367 -25.672 -15.539 1 61.47 121 LEU B C 1
ATOM 3012 O O . LEU B 1 121 ? -15.445 -25.109 -15.336 1 61.47 121 LEU B O 1
ATOM 3016 N N . ARG B 1 122 ? -14.367 -26.75 -16.375 1 59.22 122 ARG B N 1
ATOM 3017 C CA . ARG B 1 122 ? -15.523 -27.125 -17.172 1 59.22 122 ARG B CA 1
ATOM 3018 C C . ARG B 1 122 ? -16.703 -27.531 -16.297 1 59.22 122 ARG B C 1
ATOM 3020 O O . ARG B 1 122 ? -17.844 -27.484 -16.734 1 59.22 122 ARG B O 1
ATOM 3027 N N . VAL B 1 123 ? -16.484 -27.562 -14.953 1 60.56 123 VAL B N 1
ATOM 3028 C CA . VAL B 1 123 ? -17.594 -28.328 -14.391 1 60.56 123 VAL B CA 1
ATOM 3029 C C . VAL B 1 123 ? -18.5 -27.406 -13.594 1 60.56 123 VAL B C 1
ATOM 3031 O O . VAL B 1 123 ? -19.672 -27.734 -13.375 1 60.56 123 VAL B O 1
ATOM 3034 N N . LEU B 1 124 ? -18.016 -26.234 -13.211 1 70.69 124 LEU B N 1
ATOM 3035 C CA . LEU B 1 124 ? -18.875 -25.453 -12.328 1 70.69 124 LEU B CA 1
ATOM 3036 C C . LEU B 1 124 ? -19.281 -24.141 -12.992 1 70.69 124 LEU B C 1
ATOM 3038 O O . LEU B 1 124 ? -18.547 -23.594 -13.805 1 70.69 124 LEU B O 1
ATOM 3042 N N . PRO B 1 125 ? -20.609 -23.734 -12.781 1 78.62 125 PRO B N 1
ATOM 3043 C CA . PRO B 1 125 ? -21.016 -22.422 -13.273 1 78.62 125 PRO B CA 1
ATOM 3044 C C . PRO B 1 125 ? -20.188 -21.281 -12.688 1 78.62 125 PRO B C 1
ATOM 3046 O O . PRO B 1 125 ? -19.641 -21.422 -11.594 1 78.62 125 PRO B O 1
ATOM 3049 N N . ASN B 1 126 ? -20.047 -20.25 -13.461 1 83.5 126 ASN B N 1
ATOM 3050 C CA . ASN B 1 126 ? -19.375 -19.047 -12.961 1 83.5 126 ASN B CA 1
ATOM 3051 C C . ASN B 1 126 ? -20.125 -18.453 -11.773 1 83.5 126 ASN B C 1
ATOM 3053 O O . ASN B 1 126 ? -21.312 -18.688 -11.594 1 83.5 126 ASN B O 1
ATOM 3057 N N . GLY B 1 127 ? -19.438 -17.75 -10.961 1 83.62 127 GLY B N 1
ATOM 3058 C CA . GLY B 1 127 ? -20.016 -17.125 -9.773 1 83.62 127 GLY B CA 1
ATOM 3059 C C . GLY B 1 127 ? -19.156 -17.312 -8.531 1 83.62 127 GLY B C 1
ATOM 3060 O O . GLY B 1 127 ? -18.078 -17.891 -8.594 1 83.62 127 GLY B O 1
ATOM 3061 N N . PRO B 1 128 ? -19.672 -16.859 -7.41 1 84.75 128 PRO B N 1
ATOM 3062 C CA . PRO B 1 128 ? -18.906 -16.875 -6.16 1 84.75 128 PRO B CA 1
ATOM 3063 C C . PRO B 1 128 ? -18.5 -18.297 -5.75 1 84.75 128 PRO B C 1
ATOM 3065 O O . PRO B 1 128 ? -17.422 -18.5 -5.203 1 84.75 128 PRO B O 1
ATOM 3068 N N . ASN B 1 129 ? -19.344 -19.234 -6.094 1 81.88 129 ASN B N 1
ATOM 3069 C CA . ASN B 1 129 ? -19.031 -20.609 -5.73 1 81.88 129 ASN B CA 1
ATOM 3070 C C . ASN B 1 129 ? -17.844 -21.141 -6.543 1 81.88 129 ASN B C 1
ATOM 3072 O O . ASN B 1 129 ? -17.031 -21.891 -6.027 1 81.88 129 ASN B O 1
ATOM 3076 N N . PHE B 1 130 ? -17.875 -20.781 -7.703 1 83.44 130 PHE B N 1
ATOM 3077 C CA . PHE B 1 130 ? -16.766 -21.188 -8.57 1 83.44 130 PHE B CA 1
ATOM 3078 C C . PHE B 1 130 ? -15.453 -20.562 -8.102 1 83.44 130 PHE B C 1
ATOM 3080 O O . PHE B 1 130 ? -14.43 -21.25 -8.016 1 83.44 130 PHE B O 1
ATOM 3087 N N . THR B 1 131 ? -15.5 -19.281 -7.746 1 83.56 131 THR B N 1
ATOM 3088 C CA . THR B 1 131 ? -14.328 -18.594 -7.227 1 83.56 131 THR B CA 1
ATOM 3089 C C . THR B 1 131 ? -13.844 -19.25 -5.938 1 83.56 131 THR B C 1
ATOM 3091 O O . THR B 1 131 ? -12.641 -19.453 -5.762 1 83.56 131 THR B O 1
ATOM 3094 N N . GLU B 1 132 ? -14.75 -19.547 -5.145 1 81.5 132 GLU B N 1
ATOM 3095 C CA . GLU B 1 132 ? -14.406 -20.219 -3.895 1 81.5 132 GLU B CA 1
ATOM 3096 C C . GLU B 1 132 ? -13.727 -21.562 -4.156 1 81.5 132 GLU B C 1
ATOM 3098 O O . GLU B 1 132 ? -12.719 -21.875 -3.514 1 81.5 132 GLU B O 1
ATOM 3103 N N . TYR B 1 133 ? -14.266 -22.297 -5.066 1 81.38 133 TYR B N 1
ATOM 3104 C CA . TYR B 1 133 ? -13.695 -23.594 -5.434 1 81.38 133 TYR B CA 1
ATOM 3105 C C . TYR B 1 133 ? -12.266 -23.438 -5.918 1 81.38 133 TYR B C 1
ATOM 3107 O O . TYR B 1 133 ? -11.375 -24.188 -5.496 1 81.38 133 TYR B O 1
ATOM 3115 N N . LEU B 1 134 ? -12.047 -22.469 -6.777 1 83.25 134 LEU B N 1
ATOM 3116 C CA . LEU B 1 134 ? -10.711 -22.219 -7.316 1 83.25 134 LEU B CA 1
ATOM 3117 C C . LEU B 1 134 ? -9.727 -21.906 -6.199 1 83.25 134 LEU B C 1
ATOM 3119 O O . LEU B 1 134 ? -8.602 -22.406 -6.191 1 83.25 134 LEU B O 1
ATOM 3123 N N . LEU B 1 135 ? -10.141 -21.078 -5.309 1 81.38 135 LEU B N 1
ATOM 3124 C CA . LEU B 1 135 ? -9.281 -20.672 -4.203 1 81.38 135 LEU B CA 1
ATOM 3125 C C . LEU B 1 135 ? -9 -21.844 -3.27 1 81.38 135 LEU B C 1
ATOM 3127 O O . LEU B 1 135 ? -7.848 -22.094 -2.918 1 81.38 135 LEU B O 1
ATOM 3131 N N . MET B 1 136 ? -10.031 -22.594 -2.961 1 78.31 136 MET B N 1
ATOM 3132 C CA . MET B 1 136 ? -9.922 -23.656 -1.96 1 78.31 136 MET B CA 1
ATOM 3133 C C . MET B 1 136 ? -9.109 -24.828 -2.494 1 78.31 136 MET B C 1
ATOM 3135 O O . MET B 1 136 ? -8.398 -25.484 -1.738 1 78.31 136 MET B O 1
ATOM 3139 N N . THR B 1 137 ? -9.133 -25.047 -3.727 1 78.81 137 THR B N 1
ATOM 3140 C CA . THR B 1 137 ? -8.422 -26.188 -4.305 1 78.81 137 THR B CA 1
ATOM 3141 C C . THR B 1 137 ? -7.004 -25.797 -4.699 1 78.81 137 THR B C 1
ATOM 3143 O O . THR B 1 137 ? -6.172 -26.656 -4.988 1 78.81 137 THR B O 1
ATOM 3146 N N . GLY B 1 138 ? -6.824 -24.484 -4.719 1 81.44 138 GLY B N 1
ATOM 3147 C CA . GLY B 1 138 ? -5.527 -24.016 -5.164 1 81.44 138 GLY B CA 1
ATOM 3148 C C . GLY B 1 138 ? -5.324 -24.141 -6.66 1 81.44 138 GLY B C 1
ATOM 3149 O O . GLY B 1 138 ? -4.188 -24.141 -7.141 1 81.44 138 GLY B O 1
ATOM 3150 N N . ALA B 1 139 ? -6.41 -24.312 -7.371 1 82.88 139 ALA B N 1
ATOM 3151 C CA . ALA B 1 139 ? -6.352 -24.609 -8.797 1 82.88 139 ALA B CA 1
ATOM 3152 C C . ALA B 1 139 ? -5.559 -23.531 -9.547 1 82.88 139 ALA B C 1
ATOM 3154 O O . ALA B 1 139 ? -4.758 -23.859 -10.43 1 82.88 139 ALA B O 1
ATOM 3155 N N . VAL B 1 140 ? -5.688 -22.297 -9.172 1 87.5 140 VAL B N 1
ATOM 3156 C CA . VAL B 1 140 ? -5.031 -21.203 -9.875 1 87.5 140 VAL B CA 1
ATOM 3157 C C . VAL B 1 140 ? -3.518 -21.328 -9.734 1 87.5 140 VAL B C 1
ATOM 3159 O O . VAL B 1 140 ? -2.791 -21.328 -10.727 1 87.5 140 VAL B O 1
ATOM 3162 N N . LEU B 1 141 ? -3.055 -21.547 -8.578 1 87.88 141 LEU B N 1
ATOM 3163 C CA . LEU B 1 141 ? -1.625 -21.594 -8.297 1 87.88 141 LEU B CA 1
ATOM 3164 C C . LEU B 1 141 ? -1.014 -22.875 -8.867 1 87.88 141 LEU B C 1
ATOM 3166 O O . LEU B 1 141 ? 0.121 -22.859 -9.352 1 87.88 141 LEU B O 1
ATOM 3170 N N . LYS B 1 142 ? -1.746 -23.906 -8.789 1 83.31 142 LYS B N 1
ATOM 3171 C CA . LYS B 1 142 ? -1.237 -25.203 -9.211 1 83.31 142 LYS B CA 1
ATOM 3172 C C . LYS B 1 142 ? -0.905 -25.219 -10.695 1 83.31 142 LYS B C 1
ATOM 3174 O O . LYS B 1 142 ? 0.023 -25.906 -11.125 1 83.31 142 LYS B O 1
ATOM 3179 N N . THR B 1 143 ? -1.574 -24.391 -11.461 1 86.19 143 THR B N 1
ATOM 3180 C CA . THR B 1 143 ? -1.402 -24.422 -12.906 1 86.19 143 THR B CA 1
ATOM 3181 C C . THR B 1 143 ? 0.007 -23.984 -13.289 1 86.19 143 THR B C 1
ATOM 3183 O O . THR B 1 143 ? 0.494 -24.312 -14.375 1 86.19 143 THR B O 1
ATOM 3186 N N . TYR B 1 144 ? 0.667 -23.266 -12.445 1 88.94 144 TYR B N 1
ATOM 3187 C CA . TYR B 1 144 ? 1.995 -22.766 -12.781 1 88.94 144 TYR B CA 1
ATOM 3188 C C . TYR B 1 144 ? 2.949 -22.906 -11.602 1 88.94 144 TYR B C 1
ATOM 3190 O O . TYR B 1 144 ? 3.979 -22.234 -11.539 1 88.94 144 TYR B O 1
ATOM 3198 N N . GLN B 1 145 ? 2.6 -23.719 -10.656 1 87.38 145 GLN B N 1
ATOM 3199 C CA . GLN B 1 145 ? 3.439 -24.078 -9.516 1 87.38 145 GLN B CA 1
ATOM 3200 C C . GLN B 1 145 ? 3.75 -22.844 -8.664 1 87.38 145 GLN B C 1
ATOM 3202 O O . GLN B 1 145 ? 4.906 -22.594 -8.32 1 87.38 145 GLN B O 1
ATOM 3207 N N . GLY B 1 146 ? 2.699 -22.094 -8.406 1 90.25 146 GLY B N 1
ATOM 3208 C CA . GLY B 1 146 ? 2.828 -21.031 -7.43 1 90.25 146 GLY B CA 1
ATOM 3209 C C . GLY B 1 146 ? 3.133 -21.516 -6.031 1 90.25 146 GLY B C 1
ATOM 3210 O O . GLY B 1 146 ? 2.631 -22.562 -5.613 1 90.25 146 GLY B O 1
ATOM 3211 N N . ALA B 1 147 ? 3.963 -20.703 -5.281 1 87.12 147 ALA B N 1
ATOM 3212 C CA . ALA B 1 147 ? 4.461 -21.172 -3.988 1 87.12 147 ALA B CA 1
ATOM 3213 C C . ALA B 1 147 ? 3.65 -20.562 -2.842 1 87.12 147 ALA B C 1
ATOM 3215 O O . ALA B 1 147 ? 3.699 -21.062 -1.715 1 87.12 147 ALA B O 1
ATOM 3216 N N . PHE B 1 148 ? 2.928 -19.484 -3.133 1 86.44 148 PHE B N 1
ATOM 3217 C CA . PHE B 1 148 ? 2.201 -18.844 -2.047 1 86.44 148 PHE B CA 1
ATOM 3218 C C . PHE B 1 148 ? 1.062 -17.984 -2.59 1 86.44 148 PHE B C 1
ATOM 3220 O O . PHE B 1 148 ? 0.994 -17.719 -3.793 1 86.44 148 PHE B O 1
ATOM 3227 N N . PHE B 1 149 ? 0.141 -17.609 -1.698 1 88.5 149 PHE B N 1
ATOM 3228 C CA . PHE B 1 149 ? -0.855 -16.594 -2.012 1 88.5 149 PHE B CA 1
ATOM 3229 C C . PHE B 1 149 ? -1.083 -15.672 -0.819 1 88.5 149 PHE B C 1
ATOM 3231 O O . PHE B 1 149 ? -0.814 -16.047 0.323 1 88.5 149 PHE B O 1
ATOM 3238 N N . ASP B 1 150 ? -1.453 -14.492 -1.096 1 88.62 150 ASP B N 1
ATOM 3239 C CA . ASP B 1 150 ? -1.887 -13.516 -0.1 1 88.62 150 ASP B CA 1
ATOM 3240 C C . ASP B 1 150 ? -3.32 -13.062 -0.364 1 88.62 150 ASP B C 1
ATOM 3242 O O . ASP B 1 150 ? -3.619 -12.523 -1.431 1 88.62 150 ASP B O 1
ATOM 3246 N N . ILE B 1 151 ? -4.145 -13.281 0.593 1 89.56 151 ILE B N 1
ATOM 3247 C CA . ILE B 1 151 ? -5.566 -13.031 0.384 1 89.56 151 ILE B CA 1
ATOM 3248 C C . ILE B 1 151 ? -6 -11.82 1.205 1 89.56 151 ILE B C 1
ATOM 3250 O O . ILE B 1 151 ? -5.48 -11.586 2.299 1 89.56 151 ILE B O 1
ATOM 3254 N N . ASP B 1 152 ? -6.941 -11.094 0.649 1 91.81 152 ASP B N 1
ATOM 3255 C CA . ASP B 1 152 ? -7.633 -10.086 1.451 1 91.81 152 ASP B CA 1
ATOM 3256 C C . ASP B 1 152 ? -8.242 -10.711 2.707 1 91.81 152 ASP B C 1
ATOM 3258 O O . ASP B 1 152 ? -9.039 -11.641 2.619 1 91.81 152 ASP B O 1
ATOM 3262 N N . TYR B 1 153 ? -7.855 -10.195 3.881 1 86.12 153 TYR B N 1
ATOM 3263 C CA . TYR B 1 153 ? -8.281 -10.852 5.113 1 86.12 153 TYR B CA 1
ATOM 3264 C C . TYR B 1 153 ? -9.797 -10.805 5.258 1 86.12 153 TYR B C 1
ATOM 3266 O O . TYR B 1 153 ? -10.383 -11.641 5.957 1 86.12 153 TYR B O 1
ATOM 3274 N N . ASN B 1 154 ? -10.469 -9.859 4.527 1 86.44 154 ASN B N 1
ATOM 3275 C CA . ASN B 1 154 ? -11.922 -9.805 4.57 1 86.44 154 ASN B CA 1
ATOM 3276 C C . ASN B 1 154 ? -12.547 -11 3.865 1 86.44 154 ASN B C 1
ATOM 3278 O O . ASN B 1 154 ? -13.742 -11.273 4.031 1 86.44 154 ASN B O 1
ATOM 3282 N N . MET B 1 155 ? -11.805 -11.664 3.045 1 85.56 155 MET B N 1
ATOM 3283 C CA . MET B 1 155 ? -12.297 -12.852 2.355 1 85.56 155 MET B CA 1
ATOM 3284 C C . MET B 1 155 ? -12.445 -14.023 3.322 1 85.56 155 MET B C 1
ATOM 3286 O O . MET B 1 155 ? -13.133 -15 3.02 1 85.56 155 MET B O 1
ATOM 3290 N N . TYR B 1 156 ? -11.766 -13.93 4.43 1 75.62 156 TYR B N 1
ATOM 3291 C CA . TYR B 1 156 ? -11.734 -15.055 5.352 1 75.62 156 TYR B CA 1
ATOM 3292 C C . TYR B 1 156 ? -13.117 -15.328 5.938 1 75.62 156 TYR B C 1
ATOM 3294 O O . TYR B 1 156 ? -13.5 -16.484 6.137 1 75.62 156 TYR B O 1
ATOM 3302 N N . SER B 1 157 ? -13.797 -14.211 6.172 1 71.19 157 SER B N 1
ATOM 3303 C CA . SER B 1 157 ? -15.141 -14.422 6.703 1 71.19 157 SER B CA 1
ATOM 3304 C C . SER B 1 157 ? -15.992 -15.25 5.75 1 71.19 157 SER B C 1
ATOM 3306 O O . SER B 1 157 ? -16.828 -16.047 6.188 1 71.19 157 SER B O 1
ATOM 3308 N N . ARG B 1 158 ? -15.719 -15.086 4.512 1 72.31 158 ARG B N 1
ATOM 3309 C CA . ARG B 1 158 ? -16.453 -15.836 3.498 1 72.31 158 ARG B CA 1
ATOM 3310 C C . ARG B 1 158 ? -15.953 -17.281 3.42 1 72.31 158 ARG B C 1
ATOM 3312 O O . ARG B 1 158 ? -16.734 -18.203 3.172 1 72.31 158 ARG B O 1
ATOM 3319 N N . LEU B 1 159 ? -14.75 -17.375 3.639 1 71.94 159 LEU B N 1
ATOM 3320 C CA . LEU B 1 159 ? -14.133 -18.688 3.484 1 71.94 159 LEU B CA 1
ATOM 3321 C C . LEU B 1 159 ? -14.297 -19.531 4.75 1 71.94 159 LEU B C 1
ATOM 3323 O O . LEU B 1 159 ? -14.18 -20.75 4.715 1 71.94 159 LEU B O 1
ATOM 3327 N N . MET B 1 160 ? -14.242 -18.828 6.055 1 61.5 160 MET B N 1
ATOM 3328 C CA . MET B 1 160 ? -14.258 -19.453 7.375 1 61.5 160 MET B CA 1
ATOM 3329 C C . MET B 1 160 ? -15.438 -20.406 7.516 1 61.5 160 MET B C 1
ATOM 3331 O O . MET B 1 160 ? -15.531 -21.156 8.5 1 61.5 160 MET B O 1
ATOM 3335 N N . LYS B 1 161 ? -16.25 -20.438 6.535 1 55.62 161 LYS B N 1
ATOM 3336 C CA . LYS B 1 161 ? -17.062 -21.578 6.879 1 55.62 161 LYS B CA 1
ATOM 3337 C C . LYS B 1 161 ? -16.203 -22.812 7.164 1 55.62 161 LYS B C 1
ATOM 3339 O O . LYS B 1 161 ? -15.133 -22.969 6.578 1 55.62 161 LYS B O 1
ATOM 3344 N N . GLU B 1 162 ? -16.25 -23.344 8.414 1 51.78 162 GLU B N 1
ATOM 3345 C CA . GLU B 1 162 ? -15.461 -24.344 9.133 1 51.78 162 GLU B CA 1
ATOM 3346 C C . GLU B 1 162 ? -14.531 -25.094 8.18 1 51.78 162 GLU B C 1
ATOM 3348 O O . GLU B 1 162 ? -13.367 -25.344 8.5 1 51.78 162 GLU B O 1
ATOM 3353 N N . SER B 1 163 ? -14.953 -25.531 7.227 1 51.88 163 SER B N 1
ATOM 3354 C CA . SER B 1 163 ? -14.305 -26.562 6.406 1 51.88 163 SER B CA 1
ATOM 3355 C C . SER B 1 163 ? -13.266 -25.938 5.473 1 51.88 163 SER B C 1
ATOM 3357 O O . SER B 1 163 ? -12.367 -26.641 4.992 1 51.88 163 SER B O 1
ATOM 3359 N N . SER B 1 164 ? -13.211 -24.578 5.371 1 55.12 164 SER B N 1
ATOM 3360 C CA . SER B 1 164 ? -12.562 -24.109 4.156 1 55.12 164 SER B CA 1
ATOM 3361 C C . SER B 1 164 ? -11.078 -23.859 4.383 1 55.12 164 SER B C 1
ATOM 3363 O O . SER B 1 164 ? -10.242 -24.297 3.588 1 55.12 164 SER B O 1
ATOM 3365 N N . LEU B 1 165 ? -10.75 -23.266 5.473 1 58.25 165 LEU B N 1
ATOM 3366 C CA . LEU B 1 165 ? -9.32 -23.031 5.66 1 58.25 165 LEU B CA 1
ATOM 3367 C C . LEU B 1 165 ? -8.609 -24.328 6.062 1 58.25 165 LEU B C 1
ATOM 3369 O O . LEU B 1 165 ? -7.445 -24.531 5.711 1 58.25 165 LEU B O 1
ATOM 3373 N N . GLN B 1 166 ? -9.305 -25.188 6.863 1 59.5 166 GLN B N 1
ATOM 3374 C CA . GLN B 1 166 ? -8.781 -26.531 7.004 1 59.5 166 GLN B CA 1
ATOM 3375 C C . GLN B 1 166 ? -8.602 -27.203 5.645 1 59.5 166 GLN B C 1
ATOM 3377 O O . GLN B 1 166 ? -7.688 -28 5.457 1 59.5 166 GLN B O 1
ATOM 3382 N N . GLY B 1 167 ? -9.367 -26.656 4.777 1 59.97 167 GLY B N 1
ATOM 3383 C CA . GLY B 1 167 ? -9.289 -27.109 3.393 1 59.97 167 GLY B CA 1
ATOM 3384 C C . GLY B 1 167 ? -8.047 -26.609 2.678 1 59.97 167 GLY B C 1
ATOM 3385 O O . GLY B 1 167 ? -7.465 -27.344 1.87 1 59.97 167 GLY B O 1
ATOM 3386 N N . LEU B 1 168 ? -7.609 -25.391 3.121 1 63.38 168 LEU B N 1
ATOM 3387 C CA . LEU B 1 168 ? -6.398 -24.938 2.445 1 63.38 168 LEU B CA 1
ATOM 3388 C C . LEU B 1 168 ? -5.234 -25.875 2.725 1 63.38 168 LEU B C 1
ATOM 3390 O O . LEU B 1 168 ? -4.469 -26.219 1.818 1 63.38 168 LEU B O 1
ATOM 3394 N N . GLU B 1 169 ? -5.176 -26.188 4.047 1 65.88 169 GLU B N 1
ATOM 3395 C CA . GLU B 1 169 ? -4.125 -27.141 4.402 1 65.88 169 GLU B CA 1
ATOM 3396 C C . GLU B 1 169 ? -4.32 -28.469 3.674 1 65.88 169 GLU B C 1
ATOM 3398 O O . GLU B 1 169 ? -3.352 -29.078 3.213 1 65.88 169 GLU B O 1
ATOM 3403 N N . LYS B 1 170 ? -5.547 -28.797 3.676 1 66.94 170 LYS B N 1
ATOM 3404 C CA . LYS B 1 170 ? -5.879 -30.062 3.008 1 66.94 170 LYS B CA 1
ATOM 3405 C C . LYS B 1 170 ? -5.613 -29.969 1.509 1 66.94 170 LYS B C 1
ATOM 3407 O O . LYS B 1 170 ? -5.086 -30.906 0.911 1 66.94 170 LYS B O 1
ATOM 3412 N N . TYR B 1 171 ? -5.953 -28.781 0.956 1 65.06 171 TYR B N 1
ATOM 3413 C CA . TYR B 1 171 ? -5.887 -28.656 -0.495 1 65.06 171 TYR B CA 1
ATOM 3414 C C . TYR B 1 171 ? -4.496 -28.219 -0.939 1 65.06 171 TYR B C 1
ATOM 3416 O O . TYR B 1 171 ? -4.027 -28.609 -2.012 1 65.06 171 TYR B O 1
ATOM 3424 N N . TYR B 1 172 ? -3.891 -27.406 -0.125 1 67.5 172 TYR B N 1
ATOM 3425 C CA . TYR B 1 172 ? -2.605 -26.844 -0.523 1 67.5 172 TYR B CA 1
ATOM 3426 C C . TYR B 1 172 ? -1.454 -27.609 0.116 1 67.5 172 TYR B C 1
ATOM 3428 O O . TYR B 1 172 ? -0.318 -27.547 -0.36 1 67.5 172 TYR B O 1
ATOM 3436 N N . GLY B 1 173 ? -1.914 -28.516 1.038 1 62.12 173 GLY B N 1
ATOM 3437 C CA . GLY B 1 173 ? -0.868 -29.188 1.797 1 62.12 173 GLY B CA 1
ATOM 3438 C C . GLY B 1 173 ? 0.164 -28.219 2.359 1 62.12 173 GLY B C 1
ATOM 3439 O O . GLY B 1 173 ? -0.158 -27.078 2.688 1 62.12 173 GLY B O 1
ATOM 3440 N N . ASN B 1 174 ? 1.363 -28.688 2.633 1 65 174 ASN B N 1
ATOM 3441 C CA . ASN B 1 174 ? 2.48 -27.906 3.156 1 65 174 ASN B CA 1
ATOM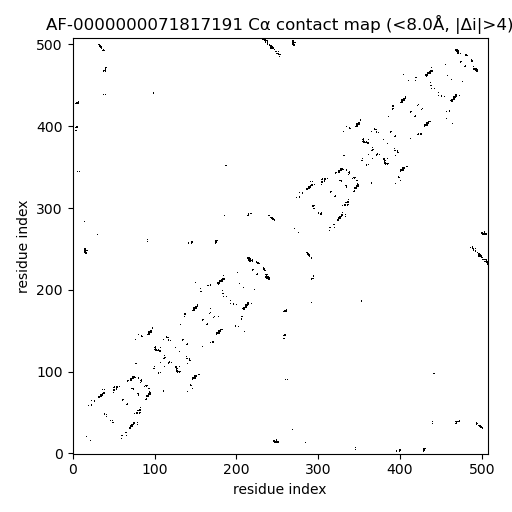 3442 C C . ASN B 1 174 ? 3.291 -27.266 2.031 1 65 174 ASN B C 1
ATOM 3444 O O . ASN B 1 174 ? 4.363 -26.719 2.273 1 65 174 ASN B O 1
ATOM 3448 N N . LYS B 1 175 ? 2.598 -27.219 0.854 1 71.25 175 LYS B N 1
ATOM 3449 C CA . LYS B 1 175 ? 3.422 -26.812 -0.281 1 71.25 175 LYS B CA 1
ATOM 3450 C C . LYS B 1 175 ? 3.172 -25.344 -0.647 1 71.25 175 LYS B C 1
ATOM 3452 O O . LYS B 1 175 ? 3.996 -24.719 -1.317 1 71.25 175 LYS B O 1
ATOM 3457 N N . VAL B 1 176 ? 2.049 -24.859 -0.308 1 79 176 VAL B N 1
ATOM 3458 C CA . VAL B 1 176 ? 1.71 -23.484 -0.631 1 79 176 VAL B CA 1
ATOM 3459 C C . VAL B 1 176 ? 1.538 -22.688 0.655 1 79 176 VAL B C 1
ATOM 3461 O O . VAL B 1 176 ? 0.809 -23.094 1.561 1 79 176 VAL B O 1
ATOM 3464 N N . SER B 1 177 ? 2.309 -21.625 0.744 1 79.44 177 SER B N 1
ATOM 3465 C CA . SER B 1 177 ? 2.217 -20.75 1.906 1 79.44 177 SER B CA 1
ATOM 3466 C C . SER B 1 177 ? 1.086 -19.734 1.749 1 79.44 177 SER B C 1
ATOM 3468 O O . SER B 1 177 ? 0.934 -19.125 0.688 1 79.44 177 SER B O 1
ATOM 3470 N N . ALA B 1 178 ? 0.306 -19.641 2.791 1 81.38 178 ALA B N 1
ATOM 3471 C CA . ALA B 1 178 ? -0.815 -18.703 2.754 1 81.38 178 ALA B CA 1
ATOM 3472 C C . ALA B 1 178 ? -0.524 -17.469 3.6 1 81.38 178 ALA B C 1
ATOM 3474 O O . ALA B 1 178 ? 0.039 -17.562 4.691 1 81.38 178 ALA B O 1
ATOM 3475 N N . GLY B 1 179 ? -0.896 -16.297 3.033 1 82.56 179 GLY B N 1
ATOM 3476 C CA . GLY B 1 179 ? -0.815 -15.039 3.758 1 82.56 179 GLY B CA 1
ATOM 3477 C C . GLY B 1 179 ? -2.07 -14.195 3.631 1 82.56 179 G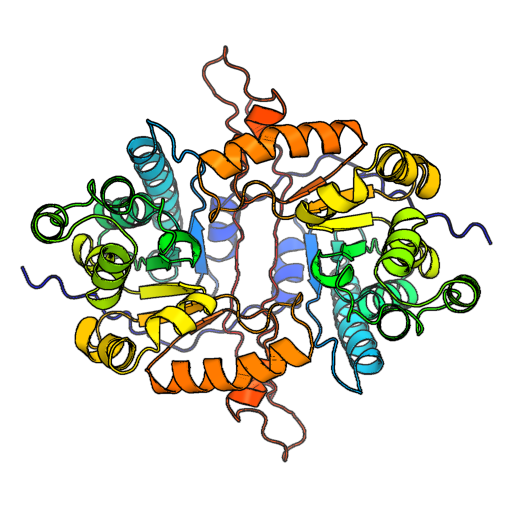LY B C 1
ATOM 3478 O O . GLY B 1 179 ? -3.002 -14.57 2.914 1 82.56 179 GLY B O 1
ATOM 3479 N N . ALA B 1 180 ? -2.166 -13.125 4.434 1 86.38 180 ALA B N 1
ATOM 3480 C CA . ALA B 1 180 ? -3.33 -12.242 4.402 1 86.38 180 ALA B CA 1
ATOM 3481 C C . ALA B 1 180 ? -2.908 -10.773 4.445 1 86.38 180 ALA B C 1
ATOM 3483 O O . ALA B 1 180 ? -1.937 -10.422 5.117 1 86.38 180 ALA B O 1
ATOM 3484 N N . TRP B 1 181 ? -3.654 -10.008 3.686 1 87.94 181 TRP B N 1
ATOM 3485 C CA . TRP B 1 181 ? -3.439 -8.562 3.639 1 87.94 181 TRP B CA 1
ATOM 3486 C C . TRP B 1 181 ? -4.766 -7.816 3.688 1 87.94 181 TRP B C 1
ATOM 3488 O O . TRP B 1 181 ? -5.82 -8.391 3.408 1 87.94 181 TRP B O 1
ATOM 3498 N N . THR B 1 182 ? -4.742 -6.523 3.953 1 85.44 182 THR B N 1
ATOM 3499 C CA . THR B 1 182 ? -3.887 -5.852 4.926 1 85.44 182 THR B CA 1
ATOM 3500 C C . THR B 1 182 ? -4.5 -5.91 6.32 1 85.44 182 THR B C 1
ATOM 3502 O O . THR B 1 182 ? -5.637 -5.477 6.523 1 85.44 182 THR B O 1
ATOM 3505 N N . ILE B 1 183 ? -3.77 -6.457 7.172 1 85.44 183 ILE B N 1
ATOM 3506 C CA . ILE B 1 183 ? -4.191 -6.613 8.562 1 85.44 183 ILE B CA 1
ATOM 3507 C C . ILE B 1 183 ? -3.998 -5.297 9.312 1 85.44 183 ILE B C 1
ATOM 3509 O O . ILE B 1 183 ? -3.002 -4.598 9.102 1 85.44 183 ILE B O 1
ATOM 3513 N N . TYR B 1 184 ? -5.004 -4.984 10.164 1 85.88 184 TYR B N 1
ATOM 3514 C CA . TYR B 1 184 ? -4.949 -3.789 11 1 85.88 184 TYR B CA 1
ATOM 3515 C C . TYR B 1 184 ? -4.699 -2.545 10.156 1 85.88 184 TYR B C 1
ATOM 3517 O O . TYR B 1 184 ? -3.812 -1.745 10.469 1 85.88 184 TYR B O 1
ATOM 3525 N N . LYS B 1 185 ? -5.477 -2.398 9.117 1 86.81 185 LYS B N 1
ATOM 3526 C CA . LYS B 1 185 ? -5.379 -1.216 8.266 1 86.81 185 LYS B CA 1
ATOM 3527 C C . LYS B 1 185 ? -5.465 0.064 9.094 1 86.81 185 LYS B C 1
ATOM 3529 O O . LYS B 1 185 ? -6.262 0.153 10.031 1 86.81 185 LYS B O 1
ATOM 3534 N N . MET B 1 186 ? -4.727 1.071 8.648 1 85 186 MET B N 1
ATOM 3535 C CA . MET B 1 186 ? -4.688 2.352 9.352 1 85 186 MET B CA 1
ATOM 3536 C C . MET B 1 186 ? -6.059 3.02 9.344 1 85 186 MET B C 1
ATOM 3538 O O . MET B 1 186 ? -6.352 3.85 10.203 1 85 186 MET B O 1
ATOM 3542 N N . THR B 1 187 ? -6.969 2.572 8.43 1 87.38 187 THR B N 1
ATOM 3543 C CA . THR B 1 187 ? -8.25 3.246 8.242 1 87.38 187 THR B CA 1
ATOM 3544 C C . THR B 1 187 ? -9.32 2.619 9.125 1 87.38 187 THR B C 1
ATOM 3546 O O . THR B 1 187 ? -10.461 3.088 9.156 1 87.38 187 THR B O 1
ATOM 3549 N N . LEU B 1 188 ? -8.992 1.576 9.883 1 87.75 188 LEU B N 1
ATOM 3550 C CA . LEU B 1 188 ? -9.969 0.911 10.734 1 87.75 188 LEU B CA 1
ATOM 3551 C C . LEU B 1 188 ? -10.141 1.65 12.055 1 87.75 188 LEU B C 1
ATOM 3553 O O . LEU B 1 188 ? -9.164 2.16 12.617 1 87.75 188 LEU B O 1
ATOM 3557 N N . SER B 1 189 ? -11.336 1.678 12.539 1 82.75 189 SER B N 1
ATOM 3558 C CA . SER B 1 189 ? -11.625 2.195 13.867 1 82.75 189 SER B CA 1
ATOM 3559 C C . SER B 1 189 ? -11.117 1.25 14.953 1 82.75 189 SER B C 1
ATOM 3561 O O . SER B 1 189 ? -10.812 0.088 14.672 1 82.75 189 SER B O 1
ATOM 3563 N N . GLU B 1 190 ? -11.008 1.784 16.141 1 79.62 190 GLU B N 1
ATOM 3564 C CA . GLU B 1 190 ? -10.586 0.937 17.25 1 79.62 190 GLU B CA 1
ATOM 3565 C C . GLU B 1 190 ? -11.508 -0.272 17.406 1 79.62 190 GLU B C 1
ATOM 3567 O O . GLU B 1 190 ? -11.047 -1.375 17.703 1 79.62 190 GLU B O 1
ATOM 3572 N N . LYS B 1 191 ? -12.805 0.009 17.234 1 82.62 191 LYS B N 1
ATOM 3573 C CA . LYS B 1 191 ? -13.766 -1.083 17.312 1 82.62 191 LYS B CA 1
ATOM 3574 C C . LYS B 1 191 ? -13.477 -2.145 16.25 1 82.62 191 LYS B C 1
ATOM 3576 O O . LYS B 1 191 ? -13.484 -3.342 16.547 1 82.62 191 LYS B O 1
ATOM 3581 N N . GLU B 1 192 ? -13.195 -1.725 15.086 1 86.25 192 GLU B N 1
ATOM 3582 C CA . GLU B 1 192 ? -12.898 -2.643 13.984 1 86.25 192 GLU B CA 1
ATOM 3583 C C . GLU B 1 192 ? -11.578 -3.373 14.227 1 86.25 192 GLU B C 1
ATOM 3585 O O . GLU B 1 192 ? -11.445 -4.551 13.891 1 86.25 192 GLU B O 1
ATOM 3590 N N . LEU B 1 193 ? -10.633 -2.662 14.805 1 86.62 193 LEU B N 1
ATOM 3591 C CA . LEU B 1 193 ? -9.352 -3.279 15.117 1 86.62 193 LEU B CA 1
ATOM 3592 C C . LEU B 1 193 ? -9.523 -4.402 16.141 1 86.62 193 LEU B C 1
ATOM 3594 O O . LEU B 1 193 ? -8.953 -5.484 15.969 1 86.62 193 LEU B O 1
ATOM 3598 N N . LYS B 1 194 ? -10.281 -4.191 17.094 1 85.19 194 LYS B N 1
ATOM 3599 C CA . LYS B 1 194 ? -10.531 -5.215 18.109 1 85.19 194 LYS B CA 1
ATOM 3600 C C . LYS B 1 194 ? -11.25 -6.418 17.516 1 85.19 194 LYS B C 1
ATOM 3602 O O . LYS B 1 194 ? -10.922 -7.562 17.828 1 85.19 194 LYS B O 1
ATOM 3607 N N . ALA B 1 195 ? -12.188 -6.129 16.656 1 85.81 195 ALA B N 1
ATOM 3608 C CA . ALA B 1 195 ? -12.883 -7.215 15.977 1 85.81 195 ALA B CA 1
ATOM 3609 C C . ALA B 1 195 ? -11.93 -8.031 15.109 1 85.81 195 ALA B C 1
ATOM 3611 O O . ALA B 1 195 ? -12.086 -9.242 14.977 1 85.81 195 ALA B O 1
ATOM 3612 N N . SER B 1 196 ? -10.945 -7.379 14.562 1 87.94 196 SER B N 1
ATOM 3613 C CA . SER B 1 196 ? -9.961 -8.023 13.703 1 87.94 196 SER B CA 1
ATOM 3614 C C . SER B 1 196 ? -9.094 -9 14.492 1 87.94 196 SER B C 1
ATOM 3616 O O . SER B 1 196 ? -8.625 -10.008 13.953 1 87.94 196 SER B O 1
ATOM 3618 N N . ASP B 1 197 ? -8.922 -8.727 15.758 1 87.06 197 ASP B N 1
ATOM 3619 C CA . ASP B 1 197 ? -8.094 -9.594 16.578 1 87.06 197 ASP B CA 1
ATOM 3620 C C . ASP B 1 197 ? -8.586 -11.031 16.547 1 87.06 197 ASP B C 1
ATOM 3622 O O . ASP B 1 197 ? -7.801 -11.961 16.375 1 87.06 197 ASP B O 1
ATOM 3626 N N . THR B 1 198 ? -9.852 -11.195 16.672 1 84.88 198 THR B N 1
ATOM 3627 C CA . THR B 1 198 ? -10.453 -12.531 16.688 1 84.88 198 THR B CA 1
ATOM 3628 C C . THR B 1 198 ? -10.25 -13.219 15.344 1 84.88 198 THR B C 1
ATOM 3630 O O . THR B 1 198 ? -9.836 -14.383 15.289 1 84.88 198 THR B O 1
ATOM 3633 N N . LEU B 1 199 ? -10.492 -12.523 14.344 1 85.12 199 LEU B N 1
ATOM 3634 C CA . LEU B 1 199 ? -10.367 -13.086 13 1 85.12 199 LEU B CA 1
ATOM 3635 C C . LEU B 1 199 ? -8.922 -13.461 12.695 1 85.12 199 LEU B C 1
ATOM 3637 O O . LEU B 1 199 ? -8.656 -14.547 12.172 1 85.12 199 LEU B O 1
ATOM 3641 N N . ILE B 1 200 ? -8.031 -12.617 13.008 1 84.12 200 ILE B N 1
ATOM 3642 C CA . ILE B 1 200 ? -6.621 -12.852 12.727 1 84.12 200 ILE B CA 1
ATOM 3643 C C . ILE B 1 200 ? -6.125 -14.055 13.523 1 84.12 200 ILE B C 1
ATOM 3645 O O . ILE B 1 200 ? -5.395 -14.898 12.992 1 84.12 200 ILE B O 1
ATOM 3649 N N . ASN B 1 201 ? -6.578 -14.148 14.781 1 82.31 201 ASN B N 1
ATOM 3650 C CA . ASN B 1 201 ? -6.227 -15.312 15.586 1 82.31 201 ASN B CA 1
ATOM 3651 C C . ASN B 1 201 ? -6.754 -16.609 14.969 1 82.31 201 ASN B C 1
ATOM 3653 O O . ASN B 1 201 ? -6.051 -17.609 14.938 1 82.31 201 ASN B O 1
ATOM 3657 N N . GLN B 1 202 ? -7.906 -16.531 14.508 1 80.81 202 GLN B N 1
ATOM 3658 C CA . GLN B 1 202 ? -8.484 -17.703 13.844 1 80.81 202 GLN B CA 1
ATOM 3659 C C . GLN B 1 202 ? -7.691 -18.062 12.586 1 80.81 202 GLN B C 1
ATOM 3661 O O . GLN B 1 202 ? -7.402 -19.25 12.352 1 80.81 202 GLN B O 1
ATOM 3666 N N . MET B 1 203 ? -7.324 -17.125 11.812 1 79.94 203 MET B N 1
ATOM 3667 C CA . MET B 1 203 ? -6.57 -17.359 10.586 1 79.94 203 MET B CA 1
ATOM 3668 C C . MET B 1 203 ? -5.215 -17.984 10.891 1 79.94 203 MET B C 1
ATOM 3670 O O . MET B 1 203 ? -4.773 -18.891 10.188 1 79.94 203 MET B O 1
ATOM 3674 N N . ILE B 1 204 ? -4.617 -17.5 11.891 1 78.31 204 ILE B N 1
ATOM 3675 C CA . ILE B 1 204 ? -3.344 -18.078 12.312 1 78.31 204 ILE B CA 1
ATOM 3676 C C . ILE B 1 204 ? -3.545 -19.531 12.727 1 78.31 204 ILE B C 1
ATOM 3678 O O . ILE B 1 204 ? -2.744 -20.406 12.375 1 78.31 204 ILE B O 1
ATOM 3682 N N . GLY B 1 205 ? -4.605 -19.75 13.414 1 76.75 205 GLY B N 1
ATOM 3683 C CA . GLY B 1 205 ? -4.934 -21.109 13.812 1 76.75 205 GLY B CA 1
ATOM 3684 C C . GLY B 1 205 ? -5.16 -22.031 12.633 1 76.75 205 GLY B C 1
ATOM 3685 O O . GLY B 1 205 ? -4.91 -23.234 12.719 1 76.75 205 GLY B O 1
ATOM 3686 N N . TRP B 1 206 ? -5.551 -21.422 11.5 1 76.06 206 TRP B N 1
ATOM 3687 C CA . TRP B 1 206 ? -5.816 -22.203 10.297 1 76.06 206 TRP B CA 1
ATOM 3688 C C . TRP B 1 206 ? -4.543 -22.406 9.492 1 76.06 206 TRP B C 1
ATOM 3690 O O . TRP B 1 206 ? -4.555 -23.094 8.461 1 76.06 206 TRP B O 1
ATOM 3700 N N . GLY B 1 207 ? -3.438 -21.766 9.906 1 74.12 207 GLY B N 1
ATOM 3701 C CA . GLY B 1 207 ? -2.162 -22.047 9.266 1 74.12 207 GLY B CA 1
ATOM 3702 C C . GLY B 1 207 ? -1.633 -20.891 8.453 1 74.12 207 GLY B C 1
ATOM 3703 O O . GLY B 1 207 ? -0.703 -21.047 7.66 1 74.12 207 GLY B O 1
ATOM 3704 N N . LEU B 1 208 ? -2.266 -19.75 8.664 1 77.75 208 LEU B N 1
ATOM 3705 C CA . LEU B 1 208 ? -1.721 -18.562 8 1 77.75 208 LEU B CA 1
ATOM 3706 C C . LEU B 1 208 ? -0.268 -18.344 8.406 1 77.75 208 LEU B C 1
ATOM 3708 O O . LEU B 1 208 ? 0.066 -18.391 9.594 1 77.75 208 LEU B O 1
ATOM 3712 N N . GLN B 1 209 ? 0.547 -18.062 7.316 1 74.56 209 GLN B N 1
ATOM 3713 C CA . GLN B 1 209 ? 1.981 -18.016 7.582 1 74.56 209 GLN B CA 1
ATOM 3714 C C . GLN B 1 209 ? 2.541 -16.609 7.336 1 74.56 209 GLN B C 1
ATOM 3716 O O . GLN B 1 209 ? 3.688 -16.328 7.688 1 74.56 209 GLN B O 1
ATOM 3721 N N . ARG B 1 210 ? 1.817 -15.742 6.812 1 78.75 210 ARG B N 1
ATOM 3722 C CA . ARG B 1 210 ? 2.293 -14.398 6.5 1 78.75 210 ARG B CA 1
ATOM 3723 C C . ARG B 1 210 ? 1.203 -13.359 6.75 1 78.75 210 ARG B C 1
ATOM 3725 O O . ARG B 1 210 ? 0.058 -13.539 6.328 1 78.75 210 ARG B O 1
ATOM 3732 N N . LEU B 1 211 ? 1.559 -12.383 7.52 1 81.69 211 LEU B N 1
ATOM 3733 C CA . LEU B 1 211 ? 0.657 -11.273 7.805 1 81.69 211 LEU B CA 1
ATOM 3734 C C . LEU B 1 211 ? 1.195 -9.969 7.223 1 81.69 211 LEU B C 1
ATOM 3736 O O . LEU B 1 211 ? 2.287 -9.523 7.59 1 81.69 211 LEU B O 1
ATOM 3740 N N . ILE B 1 212 ? 0.52 -9.438 6.258 1 83.5 212 ILE B N 1
ATOM 3741 C CA . ILE B 1 212 ? 0.818 -8.117 5.723 1 83.5 212 ILE B CA 1
ATOM 3742 C C . ILE B 1 212 ? -0.008 -7.062 6.461 1 83.5 212 ILE B C 1
ATOM 3744 O O . ILE B 1 212 ? -1.24 -7.098 6.426 1 83.5 212 ILE B O 1
ATOM 3748 N N . THR B 1 213 ? 0.659 -6.129 7.18 1 84.31 213 THR B N 1
ATOM 3749 C CA . THR B 1 213 ? -0.054 -5.309 8.156 1 84.31 213 THR B CA 1
ATOM 3750 C C . THR B 1 213 ? 0.394 -3.852 8.062 1 84.31 213 THR B C 1
ATOM 3752 O O . THR B 1 213 ? 1.513 -3.566 7.633 1 84.31 213 THR B O 1
ATOM 3755 N N . ASP B 1 214 ? -0.535 -2.965 8.484 1 80.06 214 ASP B N 1
ATOM 3756 C CA . ASP B 1 214 ? -0.182 -1.564 8.688 1 80.06 214 ASP B CA 1
ATOM 3757 C C . ASP B 1 214 ? 0.355 -1.334 10.102 1 80.06 214 ASP B C 1
ATOM 3759 O O . ASP B 1 214 ? 0.934 -0.284 10.383 1 80.06 214 ASP B O 1
ATOM 3763 N N . ASP B 1 215 ? 0.167 -2.332 10.953 1 79.69 215 ASP B N 1
ATOM 3764 C CA . ASP B 1 215 ? 0.468 -2.146 12.367 1 79.69 215 ASP B CA 1
ATOM 3765 C C . ASP B 1 215 ? 1.294 -3.311 12.914 1 79.69 215 ASP B C 1
ATOM 3767 O O . ASP B 1 215 ? 0.746 -4.25 13.492 1 79.69 215 ASP B O 1
ATOM 3771 N N . THR B 1 216 ? 2.586 -3.172 12.773 1 77.12 216 THR B N 1
ATOM 3772 C CA . THR B 1 216 ? 3.482 -4.258 13.156 1 77.12 216 THR B CA 1
ATOM 3773 C C . THR B 1 216 ? 3.463 -4.465 14.672 1 77.12 216 THR B C 1
ATOM 3775 O O . THR B 1 216 ? 3.598 -5.594 15.148 1 77.12 216 THR B O 1
ATOM 3778 N N . ASP B 1 217 ? 3.266 -3.373 15.406 1 73.56 217 ASP B N 1
ATOM 3779 C CA . ASP B 1 217 ? 3.238 -3.484 16.859 1 73.56 217 ASP B CA 1
ATOM 3780 C C . ASP B 1 217 ? 2.033 -4.301 17.328 1 73.56 217 ASP B C 1
ATOM 3782 O O . ASP B 1 217 ? 2.158 -5.156 18.203 1 73.56 217 ASP B O 1
ATOM 3786 N N . ARG B 1 218 ? 0.971 -3.996 16.734 1 80.81 218 ARG B N 1
ATOM 3787 C CA . ARG B 1 218 ? -0.238 -4.719 17.125 1 80.81 218 ARG B CA 1
ATOM 3788 C C . ARG B 1 218 ? -0.118 -6.203 16.781 1 80.81 218 ARG B C 1
ATOM 3790 O O . ARG B 1 218 ? -0.567 -7.055 17.547 1 80.81 218 ARG B O 1
ATOM 3797 N N . VAL B 1 219 ? 0.443 -6.543 15.633 1 79.56 219 VAL B N 1
ATOM 3798 C CA . VAL B 1 219 ? 0.647 -7.938 15.258 1 79.56 219 VAL B CA 1
ATOM 3799 C C . VAL B 1 219 ? 1.588 -8.609 16.25 1 79.56 219 VAL B C 1
ATOM 3801 O O . VAL B 1 219 ? 1.352 -9.75 16.672 1 79.56 219 VAL B O 1
ATOM 3804 N N . ALA B 1 220 ? 2.678 -7.883 16.594 1 74.69 220 ALA B N 1
ATOM 3805 C CA . ALA B 1 220 ? 3.629 -8.438 17.562 1 74.69 220 ALA B CA 1
ATOM 3806 C C . ALA B 1 220 ? 2.949 -8.75 18.891 1 74.69 220 ALA B C 1
ATOM 3808 O O . ALA B 1 220 ? 3.197 -9.805 19.484 1 74.69 220 ALA B O 1
ATOM 3809 N N . LYS B 1 221 ? 2.084 -7.887 19.312 1 77.81 221 LYS B N 1
ATOM 3810 C CA . LYS B 1 221 ? 1.34 -8.102 20.547 1 77.81 221 LYS B CA 1
ATOM 3811 C C . LYS B 1 221 ? 0.399 -9.297 20.422 1 77.81 221 LYS B C 1
ATOM 3813 O O . LYS B 1 221 ? 0.324 -10.133 21.328 1 77.81 221 LYS B O 1
ATOM 3818 N N . LEU B 1 222 ? -0.262 -9.312 19.359 1 78.94 222 LEU B N 1
ATOM 3819 C CA . LEU B 1 222 ? -1.194 -10.398 19.094 1 78.94 222 LEU B CA 1
ATOM 3820 C C . LEU B 1 222 ? -0.479 -11.75 19.141 1 78.94 222 LEU B C 1
ATOM 3822 O O . LEU B 1 222 ? -1.025 -12.734 19.641 1 78.94 222 LEU B O 1
ATOM 3826 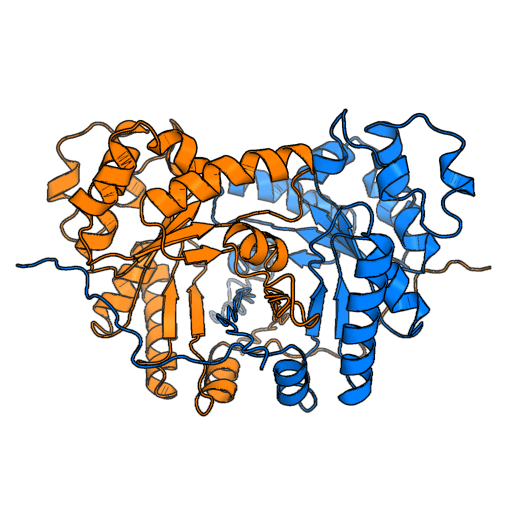N N . LEU B 1 223 ? 0.77 -11.75 18.656 1 76.38 223 LEU B N 1
ATOM 3827 C CA . LEU B 1 223 ? 1.528 -12.992 18.562 1 76.38 223 LEU B CA 1
ATOM 3828 C C . LEU B 1 223 ? 2.264 -13.289 19.859 1 76.38 223 LEU B C 1
ATOM 3830 O O . LEU B 1 223 ? 2.945 -14.312 19.969 1 76.38 223 LEU B O 1
ATOM 3834 N N . GLY B 1 224 ? 1.936 -12.523 20.953 1 70 224 GLY B N 1
ATOM 3835 C CA . GLY B 1 224 ? 2.57 -12.734 22.25 1 70 224 GLY B CA 1
ATOM 3836 C C . GLY B 1 224 ? 4.062 -12.469 22.234 1 70 224 GLY B C 1
ATOM 3837 O O . GLY B 1 224 ? 4.812 -13.062 23.016 1 70 224 GLY B O 1
ATOM 3838 N N . ARG B 1 225 ? 4.586 -11.992 21.328 1 59.22 225 ARG B N 1
ATOM 3839 C CA . ARG B 1 225 ? 6.012 -11.719 21.188 1 59.22 225 ARG B CA 1
ATOM 3840 C C . ARG B 1 225 ? 6.402 -10.43 21.906 1 59.22 225 ARG B C 1
ATOM 3842 O O . ARG B 1 225 ? 7.543 -9.977 21.812 1 59.22 225 ARG B O 1
ATOM 3849 N N . TYR B 1 226 ? 5.398 -9.797 22.672 1 51.12 226 TYR B N 1
ATOM 3850 C CA . TYR B 1 226 ? 5.766 -8.648 23.484 1 51.12 226 TYR B CA 1
ATOM 3851 C C . TYR B 1 226 ? 6.289 -9.102 24.844 1 51.12 226 TYR B C 1
ATOM 3853 O O . TYR B 1 226 ? 5.602 -9.82 25.578 1 51.12 226 TYR B O 1
ATOM 3861 N N . ASP B 1 227 ? 7.5 -9.523 25.047 1 43.09 227 ASP B N 1
ATOM 3862 C CA . ASP B 1 227 ? 8.008 -9.797 26.391 1 43.09 227 ASP B CA 1
ATOM 3863 C C . ASP B 1 227 ? 7.832 -8.586 27.297 1 43.09 227 ASP B C 1
ATOM 3865 O O . ASP B 1 227 ? 8.344 -7.5 27 1 43.09 227 ASP B O 1
ATOM 3869 N N . SER B 1 228 ? 6.832 -8.492 28.188 1 39.06 228 SER B N 1
ATOM 3870 C CA . SER B 1 228 ? 6.633 -7.57 29.297 1 39.06 228 SER B CA 1
ATOM 3871 C C . SER B 1 228 ? 7.93 -7.336 30.062 1 39.06 228 SER B C 1
ATOM 3873 O O . SER B 1 228 ? 8.102 -6.297 30.703 1 39.06 228 SER B O 1
ATOM 3875 N N . GLY B 1 229 ? 8.648 -8.352 30.609 1 35.84 229 GLY B N 1
ATOM 3876 C CA . GLY B 1 229 ? 9.719 -8.195 31.578 1 35.84 229 GLY B CA 1
ATOM 3877 C C . GLY B 1 229 ? 10.789 -7.215 31.141 1 35.84 229 GLY B C 1
ATOM 3878 O O . GLY B 1 229 ? 11.148 -6.305 31.891 1 35.84 229 GLY B O 1
ATOM 3879 N N . SER B 1 230 ? 11.891 -7.777 30.516 1 38.06 230 SER B N 1
ATOM 3880 C CA . SER B 1 230 ? 13.18 -7.098 30.5 1 38.06 230 SER B CA 1
ATOM 3881 C C . SER B 1 230 ? 13.07 -5.715 29.859 1 38.06 230 SER B C 1
ATOM 3883 O O . SER B 1 230 ? 14.055 -4.977 29.797 1 38.06 230 SER B O 1
ATOM 3885 N N . GLY B 1 231 ? 12.07 -4.836 30.047 1 34.78 231 GLY B N 1
ATOM 3886 C CA . GLY B 1 231 ? 11.758 -3.469 29.672 1 34.78 231 GLY B CA 1
ATOM 3887 C C . GLY B 1 231 ? 11.742 -3.256 28.172 1 34.78 231 GLY B C 1
ATOM 3888 O O . GLY B 1 231 ? 11.445 -2.156 27.703 1 34.78 231 GLY B O 1
ATOM 3889 N N . ARG B 1 232 ? 12.867 -3.77 27.625 1 32.38 232 ARG B N 1
ATOM 3890 C CA . ARG B 1 232 ? 13.07 -3.494 26.203 1 32.38 232 ARG B CA 1
ATOM 3891 C C . ARG B 1 232 ? 12.016 -4.191 25.344 1 32.38 232 ARG B C 1
ATOM 3893 O O . ARG B 1 232 ? 11.812 -5.402 25.469 1 32.38 232 ARG B O 1
ATOM 3900 N N . SER B 1 233 ? 10.711 -3.748 25.562 1 31.81 233 SER B N 1
ATOM 3901 C CA . SER B 1 233 ? 9.727 -4.18 24.578 1 31.81 233 SER B CA 1
ATOM 3902 C C . SER B 1 233 ? 10.375 -4.422 23.219 1 31.81 233 SER B C 1
ATOM 3904 O O . SER B 1 233 ? 11.039 -3.535 22.672 1 31.81 233 SER B O 1
ATOM 3906 N N . ALA B 1 234 ? 11.078 -5.566 23.078 1 30.66 234 ALA B N 1
ATOM 3907 C CA . ALA B 1 234 ? 11.484 -5.863 21.703 1 30.66 234 ALA B CA 1
ATOM 3908 C C . ALA B 1 234 ? 10.445 -5.363 20.703 1 30.66 234 ALA B C 1
ATOM 3910 O O . ALA B 1 234 ? 9.406 -6 20.5 1 30.66 234 ALA B O 1
ATOM 3911 N N . GLN B 1 235 ? 9.82 -4.281 21.047 1 29.95 235 GLN B N 1
ATOM 3912 C CA . GLN B 1 235 ? 8.75 -3.627 20.312 1 29.95 235 GLN B CA 1
ATOM 3913 C C . GLN B 1 235 ? 9.016 -3.676 18.812 1 29.95 235 GLN B C 1
ATOM 3915 O O . GLN B 1 235 ? 9.984 -3.082 18.328 1 29.95 235 GLN B O 1
ATOM 3920 N N . PHE B 1 236 ? 8.953 -4.832 18.406 1 29.55 236 PHE B N 1
ATOM 3921 C CA . PHE B 1 236 ? 8.953 -5.109 16.969 1 29.55 236 PHE B CA 1
ATOM 3922 C C . PHE B 1 236 ? 8.203 -4.02 16.203 1 29.55 236 PHE B C 1
ATOM 3924 O O . PHE B 1 236 ? 6.973 -3.955 16.25 1 29.55 236 PHE B O 1
ATOM 3931 N N . LEU B 1 237 ? 8.469 -2.818 16.578 1 28.95 237 LEU B N 1
ATOM 3932 C CA . LEU B 1 237 ? 7.82 -1.844 15.719 1 28.95 237 LEU B CA 1
ATOM 3933 C C . LEU B 1 237 ? 8.008 -2.211 14.25 1 28.95 237 LEU B C 1
ATOM 3935 O O . LEU B 1 237 ? 9.109 -2.064 13.703 1 28.95 237 LEU B O 1
ATOM 3939 N N . SER B 1 238 ? 7.785 -3.508 13.984 1 28.55 238 SER B N 1
ATOM 3940 C CA . SER B 1 238 ? 7.848 -3.766 12.555 1 28.55 238 SER B CA 1
ATOM 3941 C C . SER B 1 238 ? 7.105 -2.689 11.766 1 28.55 238 SER B C 1
ATOM 3943 O O . SER B 1 238 ? 5.918 -2.445 12.008 1 28.55 238 SER B O 1
ATOM 3945 N N . ALA B 1 239 ? 7.559 -1.485 12.023 1 29.67 239 ALA B N 1
ATOM 3946 C CA . ALA B 1 239 ? 7.008 -0.49 11.102 1 29.67 239 ALA B CA 1
ATOM 3947 C C . ALA B 1 239 ? 7.156 -0.94 9.648 1 29.67 239 ALA B C 1
ATOM 3949 O O . ALA B 1 239 ? 8.18 -1.514 9.273 1 29.67 239 ALA B O 1
ATOM 3950 N N . THR B 1 240 ? 6.211 -1.732 9.266 1 32.12 240 THR B N 1
ATOM 3951 C CA . THR B 1 240 ? 6.207 -1.827 7.812 1 32.12 240 THR B CA 1
ATOM 3952 C C . THR B 1 240 ? 6.449 -0.459 7.18 1 32.12 240 THR B C 1
ATOM 3954 O O . THR B 1 240 ? 5.707 0.49 7.441 1 32.12 240 THR B O 1
ATOM 3957 N N . ILE B 1 241 ? 7.703 -0.133 7.309 1 32.47 241 ILE B N 1
ATOM 3958 C CA . ILE B 1 241 ? 7.949 1.074 6.527 1 32.47 241 ILE B CA 1
ATOM 3959 C C . ILE B 1 241 ? 7.723 0.783 5.043 1 32.47 241 ILE B C 1
ATOM 3961 O O . ILE B 1 241 ? 8.297 -0.16 4.496 1 32.47 241 ILE B O 1
ATOM 3965 N N . LEU B 1 242 ? 6.516 0.953 4.742 1 37.44 242 LEU B N 1
ATOM 3966 C CA . LEU B 1 242 ? 6.297 1.014 3.299 1 37.44 242 LEU B CA 1
ATOM 3967 C C . LEU B 1 242 ? 7.184 2.076 2.66 1 37.44 242 LEU B C 1
ATOM 3969 O O . LEU B 1 242 ? 7.082 3.26 2.994 1 37.44 242 LEU B O 1
ATOM 3973 N N . LEU B 1 243 ? 8.367 1.668 2.596 1 36.88 243 LEU B N 1
ATOM 3974 C CA . LEU B 1 243 ? 9.047 2.641 1.748 1 36.88 243 LEU B CA 1
ATOM 3975 C C . LEU B 1 243 ? 8.43 2.668 0.352 1 36.88 243 LEU B C 1
ATOM 3977 O O . LEU B 1 243 ? 8.453 1.663 -0.362 1 36.88 243 LEU B O 1
ATOM 3981 N N . PHE B 1 244 ? 7.434 3.502 0.36 1 37.88 244 PHE B N 1
ATOM 3982 C CA . PHE B 1 244 ? 6.996 3.842 -0.989 1 37.88 244 PHE B CA 1
ATOM 3983 C C . PHE B 1 244 ? 8.086 4.605 -1.733 1 37.88 244 PHE B C 1
ATOM 3985 O O . PHE B 1 244 ? 8.555 5.641 -1.263 1 37.88 244 PHE B O 1
ATOM 3992 N N . ILE B 1 245 ? 8.953 4.02 -2.27 1 34 245 ILE B N 1
ATOM 3993 C CA . ILE B 1 245 ? 9.75 4.824 -3.186 1 34 245 ILE B CA 1
ATOM 3994 C C . ILE B 1 245 ? 8.906 5.211 -4.398 1 34 245 ILE B C 1
ATOM 3996 O O . ILE B 1 245 ? 8.562 4.359 -5.223 1 34 245 ILE B O 1
ATOM 4000 N N . ALA B 1 246 ? 7.988 5.992 -4.082 1 31.89 246 ALA B N 1
ATOM 4001 C CA . ALA B 1 246 ? 7.262 6.559 -5.215 1 31.89 246 ALA B CA 1
ATOM 4002 C C . ALA B 1 246 ? 8.164 7.457 -6.055 1 31.89 246 ALA B C 1
ATOM 4004 O O . ALA B 1 246 ? 8.875 8.312 -5.516 1 31.89 246 ALA B O 1
ATOM 4005 N N . GLY B 1 247 ? 9.023 7.031 -6.715 1 28.66 247 GLY B N 1
ATOM 4006 C CA . GLY B 1 247 ? 9.648 7.91 -7.688 1 28.66 247 GLY B CA 1
ATOM 4007 C C . GLY B 1 247 ? 8.719 8.312 -8.812 1 28.66 247 GLY B C 1
ATOM 4008 O O . GLY B 1 247 ? 7.852 7.531 -9.219 1 28.66 247 GLY B O 1
ATOM 4009 N N . LEU B 1 248 ? 8.25 9.484 -8.68 1 27.7 248 LEU B N 1
ATOM 4010 C CA . LEU B 1 248 ? 7.859 10.008 -9.984 1 27.7 248 LEU B CA 1
ATOM 4011 C C . LEU B 1 248 ? 8.859 9.578 -11.055 1 27.7 248 LEU B C 1
ATOM 4013 O O . LEU B 1 248 ? 10.031 9.961 -11 1 27.7 248 LEU B O 1
ATOM 4017 N N . VAL B 1 249 ? 9.039 8.375 -11.219 1 25.16 249 VAL B N 1
ATOM 4018 C CA . VAL B 1 249 ? 9.898 7.988 -12.336 1 25.16 249 VAL B CA 1
ATOM 4019 C C . VAL B 1 249 ? 9.383 8.625 -13.625 1 25.16 249 VAL B C 1
ATOM 4021 O O . VAL B 1 249 ? 8.25 8.367 -14.039 1 25.16 249 VAL B O 1
ATOM 4024 N N . ARG B 1 250 ? 9.773 9.797 -13.852 1 24.66 250 ARG B N 1
ATOM 4025 C CA . ARG B 1 250 ? 9.789 10.18 -15.266 1 24.66 250 ARG B CA 1
ATOM 4026 C C . ARG B 1 250 ? 10.445 9.094 -16.125 1 24.66 250 ARG B C 1
ATOM 4028 O O . ARG B 1 250 ? 11.633 8.82 -15.977 1 24.66 250 ARG B O 1
ATOM 4035 N N . LEU B 1 251 ? 9.93 7.965 -16.109 1 23.34 251 LEU B N 1
ATOM 4036 C CA . LEU B 1 251 ? 10.492 7.203 -17.219 1 23.34 251 LEU B CA 1
ATOM 4037 C C . LEU B 1 251 ? 10.484 8.031 -18.5 1 23.34 251 LEU B C 1
ATOM 4039 O O . LEU B 1 251 ? 9.422 8.414 -18.984 1 23.34 251 LEU B O 1
ATOM 4043 N N . LEU B 1 252 ? 11.477 8.906 -18.656 1 21.38 252 LEU B N 1
ATOM 4044 C CA . LEU B 1 252 ? 11.922 9.453 -19.938 1 21.38 252 LEU B CA 1
ATOM 4045 C C . LEU B 1 252 ? 12.133 8.336 -20.953 1 21.38 252 LEU B C 1
ATOM 4047 O O . LEU B 1 252 ? 13.008 7.484 -20.781 1 21.38 252 LEU B O 1
ATOM 4051 N N . ILE B 1 253 ? 11.172 7.598 -21.281 1 21.33 253 ILE B N 1
ATOM 4052 C CA . ILE B 1 253 ? 11.461 6.965 -22.562 1 21.33 253 ILE B CA 1
ATOM 4053 C C . ILE B 1 253 ? 11.891 8.023 -23.578 1 21.33 253 ILE B C 1
ATOM 4055 O O . ILE B 1 253 ? 11.141 8.961 -23.859 1 21.33 253 ILE B O 1
ATOM 4059 N N . SER B 1 254 ? 13.172 8.141 -23.781 1 17.48 254 SER B N 1
ATOM 4060 C CA . SER B 1 254 ? 13.758 8.641 -25.031 1 17.48 254 SER B CA 1
ATOM 4061 C C . SER B 1 254 ? 13.102 7.996 -26.234 1 17.48 254 SER B C 1
ATOM 4063 O O . SER B 1 254 ? 12.773 6.805 -26.219 1 17.48 254 SER B O 1
#

Secondary structure (DSSP, 8-state):
----------SS--PPPPHHHHHHHHTTSS--EEEEE-----STTHHHHHHHHHHHHHHHHHHTT-TTTEEEEES-HHHHHHHHHH-TTSEEEEEE-GGGGSTT--HHHHHTTSTTTHHHHTTS-SSHHHHHHHHHHTHHHHTTT--EEEEETTHHHHH-STTTTHHHHHHHTTTSEEEEEEET-TTS-HHHHHHHHHHHHHHHHTT--EEEES-HHHHHHHTT---SSSS-----------EE----------/----------SS--PPPPHHHHHHHHTTSS--EEEEE----SSTTHHHHHHHHHHHHHHHHHHTT-TTTEEEEES-HHHHHHHHHH-TTSEEEEEE-GGGGSTT--HHHHHTTSTTHHHHHTTS-SSHHHHHHHHHHTHHHHTTT--EEEEEGGGHHHH-STHHHHHHHHHHTTTSEEEEEEET-TTS-HHHHHHHHHHHHHHHHTT--EEEES-HHHHHHHTT---SSSS-----------EE----------

pLDDT: mean 74.46, std 19.56, range [17.48, 97.5]

Organism: Trichoplax adhaerens (NCBI:txid10228)

InterPro domains:
  IPR017946 PLC-like phosphodiesterase, TIM beta/alpha-barrel domain superfamily [G3DSA:3.20.20.190] (2-226)
  IPR017946 PLC-like phosphodiesterase, TIM beta/alpha-barrel domain superfamily [SSF51695] (9-223)

Nearest PDB structures (foldseek):
  2pz0-assembly1_A  TM=7.880E-01  e=2.604E-08  Caldanaerobacter subterraneus subsp. tengcongensis MB4
  3no3-assembly1_A  TM=8.132E-01  e=5.580E-06  Parabacteroides distasonis ATCC 8503
  3l12-assembly1_A  TM=7.753E-01  e=2.684E-06  Ruegeria pomeroyi
  3l12-assembly1_B  TM=7.575E-01  e=2.684E-06  Ruegeria pomeroyi
  2o55-assembly1_A  TM=6.545E-01  e=1.178E-04  Galdieria sulphuraria

Radius of gyration: 22.9 Å; Cα contacts (8 Å, |Δi|>4): 922; chains: 2; bounding box: 47×69×64 Å

Foldseek 3Di:
DCPDDDDDDDPDADAFDDPLNVLQVPLPPPAAEEAEDEQPDPDPCRLVSLLVVLVVVLVSCVVSVCQVRYAYEYQQLSNQLNNCVVPVSHAYEYEAEDCCQDFPRFVCVRQVPQAPVVVVQVPDDDHNVSVLVCVQLVSSCVSRVHQEYEYALVCCVVQVPPPRLLSCCVRVNPRYAYHYDEQADPPDDPVVNVVSLVSVVVNVVSPHDYYHYCWQQVVCVSVVQQPPPPPPRVSCRVNPPPPPSPTPRPPPPD/DCPDDDDDDDPDADAFDDPLNVLQVPLPPPAAEEAEDEWPCDDPCNLVRLLVVLVVVLVSCVVSVCQVRYEYEYQQLSNQLNNCVVPVSHAYEYEAEDCCQDFPRFVCVRQVPQAPLVVVQVPDDDHNVSSLVCVLLVSSCVSRVHQEYEYALVCCVVQPPPVRLLSNCVRVPPRYAYHYDEQADPPDDPVRNVVSLVSVVVNVVSPHDYYHYQAQQVVCVSVVVQPPPPPPRVSCSVNPPPPPSPTPRPPPPD